Protein AF-0000000066295342 (afdb_homodimer)

Nearest PDB structures (foldseek):
  4cta-assembly1_A  TM=9.100E-01  e=1.915E-24  Thermus thermophilus HB8
  4uux-assembly1_B  TM=7.244E-01  e=3.956E-24  Thermus thermophilus HB8
  4cta-assembly1_B  TM=7.234E-01  e=3.282E-23  Thermus thermophilus HB8
  4uoc-assembly1_B  TM=7.327E-01  e=1.161E-21  Thermus thermophilus HB8
  8ron-assembly1_A  TM=8.199E-01  e=4.611E-19  Homo sapiens

Secondary structure (DSSP, 8-state):
---PPEEEEEEE-HHHHTTSS--HHHHHHHHHHHHHT-EEEEEEEE-S-HHHHHHHHHHHBTTBSEEEEES--SSSTT--HHHHHHHHHT--EEE-HHHHHHHHHHHHTTT----HHHHHTTEEETT-EEE--SSSS--EEEEEETTEEEEEE-SSHHHHHHHIIIIIHHHHHHHSPSSEEEEEEEEEESS-HHHHHHHHHHHHTS-TTEEEEEEEES-SSSS-EEEEEEEEEESSHHHHHHHHHHHHHHHHHHHHHTT-EEEEEE--/---PPEEEEEEE-HHHHTTSS--HHHHHHHHHHHHHT-EEEEEEEE-S-HHHHHHHHHHHBTTBSEEEEES--SSSTT--HHHHHHHHHT--EEE-HHHHHHHHHHHHTTT----HHHHHTTEEETT-EEE--SSSS--EEEEEETTEEEEEE-SSHHHHHHHIIIIIHHHHHHHSPSSEEEEEEEEEESS-HHHHHHHHHHHHTS-TTEEEEEEEES-SSSS-EEEEEEEEEESSHHHHHHHHHHHHHHHHHHHHHTT-EEEEEE--

Sequence (536 aa):
MEEHPRAWIISVGNELLIGRTINTNAAWLGSRLTLLGFEVERVVTVPDRVEDIAEEVGRALGRARVVITTGGLGPTYDDVTLQGVAMALGRGLKLHPGALEMVRRFYSKRGLGLTEDRVKMAMLPDGAEPLENPVGAAPGAVVEARGSLVASLPGVPSEMEAMFEKALRPLLEEIAPPGAVVECGIAVVGVPESSLAPYIKEASRVSPRVYVKSHPQGSEIGKPLVRVRVLARASTLEEARAEALKALEKVRRGVEELGGSISEEDSCMEEHPRAWIISVGNELLIGRTINTNAAWLGSRLTLLGFEVERVVTVPDRVEDIAEEVGRALGRARVVITTGGLGPTYDDVTLQGVAMALGRGLKLHPGALEMVRRFYSKRGLGLTEDRVKMAMLPDGAEPLENPVGAAPGAVVEARGSLVASLPGVPSEMEAMFEKALRPLLEEIAPPGAVVECGIAVVGVPESSLAPYIKEASRVSPRVYVKSHPQGSEIGKPLVRVRVLARASTLEEARAEALKALEKVRRGVEELGGSISEEDSC

Foldseek 3Di:
DPDAFEEEEEEEAPCCVVPVDPQVVVVVVCVLCVQLRHHYDYYHYDYLDLQRLLVVLLVCQLVGQEYEYEALLALDPSSCNQSNNLVNQVFHWDQDPVQQVLLQVQQVVVVHGDDPSSSSLRTHTPQWDWQHQPPDRRTKIWHDDNNHIYIYFYHPNVRRVVSCVPGVVVVSNVVRDAWGKDKKKWKKKDDQPVLLVVLQVVLCVLDVQKDKDKDWDDDSPPITIIMIMMMGIDNYPVVRVVSRVSSVVSSVVSSVVRVMDTDDIDDD/DPDAFEEEEEEEAPCCVVPVDPQVVVVVVCVLCVQLRHHYDYYHYDYLDLQRLLVVLLVCQLVGQEYEYEALLALDPSSCNQSNNLVNQVFHWDQDPVQQVLLQVQQVVVVHGDDPSSSSLRTHTPQWDWQHQPPDRRTKIWHDDNNHIYIYFYHPNVRRVVSCVPGVVVVSNVVRDAWGKDKKKWKKKDDQCVLLVVLQVVLCVLDVQKDKDKDWDDDSPPITIIMIMMMGIDNYPVVRVVSRVSSVVSSVVSSVVRVMDTDDIDDD

Solvent-accessible surface area (backbone atoms only — not comparable to full-atom values): 25980 Å² total; per-residue (Å²): 129,89,80,54,52,29,25,34,41,37,38,37,33,51,49,44,36,43,24,77,36,66,57,54,60,57,13,54,49,18,31,54,42,34,60,48,43,33,40,54,55,37,40,37,36,28,44,60,41,42,69,55,40,13,50,55,50,41,63,38,48,64,70,18,43,31,35,38,37,29,17,28,39,50,42,38,83,56,31,34,42,48,60,3,51,12,53,42,69,74,42,52,73,35,81,34,70,71,32,40,50,52,34,47,52,53,33,46,78,67,76,38,78,86,45,74,41,55,51,53,30,16,41,34,29,67,86,43,42,69,30,65,32,90,74,48,59,43,41,27,35,35,35,76,50,68,75,12,41,38,33,39,36,43,55,54,57,73,36,26,52,48,20,37,65,71,50,44,42,65,59,46,62,72,70,36,55,87,51,27,56,38,54,30,34,37,31,32,33,57,40,46,61,62,76,42,22,66,27,47,48,51,22,37,65,70,38,94,46,40,47,62,46,73,44,78,43,78,48,71,72,86,69,9,32,26,34,37,38,25,36,10,47,28,76,36,62,67,54,6,44,52,52,28,50,58,24,48,49,39,37,50,51,43,34,55,75,66,67,28,47,75,80,44,71,51,76,98,126,89,81,54,51,28,26,33,40,37,38,37,33,51,49,43,36,45,24,76,34,67,56,54,60,57,14,53,49,19,32,54,42,35,59,49,42,34,38,53,54,37,38,37,36,28,44,61,40,41,68,55,39,13,51,55,51,42,65,38,48,63,70,18,44,33,36,38,36,28,17,28,39,50,40,38,82,56,31,35,40,50,59,4,51,12,51,42,70,74,42,49,71,35,80,34,70,70,32,39,50,51,33,48,52,52,33,45,77,68,76,37,79,87,44,74,40,54,52,52,30,15,42,34,29,66,87,45,43,69,29,65,33,89,76,48,60,43,39,27,36,37,35,76,50,69,78,11,42,38,34,39,35,43,56,54,57,72,35,26,54,50,20,37,64,70,49,45,42,66,59,47,61,72,69,36,54,87,50,27,56,38,53,31,33,38,31,32,35,57,40,44,60,64,77,42,21,66,27,47,49,52,22,38,66,68,36,94,46,39,46,62,47,75,44,76,43,78,49,70,70,85,70,8,31,24,34,38,38,24,37,11,48,27,77,37,60,67,54,5,45,53,53,26,50,58,22,47,48,40,37,50,51,42,34,55,76,66,66,28,46,75,79,44,71,50,77,99

Structure (mmCIF, N/CA/C/O backbone):
data_AF-0000000066295342-model_v1
#
loop_
_entity.id
_entity.type
_entity.pdbx_description
1 polymer 'Protein APE_1980.1'
#
loop_
_atom_site.group_PDB
_atom_site.id
_atom_site.type_symbol
_atom_site.label_atom_id
_atom_site.label_alt_id
_atom_site.label_comp_id
_atom_site.label_asym_id
_atom_site.label_entity_id
_atom_site.label_seq_id
_atom_site.pdbx_PDB_ins_code
_atom_site.Cartn_x
_atom_site.Cartn_y
_atom_site.Cartn_z
_atom_site.occupancy
_atom_site.B_iso_or_equiv
_atom_site.auth_seq_id
_atom_site.auth_comp_id
_atom_site.auth_asym_id
_atom_site.auth_atom_id
_atom_site.pdbx_PDB_model_num
ATOM 1 N N . MET A 1 1 ? 22.344 -19.734 0.605 1 34.53 1 MET A N 1
ATOM 2 C CA . MET A 1 1 ? 21.5 -18.891 -0.224 1 34.53 1 MET A CA 1
ATOM 3 C C . MET A 1 1 ? 21.562 -17.438 0.256 1 34.53 1 MET A C 1
ATOM 5 O O . MET A 1 1 ? 21.297 -17.156 1.427 1 34.53 1 MET A O 1
ATOM 9 N N . GLU A 1 2 ? 22.484 -16.609 -0.21 1 48.47 2 GLU A N 1
ATOM 10 C CA . GLU A 1 2 ? 22.922 -15.344 0.357 1 48.47 2 GLU A CA 1
ATOM 11 C C . GLU A 1 2 ? 21.734 -14.453 0.699 1 48.47 2 GLU A C 1
ATOM 13 O O . GLU A 1 2 ? 20.844 -14.242 -0.133 1 48.47 2 GLU A O 1
ATOM 18 N N . GLU A 1 3 ? 21.25 -14.359 2.029 1 68.19 3 GLU A N 1
ATOM 19 C CA . GLU A 1 3 ? 20.078 -13.727 2.625 1 68.19 3 GLU A CA 1
ATOM 20 C C . GLU A 1 3 ? 20.016 -12.242 2.277 1 68.19 3 GLU A C 1
ATOM 22 O O . GLU A 1 3 ? 21 -11.516 2.445 1 68.19 3 GLU A O 1
ATOM 27 N N . HIS A 1 4 ? 19.234 -11.812 1.216 1 86.31 4 HIS A N 1
ATOM 28 C CA . HIS A 1 4 ? 19.016 -10.406 0.896 1 86.31 4 HIS A CA 1
ATOM 29 C C . HIS A 1 4 ? 18.375 -9.664 2.066 1 86.31 4 HIS A C 1
ATOM 31 O O . HIS A 1 4 ? 17.375 -10.133 2.629 1 86.31 4 HIS A O 1
ATOM 37 N N . PRO A 1 5 ? 19.172 -8.602 2.363 1 94.81 5 PRO A N 1
ATOM 38 C CA . PRO A 1 5 ? 18.594 -7.867 3.496 1 94.81 5 PRO A CA 1
ATOM 39 C C . PRO A 1 5 ? 17.156 -7.414 3.236 1 94.81 5 PRO A C 1
ATOM 41 O O . PRO A 1 5 ? 16.828 -7.023 2.113 1 94.81 5 PRO A O 1
ATOM 44 N N . ARG A 1 6 ? 16.406 -7.504 4.18 1 97.31 6 ARG A N 1
ATOM 45 C CA . ARG A 1 6 ? 14.984 -7.199 4.066 1 97.31 6 ARG A CA 1
ATOM 46 C C . ARG A 1 6 ? 14.727 -5.707 4.25 1 97.31 6 ARG A C 1
ATOM 48 O O . ARG A 1 6 ? 15.445 -5.035 4.988 1 97.31 6 ARG A O 1
ATOM 55 N N . ALA A 1 7 ? 13.703 -5.223 3.566 1 98.56 7 ALA A N 1
ATOM 56 C CA . ALA A 1 7 ? 13.273 -3.83 3.695 1 98.56 7 ALA A CA 1
ATOM 57 C C . ALA A 1 7 ? 11.766 -3.738 3.889 1 98.56 7 ALA A C 1
ATOM 59 O O . ALA A 1 7 ? 11.008 -4.547 3.344 1 98.56 7 ALA A O 1
ATOM 60 N N . TRP A 1 8 ? 11.344 -2.787 4.688 1 98.88 8 TRP A N 1
ATOM 61 C CA . TRP A 1 8 ? 9.938 -2.438 4.859 1 98.88 8 TRP A CA 1
ATOM 62 C C . TRP A 1 8 ? 9.68 -0.995 4.434 1 98.88 8 TRP A C 1
ATOM 64 O O . TRP A 1 8 ? 10.508 -0.113 4.672 1 98.88 8 TRP A O 1
ATOM 74 N N . ILE A 1 9 ? 8.609 -0.795 3.758 1 98.94 9 ILE A N 1
ATOM 75 C CA . ILE A 1 9 ? 8.125 0.543 3.432 1 98.94 9 ILE A CA 1
ATOM 76 C C . ILE A 1 9 ? 6.844 0.835 4.211 1 98.94 9 ILE A C 1
ATOM 78 O O . ILE A 1 9 ? 5.891 0.058 4.164 1 98.94 9 ILE A O 1
ATOM 82 N N . ILE A 1 10 ? 6.836 1.896 4.957 1 98.94 10 ILE A N 1
ATOM 83 C CA . ILE A 1 10 ? 5.68 2.309 5.746 1 98.94 10 ILE A CA 1
ATOM 84 C C . ILE A 1 10 ? 5.199 3.68 5.277 1 98.94 10 ILE A C 1
ATOM 86 O O . ILE A 1 10 ? 5.863 4.691 5.512 1 98.94 10 ILE A O 1
ATOM 90 N N . SER A 1 11 ? 4.094 3.699 4.613 1 98.88 11 SER A N 1
ATOM 91 C CA . SER A 1 11 ? 3.477 4.938 4.141 1 98.88 11 SER A CA 1
ATOM 92 C C . SER A 1 11 ? 2.506 5.5 5.172 1 98.88 11 SER A C 1
ATOM 94 O O . SER A 1 11 ? 1.679 4.766 5.719 1 98.88 11 SER A O 1
ATOM 96 N N . VAL A 1 12 ? 2.611 6.766 5.387 1 98.75 12 VAL A N 1
ATOM 97 C CA . VAL A 1 12 ? 1.758 7.434 6.363 1 98.75 12 VAL A CA 1
ATOM 98 C C . VAL A 1 12 ? 0.859 8.445 5.66 1 98.75 12 VAL A C 1
ATOM 100 O O . VAL A 1 12 ? 1.349 9.367 5.004 1 98.75 12 VAL A O 1
ATOM 103 N N . GLY A 1 13 ? -0.467 8.281 5.844 1 97 13 GLY A N 1
ATOM 104 C CA . GLY A 1 13 ? -1.375 9.25 5.25 1 97 13 GLY A CA 1
ATOM 105 C C . GLY A 1 13 ? -2.801 8.742 5.141 1 97 13 GLY A C 1
ATOM 106 O O . GLY A 1 13 ? -3.059 7.742 4.473 1 97 13 GLY A O 1
ATOM 107 N N . ASN A 1 14 ? -3.695 9.484 5.633 1 95.75 14 ASN A N 1
ATOM 108 C CA . ASN A 1 14 ? -5.109 9.133 5.555 1 95.75 14 ASN A CA 1
ATOM 109 C C . ASN A 1 14 ? -5.602 9.109 4.109 1 95.75 14 ASN A C 1
ATOM 111 O O . ASN A 1 14 ? -6.473 8.312 3.756 1 95.75 14 ASN A O 1
ATOM 115 N N . GLU A 1 15 ? -5.016 9.984 3.289 1 94.75 15 GLU A N 1
ATOM 116 C CA . GLU A 1 15 ? -5.453 10.078 1.9 1 94.75 15 GLU A CA 1
ATOM 117 C C . GLU A 1 15 ? -5.195 8.781 1.147 1 94.75 15 GLU A C 1
ATOM 119 O O . GLU A 1 15 ? -5.902 8.461 0.188 1 94.75 15 GLU A O 1
ATOM 124 N N . LEU A 1 16 ? -4.18 8.062 1.575 1 97.56 16 LEU A N 1
ATOM 125 C CA . LEU A 1 16 ? -3.879 6.766 0.98 1 97.56 16 LEU A CA 1
ATOM 126 C C . LEU A 1 16 ? -4.898 5.719 1.416 1 97.56 16 LEU A C 1
ATOM 128 O O . LEU A 1 16 ? -5.34 4.902 0.606 1 97.56 16 LEU A O 1
ATOM 132 N N . LEU A 1 17 ? -5.301 5.812 2.662 1 98.06 17 LEU A N 1
ATOM 133 C CA . LEU A 1 17 ? -6.191 4.812 3.246 1 98.06 17 LEU A CA 1
ATOM 134 C C . LEU A 1 17 ? -7.609 4.977 2.719 1 98.06 17 LEU A C 1
ATOM 136 O O . LEU A 1 17 ? -8.305 3.986 2.467 1 98.06 17 LEU A O 1
ATOM 140 N N . ILE A 1 18 ? -7.992 6.219 2.486 1 95.88 18 ILE A N 1
ATOM 141 C CA . ILE A 1 18 ? -9.359 6.441 2.043 1 95.88 18 ILE A CA 1
ATOM 142 C C . ILE A 1 18 ? -9.422 6.41 0.518 1 95.88 18 ILE A C 1
ATOM 144 O O . ILE A 1 18 ? -10.477 6.664 -0.073 1 95.88 18 ILE A O 1
ATOM 148 N N . GLY A 1 19 ? -8.266 6.168 -0.122 1 95.75 19 GLY A N 1
ATOM 149 C CA . GLY A 1 19 ? -8.227 5.902 -1.551 1 95.75 19 GLY A CA 1
ATOM 150 C C . GLY A 1 19 ? -8.195 7.164 -2.391 1 95.75 19 GLY A C 1
ATOM 151 O O . GLY A 1 19 ? -8.414 7.117 -3.602 1 95.75 19 GLY A O 1
ATOM 152 N N . ARG A 1 20 ? -8.008 8.305 -1.815 1 91.12 20 ARG A N 1
ATOM 153 C CA . ARG A 1 20 ? -7.93 9.562 -2.555 1 91.12 20 ARG A CA 1
ATOM 154 C C . ARG A 1 20 ? -6.637 9.641 -3.363 1 91.12 20 ARG A C 1
ATOM 156 O O . ARG A 1 20 ? -6.613 10.227 -4.449 1 91.12 20 ARG A O 1
ATOM 163 N N . THR A 1 21 ? -5.633 9.109 -2.852 1 92.81 21 THR A N 1
ATOM 164 C CA . THR A 1 21 ? -4.328 9.109 -3.504 1 92.81 21 THR A CA 1
ATOM 165 C C . THR A 1 21 ? -3.836 7.68 -3.719 1 92.81 21 THR A C 1
ATOM 167 O O . THR A 1 21 ? -3.951 6.836 -2.826 1 92.81 21 THR A O 1
ATOM 170 N N . ILE A 1 22 ? -3.43 7.418 -4.918 1 96.12 22 ILE A N 1
ATOM 171 C CA . ILE A 1 22 ? -2.766 6.148 -5.191 1 96.12 22 ILE A CA 1
ATOM 172 C C . ILE A 1 22 ? -1.322 6.207 -4.695 1 96.12 22 ILE A C 1
ATOM 174 O O . ILE A 1 22 ? -0.62 7.195 -4.922 1 96.12 22 ILE A O 1
ATOM 178 N N . ASN A 1 23 ? -0.883 5.152 -4.039 1 97.75 23 ASN A N 1
ATOM 179 C CA . ASN A 1 23 ? 0.433 5.125 -3.412 1 97.75 23 ASN A CA 1
ATOM 180 C C . ASN A 1 23 ? 1.533 4.832 -4.43 1 97.75 23 ASN A C 1
ATOM 182 O O . ASN A 1 23 ? 2.139 3.758 -4.402 1 97.75 23 ASN A O 1
ATOM 186 N N . THR A 1 24 ? 1.882 5.762 -5.234 1 97.31 24 THR A N 1
ATOM 187 C CA . THR A 1 24 ? 2.945 5.586 -6.215 1 97.31 24 THR A CA 1
ATOM 188 C C . THR A 1 24 ? 4.312 5.562 -5.535 1 97.31 24 THR A C 1
ATOM 190 O O . THR A 1 24 ? 5.262 4.98 -6.066 1 97.31 24 THR A O 1
ATOM 193 N N . ASN A 1 25 ? 4.449 6.227 -4.352 1 98.56 25 ASN A N 1
ATOM 194 C CA . ASN A 1 25 ? 5.707 6.25 -3.611 1 98.56 25 ASN A CA 1
ATOM 195 C C . ASN A 1 25 ? 6.172 4.84 -3.252 1 98.56 25 ASN A C 1
ATOM 197 O O . ASN A 1 25 ? 7.348 4.508 -3.42 1 98.56 25 ASN A O 1
ATOM 201 N N . ALA A 1 26 ? 5.219 4.031 -2.809 1 98.75 26 ALA A N 1
ATOM 202 C CA . ALA A 1 26 ? 5.57 2.666 -2.418 1 98.75 26 ALA A CA 1
ATOM 203 C C . ALA A 1 26 ? 6.109 1.879 -3.607 1 98.75 26 ALA A C 1
ATOM 205 O O . ALA A 1 26 ? 7.082 1.129 -3.475 1 98.75 26 ALA A O 1
ATOM 206 N N . ALA A 1 27 ? 5.457 2.025 -4.75 1 97.94 27 ALA A N 1
ATOM 207 C CA . ALA A 1 27 ? 5.918 1.321 -5.941 1 97.94 27 ALA A CA 1
ATOM 208 C C . ALA A 1 27 ? 7.301 1.803 -6.367 1 97.94 27 ALA A C 1
ATOM 210 O O . ALA A 1 27 ? 8.172 0.995 -6.688 1 97.94 27 ALA A O 1
ATOM 211 N N . TRP A 1 28 ? 7.488 3.1 -6.379 1 98.25 28 TRP A N 1
ATOM 212 C CA . TRP A 1 28 ? 8.773 3.682 -6.762 1 98.25 28 TRP A CA 1
ATOM 213 C C . TRP A 1 28 ? 9.883 3.221 -5.828 1 98.25 28 TRP A C 1
ATOM 215 O O . TRP A 1 28 ? 10.938 2.764 -6.281 1 98.25 28 TRP A O 1
ATOM 225 N N . LEU A 1 29 ? 9.641 3.285 -4.527 1 98.81 29 LEU A N 1
ATOM 226 C CA . LEU A 1 29 ? 10.617 2.848 -3.533 1 98.81 29 LEU A CA 1
ATOM 227 C C . LEU A 1 29 ? 10.906 1.356 -3.672 1 98.81 29 LEU A C 1
ATOM 229 O O . LEU A 1 29 ? 12.062 0.931 -3.598 1 98.81 29 LEU A O 1
ATOM 233 N N . GLY A 1 30 ? 9.82 0.555 -3.816 1 98.5 30 GLY A N 1
ATOM 234 C CA . GLY A 1 30 ? 10 -0.877 -4 1 98.5 30 GLY A CA 1
ATOM 235 C C . GLY A 1 30 ? 10.938 -1.221 -5.137 1 98.5 30 GLY A C 1
ATOM 236 O O . GLY A 1 30 ? 11.812 -2.078 -4.992 1 98.5 30 GLY A O 1
ATOM 237 N N . SER A 1 31 ? 10.742 -0.511 -6.227 1 96.31 31 SER A N 1
ATOM 238 C CA . SER A 1 31 ? 11.586 -0.739 -7.402 1 96.31 31 SER A CA 1
ATOM 239 C C . SER A 1 31 ? 13.039 -0.39 -7.113 1 96.31 31 SER A C 1
ATOM 241 O O . SER A 1 31 ? 13.945 -1.169 -7.426 1 96.31 31 SER A O 1
ATOM 243 N N . ARG A 1 32 ? 13.289 0.75 -6.492 1 97 32 ARG A N 1
ATOM 244 C CA . ARG A 1 32 ? 14.648 1.205 -6.215 1 97 32 ARG A CA 1
ATOM 245 C C . ARG A 1 32 ? 15.344 0.276 -5.23 1 97 32 ARG A C 1
ATOM 247 O O . ARG A 1 32 ? 16.516 -0.079 -5.422 1 97 32 ARG A O 1
ATOM 254 N N . LEU A 1 33 ? 14.625 -0.112 -4.188 1 98.12 33 LEU A N 1
ATOM 255 C CA . LEU A 1 33 ? 15.195 -1.009 -3.188 1 98.12 33 LEU A CA 1
ATOM 256 C C . LEU A 1 33 ? 15.531 -2.365 -3.801 1 98.12 33 LEU A C 1
ATOM 258 O O . LEU A 1 33 ? 16.594 -2.932 -3.527 1 98.12 33 LEU A O 1
ATOM 262 N N . THR A 1 34 ? 14.602 -2.854 -4.617 1 95.62 34 THR A N 1
ATOM 263 C CA . THR A 1 34 ? 14.812 -4.137 -5.273 1 95.62 34 THR A CA 1
ATOM 264 C C . THR A 1 34 ? 16.047 -4.09 -6.168 1 95.62 34 THR A C 1
ATOM 266 O O . THR A 1 34 ? 16.875 -4.996 -6.133 1 95.62 34 THR A O 1
ATOM 269 N N . LEU A 1 35 ? 16.172 -3.041 -6.902 1 92.38 35 LEU A N 1
ATOM 270 C CA . LEU A 1 35 ? 17.297 -2.889 -7.812 1 92.38 35 LEU A CA 1
ATOM 271 C C . LEU A 1 35 ? 18.609 -2.768 -7.043 1 92.38 35 LEU A C 1
ATOM 273 O O . LEU A 1 35 ? 19.672 -3.168 -7.535 1 92.38 35 LEU A O 1
ATOM 277 N N . LEU A 1 36 ? 18.562 -2.256 -5.793 1 94.81 36 LEU A N 1
ATOM 278 C CA . LEU A 1 36 ? 19.75 -2.156 -4.941 1 94.81 36 LEU A CA 1
ATOM 279 C C . LEU A 1 36 ? 20.078 -3.502 -4.301 1 94.81 36 LEU A C 1
ATOM 281 O O . LEU A 1 36 ? 21.125 -3.664 -3.688 1 94.81 36 LEU A O 1
ATOM 285 N N . GLY A 1 37 ? 19.141 -4.461 -4.406 1 93.75 37 GLY A N 1
ATOM 286 C CA . GLY A 1 37 ? 19.406 -5.805 -3.924 1 93.75 37 GLY A CA 1
ATOM 287 C C . GLY A 1 37 ? 18.656 -6.152 -2.66 1 93.75 37 GLY A C 1
ATOM 288 O O . GLY A 1 37 ? 18.875 -7.211 -2.066 1 93.75 37 GLY A O 1
ATOM 289 N N . PHE A 1 38 ? 17.75 -5.301 -2.213 1 96.62 38 PHE A N 1
ATOM 290 C CA . PHE A 1 38 ? 16.969 -5.578 -1.021 1 96.62 38 PHE A CA 1
ATOM 291 C C . PHE A 1 38 ? 15.734 -6.41 -1.37 1 96.62 38 PHE A C 1
ATOM 293 O O . PHE A 1 38 ? 15.25 -6.363 -2.5 1 96.62 38 PHE A O 1
ATOM 300 N N . GLU A 1 39 ? 15.328 -7.191 -0.453 1 96 39 GLU A N 1
ATOM 301 C CA . GLU A 1 39 ? 14.039 -7.863 -0.544 1 96 39 GLU A CA 1
ATOM 302 C C . GLU A 1 39 ? 12.953 -7.078 0.188 1 96 39 GLU A C 1
ATOM 304 O O . GLU A 1 39 ? 12.914 -7.066 1.42 1 96 39 GLU A O 1
ATOM 309 N N . VAL A 1 40 ? 12.117 -6.422 -0.54 1 97.88 40 VAL A N 1
ATOM 310 C CA . VAL A 1 40 ? 11.008 -5.707 0.091 1 97.88 40 VAL A CA 1
ATOM 311 C C . VAL A 1 40 ? 9.969 -6.707 0.587 1 97.88 40 VAL A C 1
ATOM 313 O O . VAL A 1 40 ? 9.273 -7.344 -0.214 1 97.88 40 VAL A O 1
ATOM 316 N N . GLU A 1 41 ? 9.812 -6.734 1.841 1 97.56 41 GLU A N 1
ATOM 317 C CA . GLU A 1 41 ? 9 -7.785 2.441 1 97.56 41 GLU A CA 1
ATOM 318 C C . GLU A 1 41 ? 7.605 -7.27 2.797 1 97.56 41 GLU A C 1
ATOM 320 O O . GLU A 1 41 ? 6.637 -8.031 2.799 1 97.56 41 GLU A O 1
ATOM 325 N N . ARG A 1 42 ? 7.512 -5.984 3.137 1 98.81 42 ARG A N 1
ATOM 326 C CA . ARG A 1 42 ? 6.246 -5.402 3.572 1 98.81 42 ARG A CA 1
ATOM 327 C C . ARG A 1 42 ? 6.109 -3.963 3.084 1 98.81 42 ARG A C 1
ATOM 329 O O . ARG A 1 42 ? 7.078 -3.201 3.098 1 98.81 42 ARG A O 1
ATOM 336 N N . VAL A 1 43 ? 5.008 -3.707 2.602 1 98.94 43 VAL A N 1
ATOM 337 C CA . VAL A 1 43 ? 4.551 -2.33 2.455 1 98.94 43 VAL A CA 1
ATOM 338 C C . VAL A 1 43 ? 3.301 -2.107 3.307 1 98.94 43 VAL A C 1
ATOM 340 O O . VAL A 1 43 ? 2.305 -2.818 3.156 1 98.94 43 VAL A O 1
ATOM 343 N N . VAL A 1 44 ? 3.377 -1.16 4.23 1 98.94 44 VAL A N 1
ATOM 344 C CA . VAL A 1 44 ? 2.266 -0.918 5.145 1 98.94 44 VAL A CA 1
ATOM 345 C C . VAL A 1 44 ? 1.84 0.546 5.062 1 98.94 44 VAL A C 1
ATOM 347 O O . VAL A 1 44 ? 2.686 1.442 5 1 98.94 44 VAL A O 1
ATOM 350 N N . THR A 1 45 ? 0.606 0.784 4.945 1 98.94 45 THR A N 1
ATOM 351 C CA . THR A 1 45 ? 0.05 2.129 5.051 1 98.94 45 THR A CA 1
ATOM 352 C C . THR A 1 45 ? -0.718 2.299 6.359 1 98.94 45 THR A C 1
ATOM 354 O O . THR A 1 45 ? -1.537 1.45 6.715 1 98.94 45 THR A O 1
ATOM 357 N N . VAL A 1 46 ? -0.465 3.381 7.055 1 98.81 46 VAL A N 1
ATOM 358 C CA . VAL A 1 46 ? -1.078 3.656 8.352 1 98.81 46 VAL A CA 1
ATOM 359 C C . VAL A 1 46 ? -1.676 5.062 8.352 1 98.81 46 VAL A C 1
ATOM 361 O O . VAL A 1 46 ? -1.309 5.898 7.52 1 98.81 46 VAL A O 1
ATOM 364 N N . PRO A 1 47 ? -2.645 5.32 9.289 1 98 47 PRO A N 1
ATOM 365 C CA . PRO A 1 47 ? -3.172 6.68 9.43 1 98 47 PRO A CA 1
ATOM 366 C C . PRO A 1 47 ? -2.17 7.641 10.062 1 98 47 PRO A C 1
ATOM 368 O O . PRO A 1 47 ? -1.155 7.207 10.609 1 98 47 PRO A O 1
ATOM 371 N N . ASP A 1 48 ? -2.508 8.938 9.93 1 97.31 48 ASP A N 1
ATOM 372 C CA . ASP A 1 48 ? -1.734 9.977 10.602 1 97.31 48 ASP A CA 1
ATOM 373 C C . ASP A 1 48 ? -1.959 9.938 12.117 1 97.31 48 ASP A C 1
ATOM 375 O O . ASP A 1 48 ? -2.482 10.891 12.695 1 97.31 48 ASP A O 1
ATOM 379 N N . ARG A 1 49 ? -1.525 8.875 12.758 1 97.94 49 ARG A N 1
ATOM 380 C CA . ARG A 1 49 ? -1.636 8.641 14.195 1 97.94 49 ARG A CA 1
ATOM 381 C C . ARG A 1 49 ? -0.333 8.086 14.758 1 97.94 49 ARG A C 1
ATOM 383 O O . ARG A 1 49 ? 0.173 7.066 14.281 1 97.94 49 ARG A O 1
ATOM 390 N N . VAL A 1 50 ? 0.144 8.664 15.734 1 98.75 50 VAL A N 1
ATOM 391 C CA . VAL A 1 50 ? 1.459 8.383 16.297 1 98.75 50 VAL A CA 1
ATOM 392 C C . VAL A 1 50 ? 1.542 6.91 16.703 1 98.75 50 VAL A C 1
ATOM 394 O O . VAL A 1 50 ? 2.514 6.223 16.375 1 98.75 50 VAL A O 1
ATOM 397 N N . GLU A 1 51 ? 0.54 6.387 17.344 1 98.69 51 GLU A N 1
ATOM 398 C CA . GLU A 1 51 ? 0.564 5.031 17.891 1 98.69 51 GLU A CA 1
ATOM 399 C C . GLU A 1 51 ? 0.596 3.994 16.766 1 98.69 51 GLU A C 1
ATOM 401 O O . GLU A 1 51 ? 1.256 2.961 16.891 1 98.69 51 GLU A O 1
ATOM 406 N N . ASP A 1 52 ? -0.145 4.25 15.703 1 98.75 52 ASP A N 1
ATOM 407 C CA . ASP A 1 52 ? -0.165 3.328 14.57 1 98.75 52 ASP A CA 1
ATOM 408 C C . ASP A 1 52 ? 1.188 3.299 13.859 1 98.75 52 ASP A C 1
ATOM 410 O O . ASP A 1 52 ? 1.671 2.23 13.477 1 98.75 52 ASP A O 1
ATOM 414 N N . ILE A 1 53 ? 1.75 4.469 13.633 1 98.94 53 ILE A N 1
ATOM 415 C CA . ILE A 1 53 ? 3.074 4.566 13.031 1 98.94 53 ILE A CA 1
ATOM 416 C C . ILE A 1 53 ? 4.09 3.824 13.891 1 98.94 53 ILE A C 1
ATOM 418 O O . ILE A 1 53 ? 4.863 3.006 13.391 1 98.94 53 ILE A O 1
ATOM 422 N N . ALA A 1 54 ? 4.031 4.07 15.172 1 98.94 54 ALA A N 1
ATOM 423 C CA . ALA A 1 54 ? 4.961 3.443 16.109 1 98.94 54 ALA A CA 1
ATOM 424 C C . ALA A 1 54 ? 4.816 1.925 16.078 1 98.94 54 ALA A C 1
ATOM 426 O O . ALA A 1 54 ? 5.816 1.2 16.141 1 98.94 54 ALA A O 1
ATOM 427 N N . GLU A 1 55 ? 3.627 1.47 16.047 1 98.81 55 GLU A N 1
ATOM 428 C CA . GLU A 1 55 ? 3.371 0.033 16.031 1 98.81 55 GLU A CA 1
ATOM 429 C C . GLU A 1 55 ? 4.066 -0.636 14.852 1 98.81 55 GLU A C 1
ATOM 431 O O . GLU A 1 55 ? 4.773 -1.63 15.016 1 98.81 55 GLU A O 1
ATOM 436 N N . GLU A 1 56 ? 3.898 -0.085 13.68 1 98.88 56 GLU A N 1
ATOM 437 C CA . GLU A 1 56 ? 4.434 -0.729 12.484 1 98.88 56 GLU A CA 1
ATOM 438 C C . GLU A 1 56 ? 5.949 -0.562 12.398 1 98.88 56 GLU A C 1
ATOM 440 O O . GLU A 1 56 ? 6.656 -1.48 11.977 1 98.88 56 GLU A O 1
ATOM 445 N N . VAL A 1 57 ? 6.441 0.632 12.766 1 98.94 57 VAL A N 1
ATOM 446 C CA . VAL A 1 57 ? 7.891 0.813 12.812 1 98.94 57 VAL A CA 1
ATOM 447 C C . VAL A 1 57 ? 8.5 -0.152 13.82 1 98.94 57 VAL A C 1
ATOM 449 O O . VAL A 1 57 ? 9.5 -0.813 13.531 1 98.94 57 VAL A O 1
ATOM 452 N N . GLY A 1 58 ? 7.918 -0.211 14.977 1 98.88 58 GLY A N 1
ATOM 453 C CA . GLY A 1 58 ? 8.398 -1.13 16 1 98.88 58 GLY A CA 1
ATOM 454 C C . GLY A 1 58 ? 8.445 -2.57 15.523 1 98.88 58 GLY A C 1
ATOM 455 O O . GLY A 1 58 ? 9.406 -3.289 15.812 1 98.88 58 GLY A O 1
ATOM 456 N N . ARG A 1 59 ? 7.441 -3.002 14.844 1 98.56 59 ARG A N 1
ATOM 457 C CA . ARG A 1 59 ? 7.375 -4.359 14.312 1 98.56 59 ARG A CA 1
ATOM 458 C C . ARG A 1 59 ? 8.492 -4.602 13.297 1 98.56 59 ARG A C 1
ATOM 460 O O . ARG A 1 59 ? 8.984 -5.723 13.172 1 98.56 59 ARG A O 1
ATOM 467 N N . ALA A 1 60 ? 8.852 -3.59 12.555 1 98.56 60 ALA A N 1
ATOM 468 C CA . ALA A 1 60 ? 9.852 -3.715 11.492 1 98.56 60 ALA A CA 1
ATOM 469 C C . ALA A 1 60 ? 11.266 -3.768 12.07 1 98.56 60 ALA A C 1
ATOM 471 O O . ALA A 1 60 ? 12.164 -4.355 11.469 1 98.56 60 ALA A O 1
ATOM 472 N N . LEU A 1 61 ? 11.43 -3.119 13.219 1 98.44 61 LEU A N 1
ATOM 473 C CA . LEU A 1 61 ? 12.75 -3.053 13.82 1 98.44 61 LEU A CA 1
ATOM 474 C C . LEU A 1 61 ? 13.273 -4.449 14.148 1 98.44 61 LEU A C 1
ATOM 476 O O . LEU A 1 61 ? 12.562 -5.25 14.766 1 98.44 61 LEU A O 1
ATOM 480 N N . GLY A 1 62 ? 14.453 -4.781 13.703 1 96 62 GLY A N 1
ATOM 481 C CA . GLY A 1 62 ? 15.055 -6.082 13.953 1 96 62 GLY A CA 1
ATOM 482 C C . GLY A 1 62 ? 14.625 -7.137 12.945 1 96 62 GLY A C 1
ATOM 483 O O . GLY A 1 62 ? 15.297 -8.156 12.789 1 96 62 GLY A O 1
ATOM 484 N N . ARG A 1 63 ? 13.555 -6.875 12.234 1 96.69 63 ARG A N 1
ATOM 485 C CA . ARG A 1 63 ? 13.07 -7.801 11.211 1 96.69 63 ARG A CA 1
ATOM 486 C C . ARG A 1 63 ? 13.547 -7.383 9.828 1 96.69 63 ARG A C 1
ATOM 488 O O . ARG A 1 63 ? 13.766 -8.227 8.961 1 96.69 63 ARG A O 1
ATOM 495 N N . ALA A 1 64 ? 13.648 -6.109 9.609 1 98 64 ALA A N 1
ATOM 496 C CA . ALA A 1 64 ? 14.133 -5.547 8.352 1 98 64 ALA A CA 1
ATOM 497 C C . ALA A 1 64 ? 15.422 -4.754 8.562 1 98 64 ALA A C 1
ATOM 499 O O . ALA A 1 64 ? 15.555 -4.043 9.562 1 98 64 ALA A O 1
ATOM 500 N N . ARG A 1 65 ? 16.312 -4.867 7.66 1 98.06 65 ARG A N 1
ATOM 501 C CA . ARG A 1 65 ? 17.562 -4.117 7.727 1 98.06 65 ARG A CA 1
ATOM 502 C C . ARG A 1 65 ? 17.328 -2.639 7.438 1 98.06 65 ARG A C 1
ATOM 504 O O . ARG A 1 65 ? 18.016 -1.776 7.98 1 98.06 65 ARG A O 1
ATOM 511 N N . VAL A 1 66 ? 16.359 -2.424 6.582 1 98.69 66 VAL A N 1
ATOM 512 C CA . VAL A 1 66 ? 16.016 -1.059 6.199 1 98.69 66 VAL A CA 1
ATOM 513 C C . VAL A 1 66 ? 14.508 -0.839 6.363 1 98.69 66 VAL A C 1
ATOM 515 O O . VAL A 1 66 ? 13.703 -1.663 5.922 1 98.69 66 VAL A O 1
ATOM 518 N N . VAL A 1 67 ? 14.141 0.211 7.031 1 98.94 67 VAL A N 1
ATOM 519 C CA . VAL A 1 67 ? 12.75 0.648 7.18 1 98.94 67 VAL A CA 1
ATOM 520 C C . VAL A 1 67 ? 12.602 2.072 6.648 1 98.94 67 VAL A C 1
ATOM 522 O O . VAL A 1 67 ? 13.25 2.998 7.141 1 98.94 67 VAL A O 1
ATOM 525 N N . ILE A 1 68 ? 11.789 2.256 5.637 1 98.94 68 ILE A N 1
ATOM 526 C CA . ILE A 1 68 ? 11.562 3.59 5.094 1 98.94 68 ILE A CA 1
ATOM 527 C C . ILE A 1 68 ? 10.125 4.02 5.371 1 98.94 68 ILE A C 1
ATOM 529 O O . ILE A 1 68 ? 9.18 3.322 5 1 98.94 68 ILE A O 1
ATOM 533 N N . THR A 1 69 ? 9.977 5.098 6.062 1 98.94 69 THR A N 1
ATOM 534 C CA . THR A 1 69 ? 8.664 5.727 6.176 1 98.94 69 THR A CA 1
ATOM 535 C C . THR A 1 69 ? 8.523 6.863 5.164 1 98.94 69 THR A C 1
ATOM 537 O O . THR A 1 69 ? 9.492 7.559 4.859 1 98.94 69 THR A O 1
ATOM 540 N N . THR A 1 70 ? 7.375 7.062 4.66 1 98.81 70 THR A N 1
ATOM 541 C CA . THR A 1 70 ? 7.105 8.172 3.75 1 98.81 70 THR A CA 1
ATOM 542 C C . THR A 1 70 ? 5.777 8.844 4.086 1 98.81 70 THR A C 1
ATOM 544 O O . THR A 1 70 ? 4.793 8.164 4.387 1 98.81 70 THR A O 1
ATOM 547 N N . GLY A 1 71 ? 5.785 10.234 4.082 1 98.19 71 GLY A N 1
ATOM 548 C CA . GLY A 1 71 ? 4.617 11.023 4.445 1 98.19 71 GLY A CA 1
ATOM 549 C C . GLY A 1 71 ? 4.652 11.508 5.883 1 98.19 71 GLY A C 1
ATOM 550 O O . GLY A 1 71 ? 5.328 10.922 6.727 1 98.19 71 GLY A O 1
ATOM 551 N N . GLY A 1 72 ? 3.988 12.586 6.133 1 97.81 72 GLY A N 1
ATOM 552 C CA . GLY A 1 72 ? 3.736 13.031 7.492 1 97.81 72 GLY A CA 1
ATOM 553 C C . GLY A 1 72 ? 4.883 13.844 8.078 1 97.81 72 GLY A C 1
ATOM 554 O O . GLY A 1 72 ? 5.055 13.883 9.297 1 97.81 72 GLY A O 1
ATOM 555 N N . LEU A 1 73 ? 5.699 14.438 7.195 1 98.19 73 LEU A N 1
ATOM 556 C CA . LEU A 1 73 ? 6.859 15.18 7.68 1 98.19 73 LEU A CA 1
ATOM 557 C C . LEU A 1 73 ? 6.602 16.688 7.641 1 98.19 73 LEU A C 1
ATOM 559 O O . LEU A 1 73 ? 7.418 17.469 8.125 1 98.19 73 LEU A O 1
ATOM 563 N N . GLY A 1 74 ? 5.496 17.156 7.129 1 95.25 74 GLY A N 1
ATOM 564 C CA . GLY A 1 74 ? 5.238 18.562 6.867 1 95.25 74 GLY A CA 1
ATOM 565 C C . GLY A 1 74 ? 4.895 19.344 8.117 1 95.25 74 GLY A C 1
ATOM 566 O O . GLY A 1 74 ? 5.156 18.891 9.234 1 95.25 74 GLY A O 1
ATOM 567 N N . PRO A 1 75 ? 4.355 20.516 7.887 1 94 75 PRO A N 1
ATOM 568 C CA . PRO A 1 75 ? 4.168 21.469 8.984 1 94 75 PRO A CA 1
ATOM 569 C C . PRO A 1 75 ? 2.807 21.328 9.664 1 94 75 PRO A C 1
ATOM 571 O O . PRO A 1 75 ? 2.568 21.922 10.711 1 94 75 PRO A O 1
ATOM 574 N N . THR A 1 76 ? 1.907 20.5 9.094 1 92.25 76 THR A N 1
ATOM 575 C CA . THR A 1 76 ? 0.537 20.5 9.594 1 92.25 76 THR A CA 1
ATOM 576 C C . THR A 1 76 ? 0.404 19.562 10.797 1 92.25 76 THR A C 1
ATOM 578 O O . THR A 1 76 ? 1.299 18.766 11.07 1 92.25 76 THR A O 1
ATOM 581 N N . TYR A 1 77 ? -0.703 19.641 11.461 1 90.94 77 TYR A N 1
ATOM 582 C CA . TYR A 1 77 ? -0.911 18.969 12.727 1 90.94 77 TYR A CA 1
ATOM 583 C C . TYR A 1 77 ? -0.879 17.453 12.547 1 90.94 77 TYR A C 1
ATOM 585 O O . TYR A 1 77 ? -0.521 16.719 13.469 1 90.94 77 TYR A O 1
ATOM 593 N N . ASP A 1 78 ? -1.221 16.984 11.391 1 93.44 78 ASP A N 1
ATOM 594 C CA . ASP A 1 78 ? -1.33 15.555 11.133 1 93.44 78 ASP A CA 1
ATOM 595 C C . ASP A 1 78 ? -0.028 15 10.562 1 93.44 78 ASP A C 1
ATOM 597 O O . ASP A 1 78 ? 0.07 13.805 10.281 1 93.44 78 ASP A O 1
ATOM 601 N N . ASP A 1 79 ? 0.947 15.797 10.516 1 96.62 79 ASP A N 1
ATOM 602 C CA . ASP A 1 79 ? 2.283 15.328 10.156 1 96.62 79 ASP A CA 1
ATOM 603 C C . ASP A 1 79 ? 3.037 14.828 11.383 1 96.62 79 ASP A C 1
ATOM 605 O O . ASP A 1 79 ? 3.842 15.555 11.969 1 96.62 79 ASP A O 1
ATOM 609 N N . VAL A 1 80 ? 2.844 13.578 11.695 1 98.38 80 VAL A N 1
ATOM 610 C CA . VAL A 1 80 ? 3.283 13.086 13 1 98.38 80 VAL A CA 1
ATOM 611 C C . VAL A 1 80 ? 4.203 11.883 12.812 1 98.38 80 VAL A C 1
ATOM 613 O O . VAL A 1 80 ? 4.391 11.094 13.742 1 98.38 80 VAL A O 1
ATOM 616 N N . THR A 1 81 ? 4.77 11.664 11.664 1 98.88 81 THR A N 1
ATOM 617 C CA . THR A 1 81 ? 5.562 10.477 11.352 1 98.88 81 THR A CA 1
ATOM 618 C C . THR A 1 81 ? 6.77 10.375 12.281 1 98.88 81 THR A C 1
ATOM 620 O O . THR A 1 81 ? 7.027 9.32 12.859 1 98.88 81 THR A O 1
ATOM 623 N N . LEU A 1 82 ? 7.484 11.508 12.445 1 98.88 82 LEU A N 1
ATOM 624 C CA . LEU A 1 82 ? 8.711 11.445 13.234 1 98.88 82 LEU A CA 1
ATOM 625 C C . LEU A 1 82 ? 8.383 11.25 14.719 1 98.88 82 LEU A C 1
ATOM 627 O O . LEU A 1 82 ? 9.172 10.656 15.453 1 98.88 82 LEU A O 1
ATOM 631 N N . GLN A 1 83 ? 7.211 11.75 15.156 1 98.81 83 GLN A N 1
ATOM 632 C CA . GLN A 1 83 ? 6.75 11.414 16.5 1 98.81 83 GLN A CA 1
ATOM 633 C C . GLN A 1 83 ? 6.531 9.906 16.641 1 98.81 83 GLN A C 1
ATOM 635 O O . GLN A 1 83 ? 6.902 9.32 17.672 1 98.81 83 GLN A O 1
ATOM 640 N N . GLY A 1 84 ? 5.891 9.266 15.633 1 98.94 84 GLY A N 1
ATOM 641 C CA . GLY A 1 84 ? 5.688 7.828 15.648 1 98.94 84 GLY A CA 1
ATOM 642 C C . GLY A 1 84 ? 6.984 7.043 15.633 1 98.94 84 GLY A C 1
ATOM 643 O O . GLY A 1 84 ? 7.129 6.059 16.359 1 98.94 84 GLY A O 1
ATOM 644 N N . VAL A 1 85 ? 7.941 7.473 14.82 1 98.94 85 VAL A N 1
ATOM 645 C CA . VAL A 1 85 ? 9.242 6.816 14.758 1 98.94 85 VAL A CA 1
ATOM 646 C C . VAL A 1 85 ? 9.945 6.922 16.109 1 98.94 85 VAL A C 1
ATOM 648 O O . VAL A 1 85 ? 10.484 5.938 16.625 1 98.94 85 VAL A O 1
ATOM 651 N N . ALA A 1 86 ? 9.938 8.133 16.703 1 98.88 86 ALA A N 1
ATOM 652 C CA . ALA A 1 86 ? 10.555 8.336 18.016 1 98.88 86 ALA A CA 1
ATOM 653 C C . ALA A 1 86 ? 9.945 7.402 19.062 1 98.88 86 ALA A C 1
ATOM 655 O O . ALA A 1 86 ? 10.664 6.777 19.844 1 98.88 86 ALA A O 1
ATOM 656 N N . MET A 1 87 ? 8.656 7.324 19.047 1 98.88 87 MET A N 1
ATOM 657 C CA . MET A 1 87 ? 7.949 6.461 19.984 1 98.88 87 MET A CA 1
ATOM 658 C C . MET A 1 87 ? 8.367 5.004 19.812 1 98.88 87 MET A C 1
ATOM 660 O O . MET A 1 87 ? 8.586 4.289 20.781 1 98.88 87 MET A O 1
ATOM 664 N N . ALA A 1 88 ? 8.438 4.551 18.609 1 98.88 88 ALA A N 1
ATOM 665 C CA . ALA A 1 88 ? 8.852 3.18 18.344 1 98.88 88 ALA A CA 1
ATOM 666 C C . ALA A 1 88 ? 10.25 2.906 18.891 1 98.88 88 ALA A C 1
ATOM 668 O O . ALA A 1 88 ? 10.547 1.788 19.312 1 98.88 88 ALA A O 1
ATOM 669 N N . LEU A 1 89 ? 11.094 3.926 18.906 1 98.56 89 LEU A N 1
ATOM 670 C CA . LEU A 1 89 ? 12.484 3.793 19.344 1 98.56 89 LEU A CA 1
ATOM 671 C C . LEU A 1 89 ? 12.609 3.986 20.844 1 98.56 89 LEU A C 1
ATOM 673 O O . LEU A 1 89 ? 13.672 3.75 21.422 1 98.56 89 LEU A O 1
ATOM 677 N N . GLY A 1 90 ? 11.516 4.383 21.484 1 98.25 90 GLY A N 1
ATOM 678 C CA . GLY A 1 90 ? 11.578 4.715 22.906 1 98.25 90 GLY A CA 1
ATOM 679 C C . GLY A 1 90 ? 12.352 5.988 23.188 1 98.25 90 GLY A C 1
ATOM 680 O O . GLY A 1 90 ? 13.062 6.082 24.188 1 98.25 90 GLY A O 1
ATOM 681 N N . ARG A 1 91 ? 12.242 6.863 22.203 1 98.06 91 ARG A N 1
ATOM 682 C CA . ARG A 1 91 ? 12.961 8.133 22.297 1 98.06 91 ARG A CA 1
ATOM 683 C C . ARG A 1 91 ? 12.008 9.312 22.188 1 98.06 91 ARG A C 1
ATOM 685 O O . ARG A 1 91 ? 10.812 9.133 21.953 1 98.06 91 ARG A O 1
ATOM 692 N N . GLY A 1 92 ? 12.484 10.445 22.422 1 98.06 92 GLY A N 1
ATOM 693 C CA . GLY A 1 92 ? 11.734 11.672 22.203 1 98.06 92 GLY A CA 1
ATOM 694 C C . GLY A 1 92 ? 12.164 12.422 20.953 1 98.06 92 GLY A C 1
ATOM 695 O O . GLY A 1 92 ? 13.078 11.992 20.25 1 98.06 92 GLY A O 1
ATOM 696 N N . LEU A 1 93 ? 11.438 13.477 20.688 1 98.5 93 LEU A N 1
ATOM 697 C CA . LEU A 1 93 ? 11.852 14.398 19.625 1 98.5 93 LEU A CA 1
ATOM 698 C C . LEU A 1 93 ? 12.727 15.516 20.203 1 98.5 93 LEU A C 1
ATOM 700 O O . LEU A 1 93 ? 12.516 15.961 21.328 1 98.5 93 LEU A O 1
ATOM 704 N N . LYS A 1 94 ? 13.64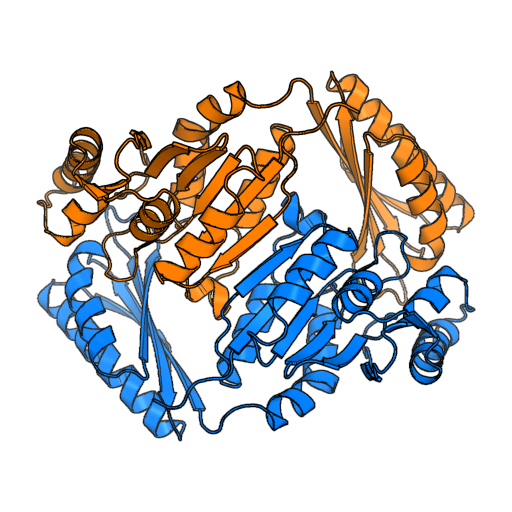1 15.898 19.422 1 98.44 94 LYS A N 1
ATOM 705 C CA . LYS A 1 94 ? 14.5 17.016 19.781 1 98.44 94 LYS A CA 1
ATOM 706 C C . LYS A 1 94 ? 14.75 17.922 18.578 1 98.44 94 LYS A C 1
ATOM 708 O O . LYS A 1 94 ? 14.867 17.453 17.438 1 98.44 94 LYS A O 1
ATOM 713 N N . LEU A 1 95 ? 14.805 19.188 18.938 1 98.56 95 LEU A N 1
ATOM 714 C CA . LEU A 1 95 ? 15.172 20.125 17.875 1 98.56 95 LEU A CA 1
ATOM 715 C C . LEU A 1 95 ? 16.594 19.859 17.391 1 98.56 95 LEU A C 1
ATOM 717 O O . LEU A 1 95 ? 17.531 19.859 18.188 1 98.56 95 LEU A O 1
ATOM 721 N N . HIS A 1 96 ? 16.719 19.594 16.156 1 98.62 96 HIS A N 1
ATOM 722 C CA . HIS A 1 96 ? 18.031 19.344 15.57 1 98.62 96 HIS A CA 1
ATOM 723 C C . HIS A 1 96 ? 18.578 20.594 14.867 1 98.62 96 HIS A C 1
ATOM 725 O O . HIS A 1 96 ? 17.969 21.078 13.906 1 98.62 96 HIS A O 1
ATOM 731 N N . PRO A 1 97 ? 19.734 21.047 15.266 1 98.25 97 PRO A N 1
ATOM 732 C CA . PRO A 1 97 ? 20.234 22.312 14.711 1 98.25 97 PRO A CA 1
ATOM 733 C C . PRO A 1 97 ? 20.422 22.25 13.203 1 98.25 97 PRO A C 1
ATOM 735 O O . PRO A 1 97 ? 20.109 23.203 12.5 1 98.25 97 PRO A O 1
ATOM 738 N N . GLY A 1 98 ? 20.938 21.188 12.711 1 98.19 98 GLY A N 1
ATOM 739 C CA . GLY A 1 98 ? 21.125 21.031 11.273 1 98.19 98 GLY A CA 1
ATOM 740 C C . GLY A 1 98 ? 19.828 21.047 10.5 1 98.19 98 GLY A C 1
ATOM 741 O O . GLY A 1 98 ? 19.734 21.672 9.438 1 98.19 98 GLY A O 1
ATOM 742 N N . ALA A 1 99 ? 18.844 20.359 11.039 1 98.56 99 ALA A N 1
ATOM 743 C CA . ALA A 1 99 ? 17.531 20.344 10.406 1 98.56 99 ALA A CA 1
ATOM 744 C C . ALA A 1 99 ? 16.906 21.734 10.438 1 98.56 99 ALA A C 1
ATOM 746 O O . ALA A 1 99 ? 16.281 22.172 9.461 1 98.56 99 ALA A O 1
ATOM 747 N N . LEU A 1 100 ? 17.016 22.406 11.562 1 98.44 100 LEU A N 1
ATOM 748 C CA . LEU A 1 100 ? 16.484 23.75 11.68 1 98.44 100 LEU A CA 1
ATOM 749 C C . LEU A 1 100 ? 17.094 24.688 10.641 1 98.44 100 LEU A C 1
ATOM 751 O O . LEU A 1 100 ? 16.391 25.516 10.047 1 98.44 100 LEU A O 1
ATOM 755 N N . GLU A 1 101 ? 18.375 24.562 10.477 1 98.19 101 GLU A N 1
ATOM 756 C CA . GLU A 1 101 ? 19.062 25.375 9.469 1 98.19 101 GLU A CA 1
ATOM 757 C C . GLU A 1 101 ? 18.531 25.078 8.07 1 98.19 101 GLU A C 1
ATOM 759 O O . GLU A 1 101 ? 18.406 25.984 7.246 1 98.19 101 GLU A O 1
ATOM 764 N N . MET A 1 102 ? 18.234 23.828 7.766 1 97.75 102 MET A N 1
ATOM 765 C CA . MET A 1 102 ? 17.672 23.453 6.477 1 97.75 102 MET A CA 1
ATOM 766 C C . MET A 1 102 ? 16.312 24.125 6.266 1 97.75 102 MET A C 1
ATOM 768 O O . MET A 1 102 ? 16.047 24.672 5.195 1 97.75 102 MET A O 1
ATOM 772 N N . VAL A 1 103 ? 15.516 24.078 7.32 1 97.5 103 VAL A N 1
ATOM 773 C CA . VAL A 1 103 ? 14.188 24.672 7.258 1 97.5 103 VAL A CA 1
ATOM 774 C C . VAL A 1 103 ? 14.312 26.188 7.109 1 97.5 103 VAL A C 1
ATOM 776 O O . VAL A 1 103 ? 13.641 26.781 6.27 1 97.5 103 VAL A O 1
ATOM 779 N N . ARG A 1 104 ? 15.148 26.797 7.891 1 97.38 104 ARG A N 1
ATOM 780 C CA . ARG A 1 104 ? 15.367 28.234 7.844 1 97.38 104 ARG A CA 1
ATOM 781 C C . ARG A 1 104 ? 15.812 28.688 6.453 1 97.38 104 ARG A C 1
ATOM 783 O O . ARG A 1 104 ? 15.289 29.656 5.914 1 97.38 104 ARG A O 1
ATOM 790 N N . ARG A 1 105 ? 16.766 28 5.922 1 96.62 105 ARG A N 1
ATOM 791 C CA . ARG A 1 105 ? 17.297 28.328 4.602 1 96.62 105 ARG A CA 1
ATOM 792 C C . ARG A 1 105 ? 16.203 28.25 3.543 1 96.62 105 ARG A C 1
ATOM 794 O O . ARG A 1 105 ? 16.125 29.094 2.65 1 96.62 105 ARG A O 1
ATOM 801 N N . PHE A 1 106 ? 15.383 27.281 3.627 1 94.56 106 PHE A N 1
ATOM 802 C CA . PHE A 1 106 ? 14.305 27.078 2.664 1 94.56 106 PHE A CA 1
ATOM 803 C C . PHE A 1 106 ? 13.344 28.25 2.668 1 94.56 106 PHE A C 1
ATOM 805 O O . PHE A 1 106 ? 13 28.781 1.61 1 94.56 106 PHE A O 1
ATOM 812 N N . TYR A 1 107 ? 12.922 28.688 3.807 1 93.25 107 TYR A N 1
ATOM 813 C CA . TYR A 1 107 ? 11.906 29.719 3.916 1 93.25 107 TYR A CA 1
ATOM 814 C C . TYR A 1 107 ? 12.516 31.109 3.74 1 93.25 107 TYR A C 1
ATOM 816 O O . TYR A 1 107 ? 11.891 32 3.166 1 93.25 107 TYR A O 1
ATOM 824 N N . SER A 1 108 ? 13.727 31.266 4.227 1 94.25 108 SER A N 1
ATOM 825 C CA . SER A 1 108 ? 14.391 32.562 4.074 1 94.25 108 SER A CA 1
ATOM 826 C C . SER A 1 108 ? 14.586 32.906 2.604 1 94.25 108 SER A C 1
ATOM 828 O O . SER A 1 108 ? 14.461 34.062 2.217 1 94.25 108 SER A O 1
ATOM 830 N N . LYS A 1 109 ? 14.945 31.984 1.856 1 90.44 109 LYS A N 1
ATOM 831 C CA . LYS A 1 109 ? 15.125 32.188 0.421 1 90.44 109 LYS A CA 1
ATOM 832 C C . LYS A 1 109 ? 13.836 32.688 -0.225 1 90.44 109 LYS A C 1
ATOM 834 O O . LYS A 1 109 ? 13.875 33.281 -1.307 1 90.44 109 LYS A O 1
ATOM 839 N N . ARG A 1 110 ? 12.812 32.594 0.477 1 87.12 110 ARG A N 1
ATOM 840 C CA . ARG A 1 110 ? 11.508 32.938 -0.065 1 87.12 110 ARG A CA 1
ATOM 841 C C . ARG A 1 110 ? 10.914 34.125 0.691 1 87.12 110 ARG A C 1
ATOM 843 O O . ARG A 1 110 ? 9.719 34.406 0.575 1 87.12 110 ARG A O 1
ATOM 850 N N . GLY A 1 111 ? 11.68 34.625 1.513 1 90.19 111 GLY A N 1
ATOM 851 C CA . GLY A 1 111 ? 11.281 35.812 2.244 1 90.19 111 GLY A CA 1
ATOM 852 C C . GLY A 1 111 ? 10.336 35.531 3.395 1 90.19 111 GLY A C 1
ATOM 853 O O . GLY A 1 111 ? 9.547 36.375 3.791 1 90.19 111 GLY A O 1
ATOM 854 N N . LEU A 1 112 ? 10.297 34.312 3.779 1 90.12 112 LEU A N 1
ATOM 855 C CA . LEU A 1 112 ? 9.422 33.906 4.875 1 90.12 112 LEU A CA 1
ATOM 856 C C . LEU A 1 112 ? 10.227 33.594 6.125 1 90.12 112 LEU A C 1
ATOM 858 O O . LEU A 1 112 ? 11.352 33.062 6.031 1 90.12 112 LEU A O 1
ATOM 862 N N . GLY A 1 113 ? 9.695 33.906 7.238 1 92.62 113 GLY A N 1
ATOM 863 C CA . GLY A 1 113 ? 10.344 33.594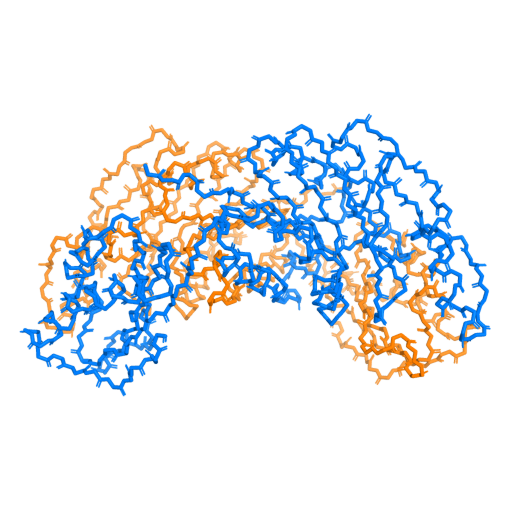 8.5 1 92.62 113 GLY A CA 1
ATOM 864 C C . GLY A 1 113 ? 9.938 32.25 9.078 1 92.62 113 GLY A C 1
ATOM 865 O O . GLY A 1 113 ? 9.133 31.531 8.477 1 92.62 113 GLY A O 1
ATOM 866 N N . LEU A 1 114 ? 10.516 31.953 10.203 1 94.62 114 LEU A N 1
ATOM 867 C CA . LEU A 1 114 ? 10.172 30.719 10.914 1 94.62 114 LEU A CA 1
ATOM 868 C C . LEU A 1 114 ? 8.906 30.906 11.742 1 94.62 114 LEU A C 1
ATOM 870 O O . LEU A 1 114 ? 8.703 31.969 12.344 1 94.62 114 LEU A O 1
ATOM 874 N N . THR A 1 115 ? 8.047 30.016 11.602 1 94.44 115 THR A N 1
ATOM 875 C CA . THR A 1 115 ? 6.902 29.875 12.492 1 94.44 115 THR A CA 1
ATOM 876 C C . THR A 1 115 ? 7.012 28.594 13.312 1 94.44 115 THR A C 1
ATOM 878 O O . THR A 1 115 ? 7.895 27.766 13.062 1 94.44 115 THR A O 1
ATOM 881 N N . GLU A 1 116 ? 6.184 28.469 14.344 1 95.44 116 GLU A N 1
ATOM 882 C CA . GLU A 1 116 ? 6.188 27.25 15.156 1 95.44 116 GLU A CA 1
ATOM 883 C C . GLU A 1 116 ? 5.969 26 14.305 1 95.44 116 GLU A C 1
ATOM 885 O O . GLU A 1 116 ? 6.605 24.969 14.523 1 95.44 116 GLU A O 1
ATOM 890 N N . ASP A 1 117 ? 5.086 26.109 13.336 1 93.69 117 ASP A N 1
ATOM 891 C CA . ASP A 1 117 ? 4.77 24.984 12.461 1 93.69 117 ASP A CA 1
ATOM 892 C C . ASP A 1 117 ? 5.961 24.625 11.578 1 93.69 117 ASP A C 1
ATOM 894 O O . ASP A 1 117 ? 6.18 23.453 11.273 1 93.69 117 ASP A O 1
ATOM 898 N N . ARG A 1 118 ? 6.715 25.625 11.164 1 96.06 118 ARG A N 1
ATOM 899 C CA . ARG A 1 118 ? 7.906 25.391 10.352 1 96.06 118 ARG A CA 1
ATOM 900 C C . ARG A 1 118 ? 9.023 24.781 11.195 1 96.06 118 ARG A C 1
ATOM 902 O O . ARG A 1 118 ? 9.719 23.875 10.742 1 96.06 118 ARG A O 1
ATOM 909 N N . VAL A 1 119 ? 9.172 25.266 12.422 1 97.56 119 VAL A N 1
ATOM 910 C CA . VAL A 1 119 ? 10.188 24.766 13.336 1 97.56 119 VAL A CA 1
ATOM 911 C C . VAL A 1 119 ? 9.906 23.297 13.672 1 97.56 119 VAL A C 1
ATOM 913 O O . VAL A 1 119 ? 10.836 22.5 13.828 1 97.56 119 VAL A O 1
ATOM 916 N N . LYS A 1 120 ? 8.656 22.953 13.727 1 96.94 120 LYS A N 1
ATOM 917 C CA . LYS A 1 120 ? 8.242 21.578 14.008 1 96.94 120 LYS A CA 1
ATOM 918 C C . LYS A 1 120 ? 8.891 20.594 13.039 1 96.94 120 LYS A C 1
ATOM 920 O O . LYS A 1 120 ? 9.234 19.469 13.414 1 96.94 120 LYS A O 1
ATOM 925 N N . MET A 1 121 ? 9.133 21.016 11.812 1 98.06 121 MET A N 1
ATOM 926 C CA . MET A 1 121 ? 9.68 20.141 10.773 1 98.06 121 MET A CA 1
ATOM 927 C C . MET A 1 121 ? 11.133 19.797 11.062 1 98.06 121 MET A C 1
ATOM 929 O O . MET A 1 121 ? 11.703 18.891 10.453 1 98.06 121 MET A O 1
ATOM 933 N N . ALA A 1 122 ? 11.734 20.531 12.047 1 98.56 122 ALA A N 1
ATOM 934 C CA . ALA A 1 122 ? 13.141 20.312 12.391 1 98.56 122 ALA A CA 1
ATOM 935 C C . ALA A 1 122 ? 13.273 19.469 13.648 1 98.56 122 ALA A C 1
ATOM 937 O O . ALA A 1 122 ? 14.383 19.234 14.133 1 98.56 122 ALA A O 1
ATOM 938 N N . MET A 1 123 ? 12.148 19.062 14.219 1 98.69 123 MET A N 1
ATOM 939 C CA . MET A 1 123 ? 12.164 18.156 15.359 1 98.69 123 MET A CA 1
ATOM 940 C C . MET A 1 123 ? 12.406 16.719 14.898 1 98.69 123 MET A C 1
ATOM 942 O O . MET A 1 123 ? 11.602 16.156 14.156 1 98.69 123 MET A O 1
ATOM 946 N N . LEU A 1 124 ? 13.492 16.094 15.328 1 98.88 124 LEU A N 1
ATOM 947 C CA . LEU A 1 124 ? 13.828 14.742 14.906 1 98.88 124 LEU A CA 1
ATOM 948 C C . LEU A 1 124 ? 13.914 13.812 16.109 1 98.88 124 LEU A C 1
ATOM 950 O O . LEU A 1 124 ? 14.117 14.258 17.234 1 98.88 124 LEU A O 1
ATOM 954 N N . PRO A 1 125 ? 13.695 12.516 15.852 1 98.81 125 PRO A N 1
ATOM 955 C CA . PRO A 1 125 ? 13.977 11.57 16.938 1 98.81 125 PRO A CA 1
ATOM 956 C C . PRO A 1 125 ? 15.383 11.719 17.516 1 98.81 125 PRO A C 1
ATOM 958 O O . PRO A 1 125 ? 16.344 11.945 16.75 1 98.81 125 PRO A O 1
ATOM 961 N N . ASP A 1 126 ? 15.461 11.594 18.828 1 98.25 126 ASP A N 1
ATOM 962 C CA . ASP A 1 126 ? 16.766 11.695 19.469 1 98.25 126 ASP A CA 1
ATOM 963 C C . ASP A 1 126 ? 17.766 10.719 18.859 1 98.25 126 ASP A C 1
ATOM 965 O O . ASP A 1 126 ? 17.5 9.516 18.781 1 98.25 126 ASP A O 1
ATOM 969 N N . GLY A 1 127 ? 18.922 11.25 18.422 1 97.88 127 GLY A N 1
ATOM 970 C CA . GLY A 1 127 ? 19.953 10.414 17.828 1 97.88 127 GLY A CA 1
ATOM 971 C C . GLY A 1 127 ? 19.844 10.32 16.312 1 97.88 127 GLY A C 1
ATOM 972 O O . GLY A 1 127 ? 20.719 9.758 15.656 1 97.88 127 GLY A O 1
ATOM 973 N N . ALA A 1 128 ? 18.844 10.922 15.695 1 98.69 128 ALA A N 1
ATOM 974 C CA . ALA A 1 128 ? 18.672 10.883 14.242 1 98.69 128 ALA A CA 1
ATOM 975 C C . ALA A 1 128 ? 19.484 11.984 13.562 1 98.69 128 ALA A C 1
ATOM 977 O O . ALA A 1 128 ? 19.844 12.969 14.195 1 98.69 128 ALA A O 1
ATOM 978 N N . GLU A 1 129 ? 19.797 11.773 12.391 1 98.69 129 GLU A N 1
ATOM 979 C CA . GLU A 1 129 ? 20.438 12.766 11.523 1 98.69 129 GLU A CA 1
ATOM 980 C C . GLU A 1 129 ? 19.484 13.227 10.422 1 98.69 129 GLU A C 1
ATOM 982 O O . GLU A 1 129 ? 18.703 12.43 9.898 1 98.69 129 GLU A O 1
ATOM 987 N N . PRO A 1 130 ? 19.562 14.484 10.078 1 98.75 130 PRO A N 1
ATOM 988 C CA . PRO A 1 130 ? 18.656 14.992 9.039 1 98.75 130 PRO A CA 1
ATOM 989 C C . PRO A 1 130 ? 19.078 14.562 7.637 1 98.75 130 PRO A C 1
ATOM 991 O O . PRO A 1 130 ? 20.266 14.398 7.367 1 98.75 130 PRO A O 1
ATOM 994 N N . LEU A 1 131 ? 18.109 14.336 6.789 1 98.56 131 LEU A N 1
ATOM 995 C CA . LEU A 1 131 ? 18.297 14.164 5.355 1 98.56 131 LEU A CA 1
ATOM 996 C C . LEU A 1 131 ? 17.844 15.406 4.594 1 98.56 131 LEU A C 1
ATOM 998 O O . LEU A 1 131 ? 16.719 15.867 4.77 1 98.56 131 LEU A O 1
ATOM 1002 N N . GLU A 1 132 ? 18.688 15.891 3.791 1 97.25 132 GLU A N 1
ATOM 1003 C CA . GLU A 1 132 ? 18.375 17.109 3.045 1 97.25 132 GLU A CA 1
ATOM 1004 C C . GLU A 1 132 ? 17.266 16.859 2.031 1 97.25 132 GLU A C 1
ATOM 1006 O O . GLU A 1 132 ? 17.25 15.82 1.362 1 97.25 132 GLU A O 1
ATOM 1011 N N . ASN A 1 133 ? 16.391 17.734 1.95 1 96.5 133 ASN A N 1
ATOM 1012 C CA . ASN A 1 133 ? 15.328 17.781 0.947 1 96.5 133 ASN A CA 1
ATOM 1013 C C . ASN A 1 133 ? 15.609 18.844 -0.11 1 96.5 133 ASN A C 1
ATOM 1015 O O . ASN A 1 133 ? 15.352 20.031 0.114 1 96.5 133 ASN A O 1
ATOM 1019 N N . PRO A 1 134 ? 16.094 18.484 -1.228 1 93.94 134 PRO A N 1
ATOM 1020 C CA . PRO A 1 134 ? 16.5 19.5 -2.219 1 93.94 134 PRO A CA 1
ATOM 1021 C C . PRO A 1 134 ? 15.297 20.156 -2.896 1 93.94 134 PRO A C 1
ATOM 1023 O O . PRO A 1 134 ? 15.461 21.172 -3.59 1 93.94 134 PRO A O 1
ATOM 1026 N N . VAL A 1 135 ? 14.117 19.656 -2.725 1 91.06 135 VAL A N 1
ATOM 1027 C CA . VAL A 1 135 ? 12.945 20.109 -3.473 1 91.06 135 VAL A CA 1
ATOM 1028 C C . VAL A 1 135 ? 11.969 20.812 -2.535 1 91.06 135 VAL A C 1
ATOM 1030 O O . VAL A 1 135 ? 11.336 21.797 -2.922 1 91.06 135 VAL A O 1
ATOM 1033 N N . GLY A 1 136 ? 11.914 20.344 -1.274 1 92.75 136 GLY A N 1
ATOM 1034 C CA . GLY A 1 136 ? 10.875 20.844 -0.381 1 92.75 136 GLY A CA 1
ATOM 1035 C C . GLY A 1 136 ? 11.422 21.328 0.949 1 92.75 136 GLY A C 1
ATOM 1036 O O . GLY A 1 136 ? 12.633 21.422 1.133 1 92.75 136 GLY A O 1
ATOM 1037 N N . ALA A 1 137 ? 10.5 21.672 1.826 1 93.06 137 ALA A N 1
ATOM 1038 C CA . ALA A 1 137 ? 10.828 22.359 3.076 1 93.06 137 ALA A CA 1
ATOM 1039 C C . ALA A 1 137 ? 11.234 21.344 4.152 1 93.06 137 ALA A C 1
ATOM 1041 O O . ALA A 1 137 ? 12.172 21.594 4.914 1 93.06 137 ALA A O 1
ATOM 1042 N N . ALA A 1 138 ? 10.547 20.234 4.215 1 96.25 138 ALA A N 1
ATOM 1043 C CA . ALA A 1 138 ? 10.703 19.312 5.34 1 96.25 138 ALA A CA 1
ATOM 1044 C C . ALA A 1 138 ? 11.93 18.422 5.16 1 96.25 138 ALA A C 1
ATOM 1046 O O . ALA A 1 138 ? 12 17.625 4.219 1 96.25 138 ALA A O 1
ATOM 1047 N N . PRO A 1 139 ? 12.906 18.5 6.078 1 98.25 139 PRO A N 1
ATOM 1048 C CA . PRO A 1 139 ? 13.984 17.516 6.051 1 98.25 139 PRO A CA 1
ATOM 1049 C C . PRO A 1 139 ? 13.492 16.109 6.363 1 98.25 139 PRO A C 1
ATOM 1051 O O . PRO A 1 139 ? 12.469 15.938 7.043 1 98.25 139 PRO A O 1
ATOM 1054 N N . GLY A 1 140 ? 14.172 15.141 5.824 1 98.69 140 GLY A N 1
ATOM 1055 C CA . GLY A 1 140 ? 13.992 13.781 6.305 1 98.69 140 GLY A CA 1
ATOM 1056 C C . GLY A 1 140 ? 14.836 13.469 7.527 1 98.69 140 GLY A C 1
ATOM 1057 O O . GLY A 1 140 ? 15.414 14.367 8.133 1 98.69 140 GLY A O 1
ATOM 1058 N N . ALA A 1 141 ? 14.812 12.266 7.914 1 98.88 141 ALA A N 1
ATOM 1059 C CA . ALA A 1 141 ? 15.602 11.812 9.055 1 98.88 141 ALA A CA 1
ATOM 1060 C C . ALA A 1 141 ? 16.078 10.367 8.867 1 98.88 141 ALA A C 1
ATOM 1062 O O . ALA A 1 141 ? 15.383 9.57 8.234 1 98.88 141 ALA A O 1
ATOM 1063 N N . VAL A 1 142 ? 17.203 10.078 9.359 1 98.88 142 VAL A N 1
ATOM 1064 C CA . VAL A 1 142 ? 17.719 8.711 9.367 1 98.88 142 VAL A CA 1
ATOM 1065 C C . VAL A 1 142 ? 18.266 8.383 10.758 1 98.88 142 VAL A C 1
ATOM 1067 O O . VAL A 1 142 ? 18.859 9.234 11.414 1 98.88 142 VAL A O 1
ATOM 1070 N N . VAL A 1 143 ? 18 7.195 11.211 1 98.69 143 VAL A N 1
ATOM 1071 C CA . VAL A 1 143 ? 18.484 6.762 12.516 1 98.69 143 VAL A CA 1
ATOM 1072 C C . VAL A 1 143 ? 18.672 5.246 12.523 1 98.69 143 VAL A C 1
ATOM 1074 O O . VAL A 1 143 ? 17.891 4.516 11.914 1 98.69 143 VAL A O 1
ATOM 1077 N N . GLU A 1 144 ? 19.734 4.785 13.062 1 97.69 144 GLU A N 1
ATOM 1078 C CA . GLU A 1 144 ? 19.953 3.357 13.258 1 97.69 144 GLU A CA 1
ATOM 1079 C C . GLU A 1 144 ? 19.484 2.902 14.633 1 97.69 144 GLU A C 1
ATOM 1081 O O . GLU A 1 144 ? 19.766 3.551 15.641 1 97.69 144 GLU A O 1
ATOM 1086 N N . ALA A 1 145 ? 18.719 1.879 14.656 1 97.25 145 ALA A N 1
ATOM 1087 C CA . ALA A 1 145 ? 18.219 1.329 15.914 1 97.25 145 ALA A CA 1
ATOM 1088 C C . ALA A 1 145 ? 17.891 -0.157 15.773 1 97.25 145 ALA A C 1
ATOM 1090 O O . ALA A 1 145 ? 17.25 -0.573 14.812 1 97.25 145 ALA A O 1
ATOM 1091 N N . ARG A 1 146 ? 18.406 -0.975 16.672 1 96.69 146 ARG A N 1
ATOM 1092 C CA . ARG A 1 146 ? 18.094 -2.395 16.797 1 96.69 146 ARG A CA 1
ATOM 1093 C C . ARG A 1 146 ? 18.375 -3.127 15.484 1 96.69 146 ARG A C 1
ATOM 1095 O O . ARG A 1 146 ? 17.547 -3.9 15.008 1 96.69 146 ARG A O 1
ATOM 1102 N N . GLY A 1 147 ? 19.453 -2.711 14.891 1 96.12 147 GLY A N 1
ATOM 1103 C CA . GLY A 1 147 ? 19.906 -3.418 13.703 1 96.12 147 GLY A CA 1
ATOM 1104 C C . GLY A 1 147 ? 19.234 -2.955 12.43 1 96.12 147 GLY A C 1
ATOM 1105 O O . GLY A 1 147 ? 19.438 -3.537 11.359 1 96.12 147 GLY A O 1
ATOM 1106 N N . SER A 1 148 ? 18.438 -1.907 12.492 1 98.25 148 SER A N 1
ATOM 1107 C CA . SER A 1 148 ? 17.719 -1.386 11.336 1 98.25 148 SER A CA 1
ATOM 1108 C C . SER A 1 148 ? 18.078 0.068 11.062 1 98.25 148 SER A C 1
ATOM 1110 O O . SER A 1 148 ? 18.25 0.855 11.992 1 98.25 148 SER A O 1
ATOM 1112 N N . LEU A 1 149 ? 18.266 0.368 9.812 1 98.69 149 LEU A N 1
ATOM 1113 C CA . LEU A 1 149 ? 18.297 1.763 9.391 1 98.69 149 LEU A CA 1
ATOM 1114 C C . LEU A 1 149 ? 16.891 2.279 9.109 1 98.69 149 LEU A C 1
ATOM 1116 O O . LEU A 1 149 ? 16.234 1.802 8.188 1 98.69 149 LEU A O 1
ATOM 1120 N N . VAL A 1 150 ? 16.453 3.201 9.906 1 98.94 150 VAL A N 1
ATOM 1121 C CA . VAL A 1 150 ? 15.133 3.805 9.711 1 98.94 150 VAL A CA 1
ATOM 1122 C C . VAL A 1 150 ? 15.281 5.164 9.031 1 98.94 150 VAL A C 1
ATOM 1124 O O . VAL A 1 150 ? 15.953 6.055 9.555 1 98.94 150 VAL A O 1
ATOM 1127 N N . ALA A 1 151 ? 14.695 5.316 7.863 1 98.94 151 ALA A N 1
ATOM 1128 C CA . ALA A 1 151 ? 14.727 6.57 7.117 1 98.94 151 ALA A CA 1
ATOM 1129 C C . ALA A 1 151 ? 13.312 7.117 6.91 1 98.94 151 ALA A C 1
ATOM 1131 O O . ALA A 1 151 ? 12.391 6.367 6.582 1 98.94 151 ALA A O 1
ATOM 1132 N N . SER A 1 152 ? 13.141 8.367 7.152 1 98.94 152 SER A N 1
ATOM 1133 C CA . SER A 1 152 ? 11.852 9.023 6.965 1 98.94 152 SER A CA 1
ATOM 1134 C C . SER A 1 152 ? 11.914 10.047 5.836 1 98.94 152 SER A C 1
ATOM 1136 O O . SER A 1 152 ? 12.711 10.984 5.879 1 98.94 152 SER A O 1
ATOM 1138 N N . LEU A 1 153 ? 11.109 9.859 4.859 1 98.88 153 LEU A N 1
ATOM 1139 C CA . LEU A 1 153 ? 11.055 10.711 3.68 1 98.88 153 LEU A CA 1
ATOM 1140 C C . LEU A 1 153 ? 9.68 11.367 3.545 1 98.88 153 LEU A C 1
ATOM 1142 O O . LEU A 1 153 ? 8.695 10.867 4.09 1 98.88 153 LEU A O 1
ATOM 1146 N N . PRO A 1 154 ? 9.586 12.516 2.834 1 97.56 154 PRO A N 1
ATOM 1147 C CA . PRO A 1 154 ? 8.297 13.188 2.623 1 97.56 154 PRO A CA 1
ATOM 1148 C C . PRO A 1 154 ? 7.344 12.359 1.764 1 97.56 154 PRO A C 1
ATOM 1150 O O . PRO A 1 154 ? 7.758 11.391 1.129 1 97.56 154 PRO A O 1
ATOM 1153 N N . GLY A 1 155 ? 6.121 12.781 1.77 1 96.88 155 GLY A N 1
ATOM 1154 C CA . GLY A 1 155 ? 5.102 12.094 0.987 1 96.88 155 GLY A CA 1
ATOM 1155 C C . GLY A 1 155 ? 5.008 12.602 -0.44 1 96.88 155 GLY A C 1
ATOM 1156 O O . GLY A 1 155 ? 4.566 11.875 -1.334 1 96.88 155 GLY A O 1
ATOM 1157 N N . VAL A 1 156 ? 5.293 13.875 -0.684 1 93.69 156 VAL A N 1
ATOM 1158 C CA . VAL A 1 156 ? 5.277 14.422 -2.035 1 93.69 156 VAL A CA 1
ATOM 1159 C C . VAL A 1 156 ? 6.27 13.664 -2.912 1 93.69 156 VAL A C 1
ATOM 1161 O O . VAL A 1 156 ? 7.473 13.648 -2.629 1 93.69 156 VAL A O 1
ATOM 1164 N N . PRO A 1 157 ? 5.793 13.086 -4.004 1 95.62 157 PRO A N 1
ATOM 1165 C CA . PRO A 1 157 ? 6.641 12.18 -4.777 1 95.62 157 PRO A CA 1
ATOM 1166 C C . PRO A 1 157 ? 7.938 12.836 -5.242 1 95.62 157 PRO A C 1
ATOM 1168 O O . PRO A 1 157 ? 9.016 12.258 -5.086 1 95.62 157 PRO A O 1
ATOM 1171 N N . SER A 1 158 ? 7.855 14.086 -5.758 1 93.38 158 SER A N 1
ATOM 1172 C CA . SER A 1 158 ? 9.062 14.742 -6.254 1 93.38 158 SER A CA 1
ATOM 1173 C C . SER A 1 158 ? 10.07 14.969 -5.129 1 93.38 158 SER A C 1
ATOM 1175 O O . SER A 1 158 ? 11.281 14.82 -5.332 1 93.38 158 SER A O 1
ATOM 1177 N N . GLU A 1 159 ? 9.602 15.336 -3.936 1 96.06 159 GLU A N 1
ATOM 1178 C CA . GLU A 1 159 ? 10.469 15.508 -2.775 1 96.06 159 GLU A CA 1
ATOM 1179 C C . GLU A 1 159 ? 11.078 14.18 -2.338 1 96.06 159 GLU A C 1
ATOM 1181 O O . GLU A 1 159 ? 12.281 14.086 -2.092 1 96.06 159 GLU A O 1
ATOM 1186 N N . MET A 1 160 ? 10.258 13.141 -2.285 1 97.88 160 MET A N 1
ATOM 1187 C CA . MET A 1 160 ? 10.68 11.82 -1.832 1 97.88 160 MET A CA 1
ATOM 1188 C C . MET A 1 160 ? 11.75 11.242 -2.75 1 97.88 160 MET A C 1
ATOM 1190 O O . MET A 1 160 ? 12.789 10.781 -2.283 1 97.88 160 MET A O 1
ATOM 1194 N N . GLU A 1 161 ? 11.469 11.336 -4.031 1 97.81 161 GLU A N 1
ATOM 1195 C CA . GLU A 1 161 ? 12.383 10.773 -5.016 1 97.81 161 GLU A CA 1
ATOM 1196 C C . GLU A 1 161 ? 13.727 11.492 -4.988 1 97.81 161 GLU A C 1
ATOM 1198 O O . GLU A 1 161 ? 14.781 10.852 -5.023 1 97.81 161 GLU A O 1
ATOM 1203 N N . ALA A 1 162 ? 13.688 12.82 -4.902 1 97.06 162 ALA A N 1
ATOM 1204 C CA . ALA A 1 162 ? 14.922 13.609 -4.863 1 97.06 162 ALA A CA 1
ATOM 1205 C C . ALA A 1 162 ? 15.727 13.297 -3.604 1 97.06 162 ALA A C 1
ATOM 1207 O O . ALA A 1 162 ? 16.938 13.109 -3.668 1 97.06 162 ALA A O 1
ATOM 1208 N N . MET A 1 163 ? 15.062 13.258 -2.496 1 98.38 163 MET A N 1
ATOM 1209 C CA . MET A 1 163 ? 15.727 12.969 -1.23 1 98.38 163 MET A CA 1
ATOM 1210 C C . MET A 1 163 ? 16.312 11.562 -1.242 1 98.38 163 MET A C 1
ATOM 1212 O O . MET A 1 163 ? 17.422 11.344 -0.755 1 98.38 163 MET A O 1
ATOM 1216 N N . PHE A 1 164 ? 15.57 10.578 -1.753 1 98.81 164 PHE A N 1
ATOM 1217 C CA . PHE A 1 164 ? 16.078 9.219 -1.872 1 98.81 164 PHE A CA 1
ATOM 1218 C C . PHE A 1 164 ? 17.359 9.188 -2.676 1 98.81 164 PHE A C 1
ATOM 1220 O O . PHE A 1 164 ? 18.375 8.641 -2.223 1 98.81 164 PHE A O 1
ATOM 1227 N N . GLU A 1 165 ? 17.312 9.766 -3.848 1 97.81 165 GLU A N 1
ATOM 1228 C CA . GLU A 1 165 ? 18.422 9.672 -4.781 1 97.81 165 GLU A CA 1
ATOM 1229 C C . GLU A 1 165 ? 19.656 10.406 -4.246 1 97.81 165 GLU A C 1
ATOM 1231 O O . GLU A 1 165 ? 20.781 9.914 -4.367 1 97.81 165 GLU A O 1
ATOM 1236 N N . LYS A 1 166 ? 19.469 11.484 -3.586 1 97 166 LYS A N 1
ATOM 1237 C CA . LYS A 1 166 ? 20.609 12.344 -3.238 1 97 166 LYS A CA 1
ATOM 1238 C C . LYS A 1 166 ? 21.109 12.047 -1.831 1 97 166 LYS A C 1
ATOM 1240 O O . LYS A 1 166 ? 22.312 12.102 -1.574 1 97 166 LYS A O 1
ATOM 1245 N N . ALA A 1 167 ? 20.203 11.734 -0.952 1 97.62 167 ALA A N 1
ATOM 1246 C CA . ALA A 1 167 ? 20.594 11.656 0.451 1 97.62 167 ALA A CA 1
ATOM 1247 C C . ALA A 1 167 ? 20.562 10.219 0.955 1 97.62 167 ALA A C 1
ATOM 1249 O O . ALA A 1 167 ? 21.453 9.773 1.673 1 97.62 167 ALA A O 1
ATOM 1250 N N . LEU A 1 168 ? 19.594 9.438 0.607 1 98.56 168 LEU A N 1
ATOM 1251 C CA . LEU A 1 168 ? 19.406 8.125 1.213 1 98.56 168 LEU A CA 1
ATOM 1252 C C . LEU A 1 168 ? 20.156 7.055 0.431 1 98.56 168 LEU A C 1
ATOM 1254 O O . LEU A 1 168 ? 20.734 6.145 1.023 1 98.56 168 LEU A O 1
ATOM 1258 N N . ARG A 1 169 ? 20.094 7.113 -0.881 1 98.06 169 ARG A N 1
ATOM 1259 C CA . ARG A 1 169 ? 20.656 6.07 -1.739 1 98.06 169 ARG A CA 1
ATOM 1260 C C . ARG A 1 169 ? 22.109 5.785 -1.391 1 98.06 169 ARG A C 1
ATOM 1262 O O . ARG A 1 169 ? 22.5 4.625 -1.249 1 98.06 169 ARG A O 1
ATOM 1269 N N . PRO A 1 170 ? 22.969 6.836 -1.189 1 97.62 170 PRO A N 1
ATOM 1270 C CA . PRO A 1 170 ? 24.359 6.551 -0.833 1 97.62 170 PRO A CA 1
ATOM 1271 C C . PRO A 1 170 ? 24.484 5.742 0.456 1 97.62 170 PRO A C 1
ATOM 1273 O O . PRO A 1 170 ? 25.359 4.883 0.567 1 97.62 170 PRO A O 1
ATOM 1276 N N . LEU A 1 171 ? 23.625 5.965 1.407 1 97.75 171 LEU A N 1
ATOM 1277 C CA . LEU A 1 171 ? 23.625 5.207 2.654 1 97.75 171 LEU A CA 1
ATOM 1278 C C . LEU A 1 171 ? 23.203 3.762 2.414 1 97.75 171 LEU A C 1
ATOM 1280 O O . LEU A 1 171 ? 23.766 2.836 2.992 1 97.75 171 LEU A O 1
ATOM 1284 N N . LEU A 1 172 ? 22.234 3.561 1.553 1 98.12 172 LEU A N 1
ATOM 1285 C CA . LEU A 1 172 ? 21.719 2.227 1.255 1 98.12 172 LEU A CA 1
ATOM 1286 C C . LEU A 1 172 ? 22.75 1.408 0.488 1 98.12 172 LEU A C 1
ATOM 1288 O O . LEU A 1 172 ? 22.828 0.187 0.646 1 98.12 172 LEU A O 1
ATOM 1292 N N . GLU A 1 173 ? 23.453 2.115 -0.355 1 96.12 173 GLU A N 1
ATOM 1293 C CA . GLU A 1 173 ? 24.484 1.435 -1.141 1 96.12 173 GLU A CA 1
ATOM 1294 C C . GLU A 1 173 ? 25.562 0.828 -0.24 1 96.12 173 GLU A C 1
ATOM 1296 O O . GLU A 1 173 ? 26.172 -0.184 -0.588 1 96.12 173 GLU A O 1
ATOM 1301 N N . GLU A 1 174 ? 25.703 1.406 0.922 1 95 174 GLU A N 1
ATOM 1302 C CA . GLU A 1 174 ? 26.672 0.892 1.877 1 95 174 GLU A CA 1
ATOM 1303 C C . GLU A 1 174 ? 26.203 -0.408 2.516 1 95 174 GLU A C 1
ATOM 1305 O O . GLU A 1 174 ? 27 -1.229 2.951 1 95 174 GLU A O 1
ATOM 1310 N N . ILE A 1 175 ? 24.938 -0.622 2.555 1 94.25 175 ILE A N 1
ATOM 1311 C CA . ILE A 1 175 ? 24.375 -1.776 3.244 1 94.25 175 ILE A CA 1
ATOM 1312 C C . ILE A 1 175 ? 23.891 -2.803 2.221 1 94.25 175 ILE A C 1
ATOM 1314 O O . ILE A 1 175 ? 23.609 -3.947 2.572 1 94.25 175 ILE A O 1
ATOM 1318 N N . ALA A 1 176 ? 23.766 -2.379 0.981 1 92.81 176 ALA A N 1
ATOM 1319 C CA . ALA A 1 176 ? 23.266 -3.232 -0.092 1 92.81 176 ALA A CA 1
ATOM 1320 C C . ALA A 1 176 ? 24.156 -4.449 -0.293 1 92.81 176 ALA A C 1
ATOM 1322 O O . ALA A 1 176 ? 25.391 -4.355 -0.165 1 92.81 176 ALA A O 1
ATOM 1323 N N . PRO A 1 177 ? 23.578 -5.527 -0.525 1 90 177 PRO A N 1
ATOM 1324 C CA . PRO A 1 177 ? 24.406 -6.695 -0.833 1 90 177 PRO A CA 1
ATOM 1325 C C . PRO A 1 177 ? 25.125 -6.57 -2.174 1 90 177 PRO A C 1
ATOM 1327 O O . PRO A 1 177 ? 24.672 -5.824 -3.049 1 90 177 PRO A O 1
ATOM 1330 N N . PRO A 1 178 ? 26.156 -7.277 -2.213 1 88.5 178 PRO A N 1
ATOM 1331 C CA . PRO A 1 178 ? 26.844 -7.27 -3.512 1 88.5 178 PRO A CA 1
ATOM 1332 C C . PRO A 1 178 ? 26.047 -7.996 -4.594 1 88.5 178 PRO A C 1
ATOM 1334 O O . PRO A 1 178 ? 25.25 -8.883 -4.289 1 88.5 178 PRO A O 1
ATOM 1337 N N . GLY A 1 179 ? 26.281 -7.508 -5.82 1 90.81 179 GLY A N 1
ATOM 1338 C CA . GLY A 1 179 ? 25.656 -8.195 -6.941 1 90.81 179 GLY A CA 1
ATOM 1339 C C . GLY A 1 179 ? 24.781 -7.289 -7.781 1 90.81 179 GLY A C 1
ATOM 1340 O O . GLY A 1 179 ? 24.891 -6.066 -7.711 1 90.81 179 GLY A O 1
ATOM 1341 N N . ALA A 1 180 ? 24.016 -8.008 -8.664 1 91.12 180 ALA A N 1
ATOM 1342 C CA . ALA A 1 180 ? 23.188 -7.289 -9.625 1 91.12 180 ALA A CA 1
ATOM 1343 C C . ALA A 1 180 ? 21.812 -7.93 -9.734 1 91.12 180 ALA A C 1
ATOM 1345 O O . ALA A 1 180 ? 21.641 -9.117 -9.461 1 91.12 180 ALA A O 1
ATOM 1346 N N . VAL A 1 181 ? 20.844 -7.113 -10.039 1 92.94 181 VAL A N 1
ATOM 1347 C CA . VAL A 1 181 ? 19.484 -7.559 -10.273 1 92.94 181 VAL A CA 1
ATOM 1348 C C . VAL A 1 181 ? 19.047 -7.191 -11.688 1 92.94 181 VAL A C 1
ATOM 1350 O O . VAL A 1 181 ? 19.328 -6.09 -12.164 1 92.94 181 VAL A O 1
ATOM 1353 N N . VAL A 1 182 ? 18.422 -8.133 -12.367 1 92.94 182 VAL A N 1
ATOM 1354 C CA . VAL A 1 182 ? 17.875 -7.855 -13.688 1 92.94 182 VAL A CA 1
ATOM 1355 C C . VAL A 1 182 ? 16.406 -8.273 -13.734 1 92.94 182 VAL A C 1
ATOM 1357 O O . VAL A 1 182 ? 15.961 -9.094 -12.93 1 92.94 182 VAL A O 1
ATOM 1360 N N . GLU A 1 183 ? 15.695 -7.648 -14.57 1 92 183 GLU A N 1
ATOM 1361 C CA . GLU A 1 183 ? 14.32 -8.039 -14.867 1 92 183 GLU A CA 1
ATOM 1362 C C . GLU A 1 183 ? 14.102 -8.203 -16.375 1 92 183 GLU A C 1
ATOM 1364 O O . GLU A 1 183 ? 14.461 -7.32 -17.156 1 92 183 GLU A O 1
ATOM 1369 N N . CYS A 1 184 ? 13.594 -9.391 -16.734 1 92.88 184 CYS A N 1
ATOM 1370 C CA . CYS A 1 184 ? 13.25 -9.719 -18.109 1 92.88 184 CYS A CA 1
ATOM 1371 C C . CYS A 1 184 ? 11.797 -10.164 -18.219 1 92.88 184 CYS A C 1
ATOM 1373 O O . CYS A 1 184 ? 11.211 -10.625 -17.234 1 92.88 184 CYS A O 1
ATOM 1375 N N . GLY A 1 185 ? 11.258 -9.906 -19.422 1 93.75 185 GLY A N 1
ATOM 1376 C CA . GLY A 1 185 ? 9.867 -10.344 -19.531 1 93.75 185 GLY A CA 1
ATOM 1377 C C . GLY A 1 185 ? 9.414 -10.555 -20.953 1 93.75 185 GLY A C 1
ATOM 1378 O O . GLY A 1 185 ? 10.109 -10.164 -21.891 1 93.75 185 GLY A O 1
ATOM 1379 N N . ILE A 1 186 ? 8.367 -11.281 -21.141 1 94.88 186 ILE A N 1
ATOM 1380 C CA . ILE A 1 186 ? 7.73 -11.516 -22.438 1 94.88 186 ILE A CA 1
ATOM 1381 C C . ILE A 1 186 ? 6.219 -11.367 -22.297 1 94.88 186 ILE A C 1
ATOM 1383 O O . ILE A 1 186 ? 5.676 -11.492 -21.188 1 94.88 186 ILE A O 1
ATOM 1387 N N . ALA A 1 187 ? 5.625 -11.023 -23.328 1 93.81 187 ALA A N 1
ATOM 1388 C CA . ALA A 1 187 ? 4.168 -11.023 -23.438 1 93.81 187 ALA A CA 1
ATOM 1389 C C . ALA A 1 187 ? 3.676 -12.188 -24.281 1 93.81 187 ALA A C 1
ATOM 1391 O O . ALA A 1 187 ? 4.062 -12.32 -25.453 1 93.81 187 ALA A O 1
ATOM 1392 N N . VAL A 1 188 ? 2.879 -13 -23.734 1 93.62 188 VAL A N 1
ATOM 1393 C CA . VAL A 1 188 ? 2.381 -14.211 -24.375 1 93.62 188 VAL A CA 1
ATOM 1394 C C . VAL A 1 188 ? 0.941 -14 -24.844 1 93.62 188 VAL A C 1
ATOM 1396 O O . VAL A 1 188 ? 0.092 -13.555 -24.062 1 93.62 188 VAL A O 1
ATOM 1399 N N . VAL A 1 189 ? 0.732 -14.352 -26.078 1 92.62 189 VAL A N 1
ATOM 1400 C CA . VAL A 1 189 ? -0.604 -14.211 -26.656 1 92.62 189 VAL A CA 1
ATOM 1401 C C . VAL A 1 189 ? -1.164 -15.578 -27.016 1 92.62 189 VAL A C 1
ATOM 1403 O O . VAL A 1 189 ? -0.432 -16.453 -27.484 1 92.62 189 VAL A O 1
ATOM 1406 N N . GLY A 1 190 ? -2.422 -15.797 -26.672 1 89.12 190 GLY A N 1
ATOM 1407 C CA . GLY A 1 190 ? -3.135 -16.953 -27.188 1 89.12 190 GLY A CA 1
ATOM 1408 C C . GLY A 1 190 ? -3.125 -18.141 -26.234 1 89.12 190 GLY A C 1
ATOM 1409 O O . GLY A 1 190 ? -3.641 -19.203 -26.562 1 89.12 190 GLY A O 1
ATOM 1410 N N . VAL A 1 191 ? -2.498 -18.016 -25.109 1 89.19 191 VAL A N 1
ATOM 1411 C CA . VAL A 1 191 ? -2.432 -19.094 -24.125 1 89.19 191 VAL A CA 1
ATOM 1412 C C . VAL A 1 191 ? -2.916 -18.578 -22.766 1 89.19 191 VAL A C 1
ATOM 1414 O O . VAL A 1 191 ? -2.385 -17.594 -22.234 1 89.19 191 VAL A O 1
ATOM 1417 N N . PRO A 1 192 ? -3.967 -19.188 -22.25 1 88.69 192 PRO A N 1
ATOM 1418 C CA . PRO A 1 192 ? -4.398 -18.766 -20.906 1 88.69 192 PRO A CA 1
ATOM 1419 C C . PRO A 1 192 ? -3.328 -18.984 -19.844 1 88.69 192 PRO A C 1
ATOM 1421 O O . PRO A 1 192 ? -2.512 -19.906 -19.969 1 88.69 192 PRO A O 1
ATOM 1424 N N . GLU A 1 193 ? -3.338 -18.141 -18.812 1 91.5 193 GLU A N 1
ATOM 1425 C CA . GLU A 1 193 ? -2.371 -18.266 -17.719 1 91.5 193 GLU A CA 1
ATOM 1426 C C . GLU A 1 193 ? -2.439 -19.656 -17.078 1 91.5 193 GLU A C 1
ATOM 1428 O O . GLU A 1 193 ? -1.41 -20.219 -16.719 1 91.5 193 GLU A O 1
ATOM 1433 N N . SER A 1 194 ? -3.639 -20.234 -1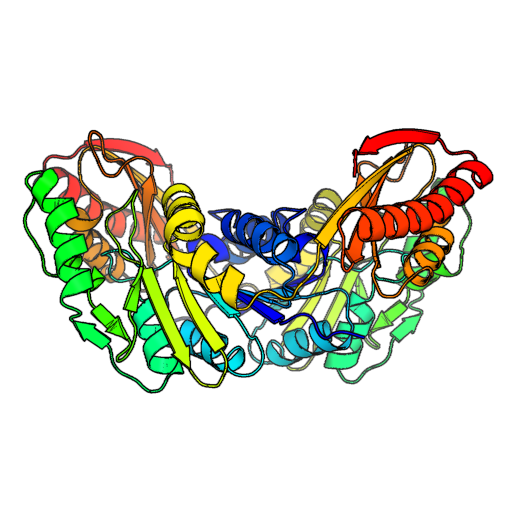6.984 1 90.25 194 SER A N 1
ATOM 1434 C CA . SER A 1 194 ? -3.842 -21.531 -16.344 1 90.25 194 SER A CA 1
ATOM 1435 C C . SER A 1 194 ? -3.125 -22.641 -17.109 1 90.25 194 SER A C 1
ATOM 1437 O O . SER A 1 194 ? -2.695 -23.641 -16.516 1 90.25 194 SER A O 1
ATOM 1439 N N . SER A 1 195 ? -3.055 -22.5 -18.438 1 91.25 195 SER A N 1
ATOM 1440 C CA . SER A 1 195 ? -2.361 -23.484 -19.266 1 91.25 195 SER A CA 1
ATOM 1441 C C . SER A 1 195 ? -0.849 -23.312 -19.172 1 91.25 195 SER A C 1
ATOM 1443 O O . SER A 1 195 ? -0.104 -24.281 -19.297 1 91.25 195 SER A O 1
ATOM 1445 N N . LEU A 1 196 ? -0.458 -22.062 -18.891 1 93.62 196 LEU A N 1
ATOM 1446 C CA . LEU A 1 196 ? 0.963 -21.75 -18.797 1 93.62 196 LEU A CA 1
ATOM 1447 C C . LEU A 1 196 ? 1.505 -22.078 -17.406 1 93.62 196 LEU A C 1
ATOM 1449 O O . LEU A 1 196 ? 2.721 -22.141 -17.203 1 93.62 196 LEU A O 1
ATOM 1453 N N . ALA A 1 197 ? 0.624 -22.297 -16.469 1 93.56 197 ALA A N 1
ATOM 1454 C CA . ALA A 1 197 ? 0.94 -22.406 -15.055 1 93.56 197 ALA A CA 1
ATOM 1455 C C . ALA A 1 197 ? 2.031 -23.438 -14.805 1 93.56 197 ALA A C 1
ATOM 1457 O O . ALA A 1 197 ? 2.99 -23.172 -14.07 1 93.56 197 ALA A O 1
ATOM 1458 N N . PRO A 1 198 ? 1.986 -24.656 -15.43 1 94.75 198 PRO A N 1
ATOM 1459 C CA . PRO A 1 198 ? 3.035 -25.641 -15.18 1 94.75 198 PRO A CA 1
ATOM 1460 C C . PRO A 1 198 ? 4.414 -25.172 -15.633 1 94.75 198 PRO A C 1
ATOM 1462 O O . PRO A 1 198 ? 5.422 -25.484 -14.992 1 94.75 198 PRO A O 1
ATOM 1465 N N . TYR A 1 199 ? 4.453 -24.406 -16.703 1 95.81 199 TYR A N 1
ATOM 1466 C CA . TYR A 1 199 ? 5.715 -23.922 -17.234 1 95.81 199 TYR A CA 1
ATOM 1467 C C . TYR A 1 199 ? 6.277 -22.797 -16.391 1 95.81 199 TYR A C 1
ATOM 1469 O O . TYR A 1 199 ? 7.492 -22.688 -16.203 1 95.81 199 TYR A O 1
ATOM 1477 N N . ILE A 1 200 ? 5.367 -21.969 -15.914 1 95.56 200 ILE A N 1
ATOM 1478 C CA . ILE A 1 200 ? 5.777 -20.906 -15 1 95.56 200 ILE A CA 1
ATOM 1479 C C . ILE A 1 200 ? 6.371 -21.531 -13.734 1 95.56 200 ILE A C 1
ATOM 1481 O O . ILE A 1 200 ? 7.402 -21.062 -13.242 1 95.56 200 ILE A O 1
ATOM 1485 N N . LYS A 1 201 ? 5.73 -22.531 -13.242 1 94.88 201 LYS A N 1
ATOM 1486 C CA . LYS A 1 201 ? 6.238 -23.234 -12.07 1 94.88 201 LYS A CA 1
ATOM 1487 C C . LYS A 1 201 ? 7.621 -23.812 -12.336 1 94.88 201 LYS A C 1
ATOM 1489 O O . LYS A 1 201 ? 8.523 -23.703 -11.5 1 94.88 201 LYS A O 1
ATOM 1494 N N . GLU A 1 202 ? 7.727 -24.422 -13.477 1 95.94 202 GLU A N 1
ATOM 1495 C CA . GLU A 1 202 ? 9.016 -24.984 -13.859 1 95.94 202 GLU A CA 1
ATOM 1496 C C . GLU A 1 202 ? 10.086 -23.891 -13.945 1 95.94 202 GLU A C 1
ATOM 1498 O O . GLU A 1 202 ? 11.227 -24.094 -13.516 1 95.94 202 GLU A O 1
ATOM 1503 N N . ALA A 1 203 ? 9.75 -22.781 -14.539 1 95.88 203 ALA A N 1
ATOM 1504 C CA . ALA A 1 203 ? 10.68 -21.672 -14.68 1 95.88 203 ALA A CA 1
ATOM 1505 C C . ALA A 1 203 ? 11.164 -21.188 -13.312 1 95.88 203 ALA A C 1
ATOM 1507 O O . ALA A 1 203 ? 12.336 -20.844 -13.148 1 95.88 203 ALA A O 1
ATOM 1508 N N . SER A 1 204 ? 10.281 -21.141 -12.367 1 93.88 204 SER A N 1
ATOM 1509 C CA . SER A 1 204 ? 10.609 -20.641 -11.031 1 93.88 204 SER A CA 1
ATOM 1510 C C . SER A 1 204 ? 11.562 -21.578 -10.305 1 93.88 204 SER A C 1
ATOM 1512 O O . SER A 1 204 ? 12.203 -21.172 -9.336 1 93.88 204 SER A O 1
ATOM 1514 N N . ARG A 1 205 ? 11.641 -22.797 -10.82 1 94 205 ARG A N 1
ATOM 1515 C CA . ARG A 1 205 ? 12.453 -23.812 -10.164 1 94 205 ARG A CA 1
ATOM 1516 C C . ARG A 1 205 ? 13.844 -23.906 -10.797 1 94 205 ARG A C 1
ATOM 1518 O O . ARG A 1 205 ? 14.695 -24.656 -10.32 1 94 205 ARG A O 1
ATOM 1525 N N . VAL A 1 206 ? 14.094 -23.109 -11.844 1 93.19 206 VAL A N 1
ATOM 1526 C CA . VAL A 1 206 ? 15.359 -23.172 -12.57 1 93.19 206 VAL A CA 1
ATOM 1527 C C . VAL A 1 206 ? 16.5 -22.766 -11.641 1 93.19 206 VAL A C 1
ATOM 1529 O O . VAL A 1 206 ? 17.609 -23.312 -11.734 1 93.19 206 VAL A O 1
ATOM 1532 N N . SER A 1 207 ? 16.266 -21.75 -10.859 1 91.5 207 SER A N 1
ATOM 1533 C CA . SER A 1 207 ? 17.266 -21.234 -9.938 1 91.5 207 SER A CA 1
ATOM 1534 C C . SER A 1 207 ? 16.609 -20.562 -8.734 1 91.5 207 SER A C 1
ATOM 1536 O O . SER A 1 207 ? 15.57 -19.922 -8.867 1 91.5 207 SER A O 1
ATOM 1538 N N . PRO A 1 208 ? 17.219 -20.703 -7.625 1 88.19 208 PRO A N 1
ATOM 1539 C CA . PRO A 1 208 ? 16.703 -19.969 -6.465 1 88.19 208 PRO A CA 1
ATOM 1540 C C . PRO A 1 208 ? 16.922 -18.453 -6.586 1 88.19 208 PRO A C 1
ATOM 1542 O O . PRO A 1 208 ? 16.422 -17.688 -5.754 1 88.19 208 PRO A O 1
ATOM 1545 N N . ARG A 1 209 ? 17.609 -18.062 -7.637 1 89.12 209 ARG A N 1
ATOM 1546 C CA . ARG A 1 209 ? 17.969 -16.672 -7.836 1 89.12 209 ARG A CA 1
ATOM 1547 C C . ARG A 1 209 ? 16.922 -15.953 -8.68 1 89.12 209 ARG A C 1
ATOM 1549 O O . ARG A 1 209 ? 17.047 -14.75 -8.945 1 89.12 209 ARG A O 1
ATOM 1556 N N . VAL A 1 210 ? 15.914 -16.719 -9.016 1 92.69 210 VAL A N 1
ATOM 1557 C CA . VAL A 1 210 ? 14.961 -16.109 -9.938 1 92.69 210 VAL A CA 1
ATOM 1558 C C . VAL A 1 210 ? 13.57 -16.078 -9.297 1 92.69 210 VAL A C 1
ATOM 1560 O O . VAL A 1 210 ? 13.242 -16.938 -8.484 1 92.69 210 VAL A O 1
ATOM 1563 N N . TYR A 1 211 ? 12.875 -15.117 -9.602 1 90.25 211 TYR A N 1
ATOM 1564 C CA . TYR A 1 211 ? 11.445 -14.984 -9.32 1 90.25 211 TYR A CA 1
ATOM 1565 C C . TYR A 1 211 ? 10.656 -14.812 -10.609 1 90.25 211 TYR A C 1
ATOM 1567 O O . TYR A 1 211 ? 10.938 -13.906 -11.398 1 90.25 211 TYR A O 1
ATOM 1575 N N . VAL A 1 212 ? 9.727 -15.75 -10.758 1 93.44 212 VAL A N 1
ATOM 1576 C CA . VAL A 1 212 ? 8.906 -15.711 -11.969 1 93.44 212 VAL A CA 1
ATOM 1577 C C . VAL A 1 212 ? 7.461 -15.398 -11.602 1 93.44 212 VAL A C 1
ATOM 1579 O O . VAL A 1 212 ? 6.891 -16.031 -10.703 1 93.44 212 VAL A O 1
ATOM 1582 N N . LYS A 1 213 ? 6.934 -14.398 -12.305 1 91.38 213 LYS A N 1
ATOM 1583 C CA . LYS A 1 213 ? 5.539 -14.039 -12.07 1 91.38 213 LYS A CA 1
ATOM 1584 C C . LYS A 1 213 ? 4.793 -13.836 -13.383 1 91.38 213 LYS A C 1
ATOM 1586 O O . LYS A 1 213 ? 5.379 -13.383 -14.375 1 91.38 213 LYS A O 1
ATOM 1591 N N . SER A 1 214 ? 3.633 -14.25 -13.383 1 91.81 214 SER A N 1
ATOM 1592 C CA . SER A 1 214 ? 2.754 -13.984 -14.523 1 91.81 214 SER A CA 1
ATOM 1593 C C . SER A 1 214 ? 1.624 -13.039 -14.133 1 91.81 214 SER A C 1
ATOM 1595 O O . SER A 1 214 ? 1.185 -13.023 -12.984 1 91.81 214 SER A O 1
ATOM 1597 N N . HIS A 1 215 ? 1.253 -12.266 -15.094 1 86.56 215 HIS A N 1
ATOM 1598 C CA . HIS A 1 215 ? 0.17 -11.305 -14.938 1 86.56 215 HIS A CA 1
ATOM 1599 C C . HIS A 1 215 ? -0.771 -11.328 -16.141 1 86.56 215 HIS A C 1
ATOM 1601 O O . HIS A 1 215 ? -0.411 -10.875 -17.234 1 86.56 215 HIS A O 1
ATOM 1607 N N . PRO A 1 216 ? -1.86 -11.844 -15.977 1 84.69 216 PRO A N 1
ATOM 1608 C CA . PRO A 1 216 ? -2.812 -11.805 -17.094 1 84.69 216 PRO A CA 1
ATOM 1609 C C . PRO A 1 216 ? -3.334 -10.398 -17.375 1 84.69 216 PRO A C 1
ATOM 1611 O O . PRO A 1 216 ? -3.541 -9.609 -16.453 1 84.69 216 PRO A O 1
ATOM 1614 N N . GLN A 1 217 ? -3.178 -10.062 -18.609 1 76.69 217 GLN A N 1
ATOM 1615 C CA . GLN A 1 217 ? -3.701 -8.781 -19.062 1 76.69 217 GLN A CA 1
ATOM 1616 C C . GLN A 1 217 ? -4.879 -8.977 -20.016 1 76.69 217 GLN A C 1
ATOM 1618 O O . GLN A 1 217 ? -4.906 -9.93 -20.797 1 76.69 217 GLN A O 1
ATOM 1623 N N . GLY A 1 218 ? -5.926 -8.352 -19.859 1 62.25 218 GLY A N 1
ATOM 1624 C CA . GLY A 1 218 ? -7.07 -8.445 -20.75 1 62.25 218 GLY A CA 1
ATOM 1625 C C . GLY A 1 218 ? -8.039 -9.547 -20.375 1 62.25 218 GLY A C 1
ATOM 1626 O O . GLY A 1 218 ? -8.055 -10 -19.219 1 62.25 218 GLY A O 1
ATOM 1627 N N . SER A 1 219 ? -8.961 -9.773 -21.156 1 55.91 219 SER A N 1
ATOM 1628 C CA . SER A 1 219 ? -9.953 -10.82 -20.938 1 55.91 219 SER A CA 1
ATOM 1629 C C . SER A 1 219 ? -9.383 -12.195 -21.25 1 55.91 219 SER A C 1
ATOM 1631 O O . SER A 1 219 ? -8.672 -12.367 -22.25 1 55.91 219 SER A O 1
ATOM 1633 N N . GLU A 1 220 ? -9.164 -12.906 -20.109 1 50.41 220 GLU A N 1
ATOM 1634 C CA . GLU A 1 220 ? -8.727 -14.273 -20.375 1 50.41 220 GLU A CA 1
ATOM 1635 C C . GLU A 1 220 ? -9.398 -14.844 -21.625 1 50.41 220 GLU A C 1
ATOM 1637 O O . GLU A 1 220 ? -8.867 -15.75 -22.266 1 50.41 220 GLU A O 1
ATOM 1642 N N . ILE A 1 221 ? -10.703 -14.258 -21.906 1 51.41 221 ILE A N 1
ATOM 1643 C CA . ILE A 1 221 ? -11.5 -14.82 -23 1 51.41 221 ILE A CA 1
ATOM 1644 C C . ILE A 1 221 ? -11.266 -14.023 -24.281 1 51.41 221 ILE A C 1
ATOM 1646 O O . ILE A 1 221 ? -11.211 -12.789 -24.25 1 51.41 221 ILE A O 1
ATOM 1650 N N . GLY A 1 222 ? -10.883 -14.789 -25.562 1 62.16 222 GLY A N 1
ATOM 1651 C CA . GLY A 1 222 ? -10.57 -14.406 -26.938 1 62.16 222 GLY A CA 1
ATOM 1652 C C . GLY A 1 222 ? -9.078 -14.375 -27.219 1 62.16 222 GLY A C 1
ATOM 1653 O O . GLY A 1 222 ? -8.461 -15.422 -27.422 1 62.16 222 GLY A O 1
ATOM 1654 N N . LYS A 1 223 ? -8.664 -13.242 -26.953 1 72.75 223 LYS A N 1
ATOM 1655 C CA . LYS A 1 223 ? -7.227 -13.172 -27.188 1 72.75 223 LYS A CA 1
ATOM 1656 C C . LYS A 1 223 ? -6.469 -12.961 -25.875 1 72.75 223 LYS A C 1
ATOM 1658 O O . LYS A 1 223 ? -6.035 -11.852 -25.578 1 72.75 223 LYS A O 1
ATOM 1663 N N . PRO A 1 224 ? -6.25 -14.18 -25.141 1 85.38 224 PRO A N 1
ATOM 1664 C CA . PRO A 1 224 ? -5.578 -14.023 -23.844 1 85.38 224 PRO A CA 1
ATOM 1665 C C . PRO A 1 224 ? -4.172 -13.445 -23.969 1 85.38 224 PRO A C 1
ATOM 1667 O O . PRO A 1 224 ? -3.443 -13.797 -24.906 1 85.38 224 PRO A O 1
ATOM 1670 N N . LEU A 1 225 ? -3.834 -12.531 -23.172 1 89.88 225 LEU A N 1
ATOM 1671 C CA . LEU A 1 225 ? -2.504 -11.945 -23.047 1 89.88 225 LEU A CA 1
ATOM 1672 C C . LEU A 1 225 ? -1.959 -12.125 -21.625 1 89.88 225 LEU A C 1
ATOM 1674 O O . LEU A 1 225 ? -2.617 -11.758 -20.656 1 89.88 225 LEU A O 1
ATOM 1678 N N . VAL A 1 226 ? -0.897 -12.859 -21.516 1 92.19 226 VAL A N 1
ATOM 1679 C CA . VAL A 1 226 ? -0.25 -13.078 -20.219 1 92.19 226 VAL A CA 1
ATOM 1680 C C . VAL A 1 226 ? 1.163 -12.5 -20.25 1 92.19 226 VAL A C 1
ATOM 1682 O O . VAL A 1 226 ? 1.979 -12.875 -21.094 1 92.19 226 VAL A O 1
ATOM 1685 N N . ARG A 1 227 ? 1.482 -11.633 -19.391 1 92.19 227 ARG A N 1
ATOM 1686 C CA . ARG A 1 227 ? 2.855 -11.164 -19.25 1 92.19 227 ARG A CA 1
ATOM 1687 C C . ARG A 1 227 ? 3.609 -11.984 -18.203 1 92.19 227 ARG A C 1
ATOM 1689 O O . ARG A 1 227 ? 3.133 -12.172 -17.078 1 92.19 227 ARG A O 1
ATOM 1696 N N . VAL A 1 228 ? 4.703 -12.406 -18.625 1 94.25 228 VAL A N 1
ATOM 1697 C CA . VAL A 1 228 ? 5.57 -13.164 -17.719 1 94.25 228 VAL A CA 1
ATOM 1698 C C . VAL A 1 228 ? 6.859 -12.383 -17.469 1 94.25 228 VAL A C 1
ATOM 1700 O O . VAL A 1 228 ? 7.516 -11.938 -18.422 1 94.25 228 VAL A O 1
ATOM 1703 N N . ARG A 1 229 ? 7.125 -12.211 -16.203 1 93.56 229 ARG A N 1
ATOM 1704 C CA . ARG A 1 229 ? 8.328 -11.477 -15.82 1 93.56 229 ARG A CA 1
ATOM 1705 C C . ARG A 1 229 ? 9.234 -12.344 -14.953 1 93.56 229 ARG A C 1
ATOM 1707 O O . ARG A 1 229 ? 8.758 -13.102 -14.102 1 93.56 229 ARG A O 1
ATOM 1714 N N . VAL A 1 230 ? 10.508 -12.156 -15.211 1 94.56 230 VAL A N 1
ATOM 1715 C CA . VAL A 1 230 ? 11.516 -12.875 -14.445 1 94.56 230 VAL A CA 1
ATOM 1716 C C . VAL A 1 230 ? 12.5 -11.891 -13.82 1 94.56 230 VAL A C 1
ATOM 1718 O O . VAL A 1 230 ? 13.133 -11.102 -14.531 1 94.56 230 VAL A O 1
ATOM 1721 N N . LEU A 1 231 ? 12.516 -11.906 -12.57 1 93.56 231 LEU A N 1
ATOM 1722 C CA . LEU A 1 231 ? 13.539 -11.188 -11.82 1 93.56 231 LEU A CA 1
ATOM 1723 C C . LEU A 1 231 ? 14.664 -12.117 -11.398 1 93.56 231 LEU A C 1
ATOM 1725 O O . LEU A 1 231 ? 14.406 -13.211 -10.883 1 93.56 231 LEU A O 1
ATOM 1729 N N . ALA A 1 232 ? 15.883 -11.719 -11.664 1 94.38 232 ALA A N 1
ATOM 1730 C CA . ALA A 1 232 ? 17.016 -12.555 -11.297 1 94.38 232 ALA A CA 1
ATOM 1731 C C . ALA A 1 232 ? 18.109 -11.734 -10.609 1 94.38 232 ALA A C 1
ATOM 1733 O O . ALA A 1 232 ? 18.344 -10.578 -10.969 1 94.38 232 ALA A O 1
ATOM 1734 N N . ARG A 1 233 ? 18.688 -12.359 -9.656 1 92.06 233 ARG A N 1
ATOM 1735 C CA . ARG A 1 233 ? 19.812 -11.781 -8.93 1 92.06 233 ARG A CA 1
ATOM 1736 C C . ARG A 1 233 ? 21.047 -12.672 -9.031 1 92.06 233 ARG A C 1
ATOM 1738 O O . ARG A 1 233 ? 20.938 -13.898 -8.984 1 92.06 233 ARG A O 1
ATOM 1745 N N . ALA A 1 234 ? 22.172 -11.977 -9.25 1 93.19 234 ALA A N 1
ATOM 1746 C CA . ALA A 1 234 ? 23.438 -12.703 -9.281 1 93.19 234 ALA A CA 1
ATOM 1747 C C . ALA A 1 234 ? 24.609 -11.773 -8.953 1 93.19 234 ALA A C 1
ATOM 1749 O O . ALA A 1 234 ? 24.406 -10.602 -8.625 1 93.19 234 ALA A O 1
ATOM 1750 N N . SER A 1 235 ? 25.75 -12.359 -8.891 1 91.38 235 SER A N 1
ATOM 1751 C CA . SER A 1 235 ? 26.938 -11.594 -8.523 1 91.38 235 SER A CA 1
ATOM 1752 C C . SER A 1 235 ? 27.266 -10.531 -9.57 1 91.38 235 SER A C 1
ATOM 1754 O O . SER A 1 235 ? 27.812 -9.477 -9.242 1 91.38 235 SER A O 1
ATOM 1756 N N . THR A 1 236 ? 26.953 -10.867 -10.844 1 92.75 236 THR A N 1
ATOM 1757 C CA . THR A 1 236 ? 27.188 -9.922 -11.93 1 92.75 236 THR A CA 1
ATOM 1758 C C . THR A 1 236 ? 25.922 -9.75 -12.773 1 92.75 236 THR A C 1
ATOM 1760 O O . THR A 1 236 ? 25.016 -10.57 -12.719 1 92.75 236 THR A O 1
ATOM 1763 N N . LEU A 1 237 ? 25.953 -8.711 -13.453 1 93.12 237 LEU A N 1
ATOM 1764 C CA . LEU A 1 237 ? 24.844 -8.438 -14.352 1 93.12 237 LEU A CA 1
ATOM 1765 C C . LEU A 1 237 ? 24.688 -9.547 -15.391 1 93.12 237 LEU A C 1
ATOM 1767 O O . LEU A 1 237 ? 23.578 -9.953 -15.711 1 93.12 237 LEU A O 1
ATOM 1771 N N . GLU A 1 238 ? 25.75 -10.008 -15.867 1 94.88 238 GLU A N 1
ATOM 1772 C CA . GLU A 1 238 ? 25.75 -11.047 -16.891 1 94.88 238 GLU A CA 1
ATOM 1773 C C . GLU A 1 238 ? 25.188 -12.359 -16.359 1 94.88 238 GLU A C 1
ATOM 1775 O O . GLU A 1 238 ? 24.391 -13.023 -17.031 1 94.88 238 GLU A O 1
ATOM 1780 N N . GLU A 1 239 ? 25.578 -12.633 -15.18 1 95.19 239 GLU A N 1
ATOM 1781 C CA . GLU A 1 239 ? 25.078 -13.852 -14.547 1 95.19 239 GLU A CA 1
ATOM 1782 C C . GLU A 1 239 ? 23.578 -13.758 -14.266 1 95.19 239 GLU A C 1
ATOM 1784 O O . GLU A 1 239 ? 22.844 -14.727 -14.477 1 95.19 239 GLU A O 1
ATOM 1789 N N . ALA A 1 240 ? 23.203 -12.633 -13.789 1 94.81 240 ALA A N 1
ATOM 1790 C CA . ALA A 1 240 ? 21.781 -12.422 -13.516 1 94.81 240 ALA A CA 1
ATOM 1791 C C . ALA A 1 240 ? 20.953 -12.539 -14.797 1 94.81 240 ALA A C 1
ATOM 1793 O O . ALA A 1 240 ? 19.891 -13.164 -14.797 1 94.81 240 ALA A O 1
ATOM 1794 N N . ARG A 1 241 ? 21.484 -12.023 -15.82 1 95 241 ARG A N 1
ATOM 1795 C CA . ARG A 1 241 ? 20.797 -12.086 -17.109 1 95 241 ARG A CA 1
ATOM 1796 C C . ARG A 1 241 ? 20.688 -13.531 -17.594 1 95 241 ARG A C 1
ATOM 1798 O O . ARG A 1 241 ? 19.641 -13.945 -18.094 1 95 241 ARG A O 1
ATOM 1805 N N . ALA A 1 242 ? 21.734 -14.227 -17.5 1 95.5 242 ALA A N 1
ATOM 1806 C CA . ALA A 1 242 ? 21.75 -15.625 -17.922 1 95.5 242 ALA A CA 1
ATOM 1807 C C . ALA A 1 242 ? 20.703 -16.438 -17.172 1 95.5 242 ALA A C 1
ATOM 1809 O O . ALA A 1 242 ? 20.016 -17.281 -17.75 1 95.5 242 ALA A O 1
ATOM 1810 N N . GLU A 1 243 ? 20.641 -16.141 -15.883 1 95.12 243 GLU A N 1
ATOM 1811 C CA . GLU A 1 243 ? 19.656 -16.844 -15.055 1 95.12 243 GLU A CA 1
ATOM 1812 C C . GLU A 1 243 ? 18.234 -16.5 -15.477 1 95.12 243 GLU A C 1
ATOM 1814 O O . GLU A 1 243 ? 17.375 -17.375 -15.547 1 95.12 243 GLU A O 1
ATOM 1819 N N . ALA A 1 244 ? 17.984 -15.266 -15.703 1 95.69 244 ALA A N 1
ATOM 1820 C CA . ALA A 1 244 ? 16.656 -14.82 -16.109 1 95.69 244 ALA A CA 1
ATOM 1821 C C . ALA A 1 244 ? 16.25 -15.445 -17.453 1 95.69 244 ALA A C 1
ATOM 1823 O O . ALA A 1 244 ? 15.125 -15.898 -17.625 1 95.69 244 ALA A O 1
ATOM 1824 N N . LEU A 1 245 ? 17.203 -15.492 -18.359 1 95.12 245 LEU A N 1
ATOM 1825 C CA . LEU A 1 245 ? 16.922 -16.031 -19.688 1 95.12 245 LEU A CA 1
ATOM 1826 C C . LEU A 1 245 ? 16.688 -17.531 -19.641 1 95.12 245 LEU A C 1
ATOM 1828 O O . LEU A 1 245 ? 15.836 -18.062 -20.375 1 95.12 245 LEU A O 1
ATOM 1832 N N . LYS A 1 246 ? 17.422 -18.156 -18.812 1 96 246 LYS A N 1
ATOM 1833 C CA . LYS A 1 246 ? 17.219 -19.594 -18.625 1 96 246 LYS A CA 1
ATOM 1834 C C . LYS A 1 246 ? 15.812 -19.906 -18.141 1 96 246 LYS A C 1
ATOM 1836 O O . LYS A 1 246 ? 15.18 -20.844 -18.609 1 96 246 LYS A O 1
ATOM 1841 N N . ALA A 1 247 ? 15.359 -19.078 -17.219 1 95.81 247 ALA A N 1
ATOM 1842 C CA . ALA A 1 247 ? 14 -19.25 -16.719 1 95.81 247 ALA A CA 1
ATOM 1843 C C . ALA A 1 247 ? 12.969 -18.938 -17.797 1 95.81 247 ALA A C 1
ATOM 1845 O O . ALA A 1 247 ? 11.992 -19.688 -17.969 1 95.81 247 ALA A O 1
ATOM 1846 N N . LEU A 1 248 ? 13.258 -17.922 -18.5 1 95.94 248 LEU A N 1
ATOM 1847 C CA . LEU A 1 248 ? 12.32 -17.484 -19.531 1 95.94 248 LEU A CA 1
ATOM 1848 C C . LEU A 1 248 ? 12.203 -18.531 -20.625 1 95.94 248 LEU A C 1
ATOM 1850 O O . LEU A 1 248 ? 11.148 -18.672 -21.25 1 95.94 248 LEU A O 1
ATOM 1854 N N . GLU A 1 249 ? 13.25 -19.266 -20.891 1 95.69 249 GLU A N 1
ATOM 1855 C CA . GLU A 1 249 ? 13.258 -20.312 -21.906 1 95.69 249 GLU A CA 1
ATOM 1856 C C . GLU A 1 249 ? 12.242 -21.406 -21.594 1 95.69 249 GLU A C 1
ATOM 1858 O O . GLU A 1 249 ? 11.633 -21.969 -22.5 1 95.69 249 GLU A O 1
ATOM 1863 N N . LYS A 1 250 ? 12.039 -21.688 -20.312 1 96.19 250 LYS A N 1
ATOM 1864 C CA . LYS A 1 250 ? 11.031 -22.672 -19.922 1 96.19 250 LYS A CA 1
ATOM 1865 C C . LYS A 1 250 ? 9.633 -22.188 -20.297 1 96.19 250 LYS A C 1
ATOM 1867 O O . LYS A 1 250 ? 8.805 -23 -20.75 1 96.19 250 LYS A O 1
ATOM 1872 N N . VAL A 1 251 ? 9.422 -20.938 -20.125 1 95.75 251 VAL A N 1
ATOM 1873 C CA . VAL A 1 251 ? 8.125 -20.344 -20.453 1 95.75 251 VAL A CA 1
ATOM 1874 C C . VAL A 1 251 ? 7.938 -20.328 -21.969 1 95.75 251 VAL A C 1
ATOM 1876 O O . VAL A 1 251 ? 6.863 -20.672 -22.484 1 95.75 251 VAL A O 1
ATOM 1879 N N . ARG A 1 252 ? 8.977 -20.016 -22.656 1 96.06 252 ARG A N 1
ATOM 1880 C CA . ARG A 1 252 ? 8.93 -19.984 -24.125 1 96.06 252 ARG A CA 1
ATOM 1881 C C . ARG A 1 252 ? 8.57 -21.359 -24.672 1 96.06 252 ARG A C 1
ATOM 1883 O O . ARG A 1 252 ? 7.77 -21.469 -25.609 1 96.06 252 ARG A O 1
ATOM 1890 N N . ARG A 1 253 ? 9.156 -22.328 -24.125 1 95.94 253 ARG A N 1
ATOM 1891 C CA . ARG A 1 253 ? 8.852 -23.688 -24.531 1 95.94 253 ARG A CA 1
ATOM 1892 C C . ARG A 1 253 ? 7.371 -24 -24.344 1 95.94 253 ARG A C 1
ATOM 1894 O O . ARG A 1 253 ? 6.746 -24.625 -25.203 1 95.94 253 ARG A O 1
ATOM 1901 N N . GLY A 1 254 ? 6.898 -23.562 -23.203 1 95.44 254 GLY A N 1
ATOM 1902 C CA . GLY A 1 254 ? 5.484 -23.766 -22.938 1 95.44 254 GLY A CA 1
ATOM 1903 C C . GLY A 1 254 ? 4.582 -23.047 -23.922 1 95.44 254 GLY A C 1
ATOM 1904 O O . GLY A 1 254 ? 3.578 -23.609 -24.359 1 95.44 254 GLY A O 1
ATOM 1905 N N . VAL A 1 255 ? 4.965 -21.875 -24.281 1 95.69 255 VAL A N 1
ATOM 1906 C CA . VAL A 1 255 ? 4.195 -21.078 -25.234 1 95.69 255 VAL A CA 1
ATOM 1907 C C . VAL A 1 255 ? 4.137 -21.797 -26.578 1 95.69 255 VAL A C 1
ATOM 1909 O O . VAL A 1 255 ? 3.066 -21.906 -27.188 1 95.69 255 VAL A O 1
ATOM 1912 N N . GLU A 1 256 ? 5.238 -22.297 -26.969 1 95.56 256 GLU A N 1
ATOM 1913 C CA . GLU A 1 256 ? 5.324 -23.016 -28.25 1 95.56 256 GLU A CA 1
ATOM 1914 C C . GLU A 1 256 ? 4.492 -24.297 -28.203 1 95.56 256 GLU A C 1
ATOM 1916 O O . GLU A 1 256 ? 3.742 -24.594 -29.141 1 95.56 256 GLU A O 1
ATOM 1921 N N . GLU A 1 257 ? 4.582 -25.016 -27.172 1 96.44 257 GLU A N 1
ATOM 1922 C CA . GLU A 1 257 ? 3.879 -26.297 -27.031 1 96.44 257 GLU A CA 1
ATOM 1923 C C . GLU A 1 257 ? 2.369 -26.078 -26.984 1 96.44 257 GLU A C 1
ATOM 1925 O O . GLU A 1 257 ? 1.605 -26.938 -27.453 1 96.44 257 GLU A O 1
ATOM 1930 N N . LEU A 1 258 ? 1.964 -25 -26.516 1 93.88 258 LEU A N 1
ATOM 1931 C CA . LEU A 1 258 ? 0.544 -24.734 -26.297 1 93.88 258 LEU A CA 1
ATOM 1932 C C . LEU A 1 258 ? -0.047 -23.969 -27.484 1 93.88 258 LEU A C 1
ATOM 1934 O O . LEU A 1 258 ? -1.239 -23.656 -27.484 1 93.88 258 LEU A O 1
ATOM 1938 N N . GLY A 1 259 ? 0.813 -23.688 -28.453 1 93.25 259 GLY A N 1
ATOM 1939 C CA . GLY A 1 259 ? 0.353 -23.031 -29.672 1 93.25 259 GLY A CA 1
ATOM 1940 C C . GLY A 1 259 ? 0.172 -21.531 -29.516 1 93.25 259 GLY A C 1
ATOM 1941 O O . GLY A 1 259 ? -0.631 -20.922 -30.219 1 93.25 259 GLY A O 1
ATOM 1942 N N . GLY A 1 260 ? 0.833 -20.969 -28.516 1 94.12 260 GLY A N 1
ATOM 1943 C CA . GLY A 1 260 ? 0.784 -19.531 -28.359 1 94.12 260 GLY A CA 1
ATOM 1944 C C . GLY A 1 260 ? 1.891 -18.812 -29.109 1 94.12 260 GLY A C 1
ATOM 1945 O O . GLY A 1 260 ? 2.596 -19.406 -29.922 1 94.12 260 GLY A O 1
ATOM 1946 N N . SER A 1 261 ? 1.905 -17.438 -28.922 1 94.81 261 SER A N 1
ATOM 1947 C CA . SER A 1 261 ? 2.953 -16.625 -29.516 1 94.81 261 SER A CA 1
ATOM 1948 C C . SER A 1 261 ? 3.455 -15.562 -28.531 1 94.81 261 SER A C 1
ATOM 1950 O O . SER A 1 261 ? 2.793 -15.266 -27.547 1 94.81 261 SER A O 1
ATOM 1952 N N . ILE A 1 262 ? 4.629 -15.094 -28.797 1 94.31 262 ILE A N 1
ATOM 1953 C CA . ILE A 1 262 ? 5.223 -14.031 -28 1 94.31 262 ILE A CA 1
ATOM 1954 C C . ILE A 1 262 ? 5.129 -12.703 -28.75 1 94.31 262 ILE A C 1
ATOM 1956 O O . ILE A 1 262 ? 5.676 -12.57 -29.844 1 94.31 262 ILE A O 1
ATOM 1960 N N . SER A 1 263 ? 4.453 -11.734 -28.172 1 90.69 263 SER A N 1
ATOM 1961 C CA . SER A 1 263 ? 4.219 -10.477 -28.875 1 90.69 263 SER A CA 1
ATOM 1962 C C . SER A 1 263 ? 5.262 -9.43 -28.484 1 90.69 263 SER A C 1
ATOM 1964 O O . SER A 1 263 ? 5.457 -8.445 -29.219 1 90.69 263 SER A O 1
ATOM 1966 N N . GLU A 1 264 ? 5.797 -9.422 -27.344 1 86.44 264 GLU A N 1
ATOM 1967 C CA . GLU A 1 264 ? 6.781 -8.469 -26.844 1 86.44 264 GLU A CA 1
ATOM 1968 C C . GLU A 1 264 ? 7.84 -9.156 -25.984 1 86.44 264 GLU A C 1
ATOM 1970 O O . GLU A 1 264 ? 7.535 -10.117 -25.266 1 86.44 264 GLU A O 1
ATOM 1975 N N . GLU A 1 265 ? 9 -8.727 -26.203 1 85.31 265 GLU A N 1
ATOM 1976 C CA . GLU A 1 265 ? 10.086 -9.164 -25.328 1 85.31 265 GLU A CA 1
ATOM 1977 C C . GLU A 1 265 ? 10.836 -7.977 -24.734 1 85.31 265 GLU A C 1
ATOM 1979 O O . GLU A 1 265 ? 11.289 -7.094 -25.469 1 85.31 265 GLU A O 1
ATOM 1984 N N . ASP A 1 266 ? 10.656 -7.855 -23.406 1 74.69 266 ASP A N 1
ATOM 1985 C CA . ASP A 1 266 ? 11.398 -6.793 -22.734 1 74.69 266 ASP A CA 1
ATOM 1986 C C . ASP A 1 266 ? 12.875 -7.156 -22.578 1 74.69 266 ASP A C 1
ATOM 1988 O O . ASP A 1 266 ? 13.211 -8.289 -22.234 1 74.69 266 ASP A O 1
ATOM 1992 N N . SER A 1 267 ? 13.781 -6.238 -23.141 1 67.62 267 SER A N 1
ATOM 1993 C CA . SER A 1 267 ? 15.211 -6.418 -22.938 1 67.62 267 SER A CA 1
ATOM 1994 C C . SER A 1 267 ? 15.578 -6.453 -21.469 1 67.62 267 SER A C 1
ATOM 1996 O O . SER A 1 267 ? 14.953 -5.766 -20.656 1 67.62 267 SER A O 1
ATOM 1998 N N . CYS A 1 268 ? 16.266 -7.609 -21.125 1 73.19 268 CYS A N 1
ATOM 1999 C CA . CYS A 1 268 ? 16.781 -7.727 -19.766 1 73.19 268 CYS A CA 1
ATOM 2000 C C . CYS A 1 268 ? 17.781 -6.609 -19.469 1 73.19 268 CYS A C 1
ATOM 2002 O O . CYS A 1 268 ? 18.656 -6.316 -20.281 1 73.19 268 CYS A O 1
ATOM 2004 N N . MET B 1 1 ? -18.984 8.758 20.641 1 34.16 1 MET B N 1
ATOM 2005 C CA . MET B 1 1 ? -18.438 8.969 19.297 1 34.16 1 MET B CA 1
ATOM 2006 C C . MET B 1 1 ? -18.531 7.688 18.469 1 34.16 1 MET B C 1
ATOM 2008 O O . MET B 1 1 ? -18.031 6.641 18.891 1 34.16 1 MET B O 1
ATOM 2012 N N . GLU B 1 2 ? -19.625 7.449 17.766 1 48.94 2 GLU B N 1
ATOM 2013 C CA . GLU B 1 2 ? -20.062 6.18 17.188 1 48.94 2 GLU B CA 1
ATOM 2014 C C . GLU B 1 2 ? -18.938 5.512 16.406 1 48.94 2 GLU B C 1
ATOM 2016 O O . GLU B 1 2 ? -18.297 6.145 15.57 1 48.94 2 GLU B O 1
ATOM 2021 N N . GLU B 1 3 ? -18.156 4.465 16.984 1 68.38 3 GLU B N 1
ATOM 2022 C CA . GLU B 1 3 ? -16.953 3.75 16.547 1 68.38 3 GLU B CA 1
ATOM 2023 C C . GLU B 1 3 ? -17.156 3.121 15.18 1 68.38 3 GLU B C 1
ATOM 2025 O O . GLU B 1 3 ? -18.156 2.426 14.945 1 68.38 3 GLU B O 1
ATOM 2030 N N . HIS B 1 4 ? -16.719 3.768 14.039 1 86.31 4 HIS B N 1
ATOM 2031 C CA . HIS B 1 4 ? -16.75 3.182 12.703 1 86.31 4 HIS B CA 1
ATOM 2032 C C . HIS B 1 4 ? -15.945 1.886 12.656 1 86.31 4 HIS B C 1
ATOM 2034 O O . HIS B 1 4 ? -14.805 1.838 13.125 1 86.31 4 HIS B O 1
ATOM 2040 N N . PRO B 1 5 ? -16.766 0.91 12.18 1 94.75 5 PRO B N 1
ATOM 2041 C CA . PRO B 1 5 ? -16.047 -0.359 12.133 1 94.75 5 PRO B CA 1
ATOM 2042 C C . PRO B 1 5 ? -14.758 -0.274 11.305 1 94.75 5 PRO B C 1
ATOM 2044 O O . PRO B 1 5 ? -14.734 0.407 10.273 1 94.75 5 PRO B O 1
ATOM 2047 N N . ARG B 1 6 ? -13.82 -0.885 11.75 1 97.25 6 ARG B N 1
ATOM 2048 C CA . ARG B 1 6 ? -12.5 -0.825 11.125 1 97.25 6 ARG B CA 1
ATOM 2049 C C . ARG B 1 6 ? -12.375 -1.849 10 1 97.25 6 ARG B C 1
ATOM 2051 O O . ARG B 1 6 ? -12.992 -2.918 10.062 1 97.25 6 ARG B O 1
ATOM 2058 N N . ALA B 1 7 ? -11.586 -1.506 9 1 98.56 7 ALA B N 1
ATOM 2059 C CA . ALA B 1 7 ? -11.297 -2.408 7.891 1 98.56 7 ALA B CA 1
ATOM 2060 C C . ALA B 1 7 ? -9.805 -2.449 7.59 1 98.56 7 ALA B C 1
ATOM 2062 O O . ALA B 1 7 ? -9.109 -1.442 7.738 1 98.56 7 ALA B O 1
ATOM 2063 N N . TRP B 1 8 ? -9.32 -3.602 7.215 1 98.88 8 TRP B N 1
ATOM 2064 C CA . TRP B 1 8 ? -7.965 -3.793 6.723 1 98.88 8 TRP B CA 1
ATOM 2065 C C . TRP B 1 8 ? -7.973 -4.309 5.285 1 98.88 8 TRP B C 1
ATOM 2067 O O . TRP B 1 8 ? -8.82 -5.121 4.918 1 98.88 8 TRP B O 1
ATOM 2077 N N . ILE B 1 9 ? -7.102 -3.787 4.496 1 98.94 9 ILE B N 1
ATOM 2078 C CA . ILE B 1 9 ? -6.855 -4.293 3.15 1 98.94 9 ILE B CA 1
ATOM 2079 C C . ILE B 1 9 ? -5.477 -4.941 3.084 1 98.94 9 ILE B C 1
ATOM 2081 O O . ILE B 1 9 ? -4.477 -4.32 3.451 1 98.94 9 ILE B O 1
ATOM 2085 N N . ILE B 1 10 ? -5.418 -6.16 2.674 1 98.94 10 ILE B N 1
ATOM 2086 C CA . ILE B 1 10 ? -4.168 -6.902 2.547 1 98.94 10 ILE B CA 1
ATOM 2087 C C . ILE B 1 10 ? -3.959 -7.32 1.092 1 98.94 10 ILE B C 1
ATOM 2089 O O . ILE B 1 10 ? -4.668 -8.188 0.581 1 98.94 10 ILE B O 1
ATOM 2093 N N . SER B 1 11 ? -3.029 -6.691 0.451 1 98.88 11 SER B N 1
ATOM 2094 C CA . SER B 1 11 ? -2.678 -7.008 -0.931 1 98.88 11 SER B CA 1
ATOM 2095 C C . SER B 1 11 ? -1.568 -8.047 -0.996 1 98.88 11 SER B C 1
ATOM 2097 O O . SER B 1 11 ? -0.561 -7.938 -0.294 1 98.88 11 SER B O 1
ATOM 2099 N N . VAL B 1 12 ? -1.766 -9 -1.843 1 98.75 12 VAL B N 1
ATOM 2100 C CA . VAL B 1 12 ? -0.794 -10.078 -1.995 1 98.75 12 VAL B CA 1
ATOM 2101 C C . VAL B 1 12 ? -0.197 -10.039 -3.4 1 98.75 12 VAL B C 1
ATOM 2103 O O . VAL B 1 12 ? -0.921 -10.148 -4.391 1 98.75 12 VAL B O 1
ATOM 2106 N N . GLY B 1 13 ? 1.141 -9.93 -3.457 1 97 13 GLY B N 1
ATOM 2107 C CA . GLY B 1 13 ? 1.776 -9.953 -4.766 1 97 13 GLY B CA 1
ATOM 2108 C C . GLY B 1 13 ? 3.189 -9.398 -4.75 1 97 13 GLY B C 1
ATOM 2109 O O . GLY B 1 13 ? 3.404 -8.234 -4.406 1 97 13 GLY B O 1
ATOM 2110 N N . ASN B 1 14 ? 4.082 -10.141 -5.258 1 95.56 14 ASN B N 1
ATOM 2111 C CA . ASN B 1 14 ? 5.473 -9.703 -5.34 1 95.56 14 ASN B CA 1
ATOM 2112 C C . ASN B 1 14 ? 5.629 -8.508 -6.27 1 95.56 14 ASN B C 1
ATOM 2114 O O . ASN B 1 14 ? 6.488 -7.648 -6.043 1 95.56 14 ASN B O 1
ATOM 2118 N N . GLU B 1 15 ? 4.785 -8.461 -7.297 1 94.81 15 GLU B N 1
ATOM 2119 C CA . GLU B 1 15 ? 4.891 -7.383 -8.273 1 94.81 15 GLU B CA 1
ATOM 2120 C C . GLU B 1 15 ? 4.621 -6.027 -7.629 1 94.81 15 GLU B C 1
ATOM 2122 O O . GLU B 1 15 ? 5.121 -5 -8.094 1 94.81 15 GLU B O 1
ATOM 2127 N N . LEU B 1 16 ? 3.803 -6.043 -6.586 1 97.56 16 LEU B N 1
ATOM 2128 C CA . LEU B 1 16 ? 3.525 -4.816 -5.844 1 97.56 16 LEU B CA 1
ATOM 2129 C C . LEU B 1 16 ? 4.727 -4.41 -5 1 97.56 16 LEU B C 1
ATOM 2131 O O . LEU B 1 16 ? 5.07 -3.225 -4.926 1 97.56 16 LEU B O 1
ATOM 2135 N N . LEU B 1 17 ? 5.379 -5.391 -4.445 1 98.06 17 LEU B N 1
ATOM 2136 C CA . LEU B 1 17 ? 6.48 -5.145 -3.521 1 98.06 17 LEU B CA 1
ATOM 2137 C C . LEU B 1 17 ? 7.723 -4.672 -4.273 1 98.06 17 LEU B C 1
ATOM 2139 O O . LEU B 1 17 ? 8.445 -3.799 -3.793 1 98.06 17 LEU B O 1
ATOM 2143 N N . ILE B 1 18 ? 7.902 -5.195 -5.473 1 95.88 18 ILE B N 1
ATOM 2144 C CA . ILE B 1 18 ? 9.109 -4.832 -6.211 1 95.88 18 ILE B CA 1
ATOM 2145 C C . ILE B 1 18 ? 8.828 -3.611 -7.082 1 95.88 18 ILE B C 1
ATOM 2147 O O . ILE B 1 18 ? 9.688 -3.191 -7.867 1 95.88 18 ILE B O 1
ATOM 2151 N N . GLY B 1 19 ? 7.594 -3.09 -6.992 1 95.81 19 GLY B N 1
ATOM 2152 C CA . GLY B 1 19 ? 7.266 -1.812 -7.605 1 95.81 19 GLY B CA 1
ATOM 2153 C C . GLY B 1 19 ? 6.91 -1.931 -9.078 1 95.81 19 GLY B C 1
ATOM 2154 O O . GLY B 1 19 ? 6.859 -0.927 -9.789 1 95.81 19 GLY B O 1
ATOM 2155 N N . ARG B 1 20 ? 6.742 -3.094 -9.594 1 91.19 20 ARG B N 1
ATOM 2156 C CA . ARG B 1 20 ? 6.359 -3.289 -10.984 1 91.19 20 ARG B CA 1
ATOM 2157 C C . ARG B 1 20 ? 4.918 -2.848 -11.227 1 91.19 20 ARG B C 1
ATOM 2159 O O . ARG B 1 20 ? 4.586 -2.359 -12.312 1 91.19 20 ARG B O 1
ATOM 2166 N N . THR B 1 21 ? 4.117 -3.041 -10.297 1 92.81 21 THR B N 1
ATOM 2167 C CA . THR B 1 21 ? 2.707 -2.67 -10.375 1 92.81 21 THR B CA 1
ATOM 2168 C C . THR B 1 21 ? 2.342 -1.688 -9.266 1 92.81 21 THR B C 1
ATOM 2170 O O . THR B 1 21 ? 2.75 -1.863 -8.117 1 92.81 21 THR B O 1
ATOM 2173 N N . ILE B 1 22 ? 1.699 -0.636 -9.656 1 96.19 22 ILE B N 1
ATOM 2174 C CA . ILE B 1 22 ? 1.136 0.274 -8.664 1 96.19 22 ILE B CA 1
ATOM 2175 C C . ILE B 1 22 ? -0.158 -0.311 -8.109 1 96.19 22 ILE B C 1
ATOM 2177 O O . ILE B 1 22 ? -0.995 -0.817 -8.859 1 96.19 22 ILE B O 1
ATOM 2181 N N . ASN B 1 23 ? -0.319 -0.225 -6.797 1 97.75 23 ASN B N 1
ATOM 2182 C CA . ASN B 1 23 ? -1.452 -0.846 -6.121 1 97.75 23 ASN B CA 1
ATOM 2183 C C . ASN B 1 23 ? -2.709 0.012 -6.23 1 97.75 23 ASN B C 1
ATOM 2185 O O . ASN B 1 23 ? -3.17 0.576 -5.238 1 97.75 23 ASN B O 1
ATOM 2189 N N . THR B 1 24 ? -3.332 0.038 -7.348 1 97.25 24 THR B N 1
ATOM 2190 C CA . THR B 1 24 ? -4.562 0.798 -7.539 1 97.25 24 THR B CA 1
ATOM 2191 C C . THR B 1 24 ? -5.73 0.127 -6.82 1 97.25 24 THR B C 1
ATOM 2193 O O . THR B 1 24 ? -6.711 0.786 -6.469 1 97.25 24 THR B O 1
ATOM 2196 N N . ASN B 1 25 ? -5.672 -1.225 -6.625 1 98.56 25 ASN B N 1
ATOM 2197 C CA . ASN B 1 25 ? -6.727 -1.96 -5.938 1 98.56 25 ASN B CA 1
ATOM 2198 C C . ASN B 1 25 ? -6.941 -1.436 -4.52 1 98.56 25 ASN B C 1
ATOM 2200 O O . ASN B 1 25 ? -8.078 -1.234 -4.094 1 98.56 25 ASN B O 1
ATOM 2204 N N . ALA B 1 26 ? -5.828 -1.18 -3.842 1 98.75 26 ALA B N 1
ATOM 2205 C CA . ALA B 1 26 ? -5.934 -0.692 -2.469 1 98.75 26 ALA B CA 1
ATOM 2206 C C . ALA B 1 26 ? -6.637 0.661 -2.418 1 98.75 26 ALA B C 1
ATOM 2208 O O . ALA B 1 26 ? -7.465 0.905 -1.537 1 98.75 26 ALA B O 1
ATOM 2209 N N . ALA B 1 27 ? -6.281 1.536 -3.336 1 97.94 27 ALA B N 1
ATOM 2210 C CA . ALA B 1 27 ? -6.914 2.852 -3.373 1 97.94 27 ALA B CA 1
ATOM 2211 C C . ALA B 1 27 ? -8.406 2.734 -3.688 1 97.94 27 ALA B C 1
ATOM 2213 O O . ALA B 1 27 ? -9.234 3.379 -3.041 1 97.94 27 ALA B O 1
ATOM 2214 N N . TRP B 1 28 ? -8.727 1.926 -4.668 1 98.25 28 TRP B N 1
ATOM 2215 C CA . TRP B 1 28 ? -10.117 1.729 -5.059 1 98.25 28 TRP B CA 1
ATOM 2216 C C . TRP B 1 28 ? -10.938 1.152 -3.906 1 98.25 28 TRP B C 1
ATOM 2218 O O . TRP B 1 28 ? -12.008 1.668 -3.574 1 98.25 28 TRP B O 1
ATOM 2228 N N . LEU B 1 29 ? -10.422 0.124 -3.26 1 98.81 29 LEU B N 1
ATOM 2229 C CA . LEU B 1 29 ? -11.094 -0.498 -2.125 1 98.81 29 LEU B CA 1
ATOM 2230 C C . LEU B 1 29 ? -11.234 0.488 -0.969 1 98.81 29 LEU B C 1
ATOM 2232 O O . LEU B 1 29 ? -12.289 0.558 -0.332 1 98.81 29 LEU B O 1
ATOM 2236 N N . GLY B 1 30 ? -10.125 1.214 -0.67 1 98.5 30 GLY B N 1
ATOM 2237 C CA . GLY B 1 30 ? -10.172 2.211 0.386 1 98.5 30 GLY B CA 1
ATOM 2238 C C . GLY B 1 30 ? -11.305 3.209 0.209 1 98.5 30 GLY B C 1
ATOM 2239 O O . GLY B 1 30 ? -12.023 3.521 1.163 1 98.5 30 GLY B O 1
ATOM 2240 N N . SER B 1 31 ? -11.438 3.648 -1.016 1 96.19 31 SER B N 1
ATOM 2241 C CA . SER B 1 31 ? -12.492 4.613 -1.326 1 96.19 31 SER B CA 1
ATOM 2242 C C . SER B 1 31 ? -13.875 4.016 -1.108 1 96.19 31 SER B C 1
ATOM 2244 O O . SER B 1 31 ? -14.734 4.633 -0.473 1 96.19 31 SER B O 1
ATOM 2246 N N . ARG B 1 32 ? -14.102 2.803 -1.594 1 96.88 32 ARG B N 1
ATOM 2247 C CA . ARG B 1 32 ? -15.406 2.156 -1.485 1 96.88 32 ARG B CA 1
ATOM 2248 C C . ARG B 1 32 ? -15.758 1.871 -0.029 1 96.88 32 ARG B C 1
ATOM 2250 O O . ARG B 1 32 ? -16.891 2.111 0.401 1 96.88 32 ARG B O 1
ATOM 2257 N N . LEU B 1 33 ? -14.789 1.372 0.721 1 98.12 33 LEU B N 1
ATOM 2258 C CA . LEU B 1 33 ? -15.016 1.07 2.129 1 98.12 33 LEU B CA 1
ATOM 2259 C C . LEU B 1 33 ? -15.328 2.342 2.914 1 98.12 33 LEU B C 1
ATOM 2261 O O . LEU B 1 33 ? -16.219 2.354 3.756 1 98.12 33 LEU B O 1
ATOM 2265 N N . THR B 1 34 ? -14.547 3.387 2.613 1 95.56 34 THR B N 1
ATOM 2266 C CA . THR B 1 34 ? -14.758 4.66 3.287 1 95.56 34 THR B CA 1
ATOM 2267 C C . THR B 1 34 ? -16.156 5.191 3.012 1 95.56 34 THR B C 1
ATOM 2269 O O . THR B 1 34 ? -16.859 5.625 3.932 1 95.56 34 THR B O 1
ATOM 2272 N N . LEU B 1 35 ? -16.578 5.109 1.789 1 92.25 35 LEU B N 1
ATOM 2273 C CA . LEU B 1 35 ? -17.891 5.602 1.396 1 92.25 35 LEU B CA 1
ATOM 2274 C C . LEU B 1 35 ? -19 4.777 2.045 1 92.25 35 LEU B C 1
ATOM 2276 O O . LEU B 1 35 ? -20.078 5.293 2.312 1 92.25 35 LEU B O 1
ATOM 2280 N N . LEU B 1 36 ? -18.719 3.49 2.357 1 94.75 36 LEU B N 1
ATOM 2281 C CA . LEU B 1 36 ? -19.688 2.629 3.037 1 94.75 36 LEU B CA 1
ATOM 2282 C C . LEU B 1 36 ? -19.703 2.91 4.535 1 94.75 36 LEU B C 1
ATOM 2284 O O . LEU B 1 36 ? -20.562 2.4 5.258 1 94.75 36 LEU B O 1
ATOM 2288 N N . GLY B 1 37 ? -18.719 3.688 5.016 1 93.62 37 GLY B N 1
ATOM 2289 C CA . GLY B 1 37 ? -18.734 4.098 6.414 1 93.62 37 GLY B CA 1
ATOM 2290 C C . GLY B 1 37 ? -17.672 3.406 7.242 1 93.62 37 GLY B C 1
ATOM 2291 O O . GLY B 1 37 ? -17.625 3.562 8.469 1 93.62 37 GLY B O 1
ATOM 2292 N N . PHE B 1 38 ? -16.797 2.629 6.633 1 96.62 38 PHE B N 1
ATOM 2293 C CA . PHE B 1 38 ? -15.727 1.952 7.355 1 96.62 38 PHE B CA 1
ATOM 2294 C C . PHE B 1 38 ? -14.523 2.873 7.531 1 96.62 38 PHE B C 1
ATOM 2296 O O . PHE B 1 38 ? -14.312 3.783 6.727 1 96.62 38 PHE B O 1
ATOM 2303 N N . GLU B 1 39 ? -13.836 2.68 8.578 1 96 39 GLU B N 1
ATOM 2304 C CA . GLU B 1 39 ? -12.531 3.305 8.766 1 96 39 GLU B CA 1
ATOM 2305 C C . GLU B 1 39 ? -11.406 2.369 8.328 1 96 39 GLU B C 1
ATOM 2307 O O . GLU B 1 39 ? -11.094 1.4 9.023 1 96 39 GLU B O 1
ATOM 2312 N N . VAL B 1 40 ? -10.836 2.629 7.211 1 97.94 40 VAL B N 1
ATOM 2313 C CA . VAL B 1 40 ? -9.711 1.818 6.766 1 97.94 40 VAL B CA 1
ATOM 2314 C C . VAL B 1 40 ? -8.477 2.152 7.602 1 97.94 40 VAL B C 1
ATOM 2316 O O . VAL B 1 40 ? -7.914 3.244 7.48 1 97.94 40 VAL B O 1
ATOM 2319 N N . GLU B 1 41 ? -8.031 1.2 8.312 1 97.56 41 GLU B N 1
ATOM 2320 C CA . GLU B 1 41 ? -6.996 1.464 9.305 1 97.56 41 GLU B CA 1
ATOM 2321 C C . GLU B 1 41 ? -5.625 1.021 8.797 1 97.56 41 GLU B C 1
ATOM 2323 O O . GLU B 1 41 ? -4.602 1.587 9.188 1 97.56 41 GLU B O 1
ATOM 2328 N N . ARG B 1 42 ? -5.613 -0.008 7.957 1 98.81 42 ARG B N 1
ATOM 2329 C CA . ARG B 1 42 ? -4.355 -0.567 7.473 1 98.81 42 ARG B CA 1
ATOM 2330 C C . ARG B 1 42 ? -4.492 -1.048 6.031 1 98.81 42 ARG B C 1
ATOM 2332 O O . ARG B 1 42 ? -5.512 -1.629 5.656 1 98.81 42 ARG B O 1
ATOM 2339 N N . VAL B 1 43 ? -3.553 -0.707 5.309 1 98.94 43 VAL B N 1
ATOM 2340 C CA . VAL B 1 43 ? -3.293 -1.379 4.039 1 98.94 43 VAL B CA 1
ATOM 2341 C C . VAL B 1 43 ? -1.92 -2.043 4.078 1 98.94 43 VAL B C 1
ATOM 2343 O O . VAL B 1 43 ? -0.91 -1.381 4.324 1 98.94 43 VAL B O 1
ATOM 2346 N N . VAL B 1 44 ? -1.889 -3.34 3.883 1 98.94 44 VAL B N 1
ATOM 2347 C CA . VAL B 1 44 ? -0.634 -4.082 3.971 1 98.94 44 VAL B CA 1
ATOM 2348 C C . VAL B 1 44 ? -0.406 -4.867 2.682 1 98.94 44 VAL B C 1
ATOM 2350 O O . VAL B 1 44 ? -1.34 -5.461 2.137 1 98.94 44 VAL B O 1
ATOM 2353 N N . THR B 1 45 ? 0.73 -4.785 2.15 1 98.94 45 THR B N 1
ATOM 2354 C CA . THR B 1 45 ? 1.141 -5.625 1.031 1 98.94 45 THR B CA 1
ATOM 2355 C C . THR B 1 45 ? 2.158 -6.668 1.484 1 98.94 45 THR B C 1
ATOM 2357 O O . THR B 1 45 ? 3.127 -6.344 2.172 1 98.94 45 THR B O 1
ATOM 2360 N N . VAL B 1 46 ? 1.952 -7.902 1.09 1 98.81 46 VAL B N 1
ATOM 2361 C CA . VAL B 1 46 ? 2.805 -9.016 1.486 1 98.81 46 VAL B CA 1
ATOM 2362 C C . VAL B 1 46 ? 3.229 -9.805 0.25 1 98.81 46 VAL B C 1
ATOM 2364 O O . VAL B 1 46 ? 2.594 -9.711 -0.803 1 98.81 46 VAL B O 1
ATOM 2367 N N . PRO B 1 47 ? 4.348 -10.594 0.374 1 97.94 47 PRO B N 1
ATOM 2368 C CA . PRO B 1 47 ? 4.742 -11.477 -0.729 1 97.94 47 PRO B CA 1
ATOM 2369 C C . PRO B 1 47 ? 3.803 -12.664 -0.893 1 97.94 47 PRO B C 1
ATOM 2371 O O . PRO B 1 47 ? 2.99 -12.945 -0.006 1 97.94 47 PRO B O 1
ATOM 2374 N N . ASP B 1 48 ? 3.961 -13.32 -2.053 1 97.19 48 ASP B N 1
ATOM 2375 C CA . ASP B 1 48 ? 3.242 -14.57 -2.309 1 97.19 48 ASP B CA 1
ATOM 2376 C C . ASP B 1 48 ? 3.797 -15.711 -1.458 1 97.19 48 ASP B C 1
ATOM 2378 O O . ASP B 1 48 ? 4.32 -16.688 -1.991 1 97.19 48 ASP B O 1
ATOM 2382 N N . ARG B 1 49 ? 3.658 -15.609 -0.159 1 97.94 49 ARG B N 1
ATOM 2383 C CA . ARG B 1 49 ? 4.109 -16.578 0.827 1 97.94 49 ARG B CA 1
ATOM 2384 C C . ARG B 1 49 ? 3.035 -16.828 1.881 1 97.94 49 ARG B C 1
ATOM 2386 O O . ARG B 1 49 ? 2.547 -15.891 2.512 1 97.94 49 ARG B O 1
ATOM 2393 N N . VAL B 1 50 ? 2.727 -18 2.1 1 98.75 50 VAL B N 1
ATOM 2394 C CA . VA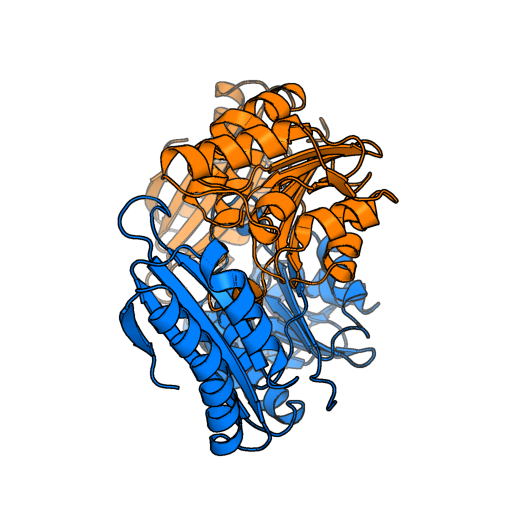L B 1 50 ? 1.611 -18.422 2.943 1 98.75 50 VAL B CA 1
ATOM 2395 C C . VAL B 1 50 ? 1.783 -17.844 4.348 1 98.75 50 VAL B C 1
ATOM 2397 O O . VAL B 1 50 ? 0.847 -17.281 4.914 1 98.75 50 VAL B O 1
ATOM 2400 N N . GLU B 1 51 ? 2.953 -17.922 4.906 1 98.69 51 GLU B N 1
ATOM 2401 C CA . GLU B 1 51 ? 3.201 -17.516 6.285 1 98.69 51 GLU B CA 1
ATOM 2402 C C . GLU B 1 51 ? 3.037 -16.016 6.461 1 98.69 51 GLU B C 1
ATOM 2404 O O . GLU B 1 51 ? 2.543 -15.555 7.492 1 98.69 51 GLU B O 1
ATOM 2409 N N . ASP B 1 52 ? 3.484 -15.25 5.473 1 98.75 52 ASP B N 1
ATOM 2410 C CA . ASP B 1 52 ? 3.355 -13.805 5.539 1 98.75 52 ASP B CA 1
ATOM 2411 C C . ASP B 1 52 ? 1.891 -13.375 5.457 1 98.75 52 ASP B C 1
ATOM 2413 O O . ASP B 1 52 ? 1.457 -12.477 6.18 1 98.75 52 ASP B O 1
ATOM 2417 N N . ILE B 1 53 ? 1.164 -13.977 4.539 1 98.94 53 ILE B N 1
ATOM 2418 C CA . ILE B 1 53 ? -0.264 -13.711 4.41 1 98.94 53 ILE B CA 1
ATOM 2419 C C . ILE B 1 53 ? -0.973 -14.047 5.723 1 98.94 53 ILE B C 1
ATOM 2421 O O . ILE B 1 53 ? -1.742 -13.242 6.246 1 98.94 53 ILE B O 1
ATOM 2425 N N . ALA B 1 54 ? -0.656 -15.195 6.25 1 98.94 54 ALA B N 1
ATOM 2426 C CA . ALA B 1 54 ? -1.276 -15.648 7.492 1 98.94 54 ALA B CA 1
ATOM 2427 C C . ALA B 1 54 ? -0.975 -14.695 8.641 1 98.94 54 ALA B C 1
ATOM 2429 O O . ALA B 1 54 ? -1.847 -14.406 9.461 1 98.94 54 ALA B O 1
ATOM 2430 N N . GLU B 1 55 ? 0.222 -14.25 8.711 1 98.81 55 GLU B N 1
ATOM 2431 C CA . GLU B 1 55 ? 0.624 -13.328 9.766 1 98.81 55 GLU B CA 1
ATOM 2432 C C . GLU B 1 55 ? -0.24 -12.07 9.766 1 98.81 55 GLU B C 1
ATOM 2434 O O . GLU B 1 55 ? -0.781 -11.68 10.797 1 98.81 55 GLU B O 1
ATOM 2439 N N . GLU B 1 56 ? -0.403 -11.477 8.609 1 98.88 56 GLU B N 1
ATOM 2440 C CA . GLU B 1 56 ? -1.116 -10.203 8.547 1 98.88 56 GLU B CA 1
ATOM 2441 C C . GLU B 1 56 ? -2.621 -10.406 8.703 1 98.88 56 GLU B C 1
ATOM 2443 O O . GLU B 1 56 ? -3.297 -9.594 9.344 1 98.88 56 GLU B O 1
ATOM 2448 N N . VAL B 1 57 ? -3.145 -11.484 8.094 1 98.94 57 VAL B N 1
ATOM 2449 C CA . VAL B 1 57 ? -4.559 -11.789 8.297 1 98.94 57 VAL B CA 1
ATOM 2450 C C . VAL B 1 57 ? -4.816 -12.062 9.773 1 98.94 57 VAL B C 1
ATOM 2452 O O . VAL B 1 57 ? -5.777 -11.539 10.352 1 98.94 57 VAL B O 1
ATOM 2455 N N . GLY B 1 58 ? -3.996 -12.867 10.352 1 98.88 58 GLY B N 1
ATOM 2456 C CA . GLY B 1 58 ? -4.129 -13.164 11.773 1 98.88 58 GLY B CA 1
ATOM 2457 C C . GLY B 1 58 ? -4.121 -11.922 12.641 1 98.88 58 GLY B C 1
ATOM 2458 O O . GLY B 1 58 ? -4.91 -11.82 13.586 1 98.88 58 GLY B O 1
ATOM 2459 N N . ARG B 1 59 ? -3.25 -11.016 12.367 1 98.56 59 ARG B N 1
ATOM 2460 C CA . ARG B 1 59 ? -3.156 -9.758 13.117 1 98.56 59 ARG B CA 1
ATOM 2461 C C . ARG B 1 59 ? -4.434 -8.938 12.969 1 98.56 59 ARG B C 1
ATOM 2463 O O . ARG B 1 59 ? -4.82 -8.211 13.891 1 98.56 59 ARG B O 1
ATOM 2470 N N . ALA B 1 60 ? -5.066 -9.016 11.828 1 98.56 60 ALA B N 1
ATOM 2471 C CA . ALA B 1 60 ? -6.254 -8.211 11.539 1 98.56 60 ALA B CA 1
ATOM 2472 C C . ALA B 1 60 ? -7.488 -8.797 12.227 1 98.56 60 ALA B C 1
ATOM 2474 O O . ALA B 1 60 ? -8.43 -8.062 12.547 1 98.56 60 ALA B O 1
ATOM 2475 N N . LEU B 1 61 ? -7.465 -10.109 12.414 1 98.44 61 LEU B N 1
ATOM 2476 C CA . LEU B 1 61 ? -8.625 -10.773 13.008 1 98.44 61 LEU B CA 1
ATOM 2477 C C . LEU B 1 61 ? -8.898 -10.242 14.414 1 98.44 61 LEU B C 1
ATOM 2479 O O . LEU B 1 61 ? -7.988 -10.156 15.242 1 98.44 61 LEU B O 1
ATOM 2483 N N . GLY B 1 62 ? -10.109 -9.82 14.672 1 96.12 62 GLY B N 1
ATOM 2484 C CA . GLY B 1 62 ? -10.492 -9.289 15.969 1 96.12 62 GLY B CA 1
ATOM 2485 C C . GLY B 1 62 ? -10.188 -7.812 16.125 1 96.12 62 GLY B C 1
ATOM 2486 O O . GLY B 1 62 ? -10.758 -7.141 16.984 1 96.12 62 GLY B O 1
ATOM 2487 N N . ARG B 1 63 ? -9.336 -7.289 15.266 1 96.69 63 ARG B N 1
ATOM 2488 C CA . ARG B 1 63 ? -8.992 -5.871 15.297 1 96.69 63 ARG B CA 1
ATOM 2489 C C . ARG B 1 63 ? -9.805 -5.09 14.273 1 96.69 63 ARG B C 1
ATOM 2491 O O . ARG B 1 63 ? -10.117 -3.914 14.484 1 96.69 63 ARG B O 1
ATOM 2498 N N . ALA B 1 64 ? -10.07 -5.703 13.172 1 98 64 ALA B N 1
ATOM 2499 C CA . ALA B 1 64 ? -10.883 -5.109 12.109 1 98 64 ALA B CA 1
ATOM 2500 C C . ALA B 1 64 ? -12.172 -5.906 11.891 1 98 64 ALA B C 1
ATOM 2502 O O . ALA B 1 64 ? -12.164 -7.137 11.938 1 98 64 ALA B O 1
ATOM 2503 N N . ARG B 1 65 ? -13.234 -5.227 11.664 1 98.06 65 ARG B N 1
ATOM 2504 C CA . ARG B 1 65 ? -14.516 -5.871 11.391 1 98.06 65 ARG B CA 1
ATOM 2505 C C . ARG B 1 65 ? -14.516 -6.52 10.008 1 98.06 65 ARG B C 1
ATOM 2507 O O . ARG B 1 65 ? -15.164 -7.547 9.805 1 98.06 65 ARG B O 1
ATOM 2514 N N . VAL B 1 66 ? -13.797 -5.879 9.133 1 98.69 66 VAL B N 1
ATOM 2515 C CA . VAL B 1 66 ? -13.695 -6.375 7.762 1 98.69 66 VAL B CA 1
ATOM 2516 C C . VAL B 1 66 ? -12.227 -6.465 7.348 1 98.69 66 VAL B C 1
ATOM 2518 O O . VAL B 1 66 ? -11.461 -5.527 7.562 1 98.69 66 VAL B O 1
ATOM 2521 N N . VAL B 1 67 ? -11.836 -7.574 6.82 1 98.94 67 VAL B N 1
ATOM 2522 C CA . VAL B 1 67 ? -10.508 -7.805 6.258 1 98.94 67 VAL B CA 1
ATOM 2523 C C . VAL B 1 67 ? -10.633 -8.242 4.801 1 98.94 67 VAL B C 1
ATOM 2525 O O . VAL B 1 67 ? -11.258 -9.266 4.504 1 98.94 67 VAL B O 1
ATOM 2528 N N . ILE B 1 68 ? -10.102 -7.469 3.895 1 98.94 68 ILE B N 1
ATOM 2529 C CA . ILE B 1 68 ? -10.148 -7.828 2.48 1 98.94 68 ILE B CA 1
ATOM 2530 C C . ILE B 1 68 ? -8.734 -8.156 1.984 1 98.94 68 ILE B C 1
ATOM 2532 O O . ILE B 1 68 ? -7.824 -7.332 2.109 1 98.94 68 ILE B O 1
ATOM 2536 N N . THR B 1 69 ? -8.562 -9.336 1.501 1 98.94 69 THR B N 1
ATOM 2537 C CA . THR B 1 69 ? -7.34 -9.664 0.78 1 98.94 69 THR B CA 1
ATOM 2538 C C . THR B 1 69 ? -7.555 -9.547 -0.727 1 98.94 69 THR B C 1
ATOM 2540 O O . THR B 1 69 ? -8.641 -9.844 -1.229 1 98.94 69 THR B O 1
ATOM 2543 N N . THR B 1 70 ? -6.578 -9.148 -1.427 1 98.81 70 THR B N 1
ATOM 2544 C CA . THR B 1 70 ? -6.645 -9.086 -2.883 1 98.81 70 THR B CA 1
ATOM 2545 C C . THR B 1 70 ? -5.359 -9.617 -3.508 1 98.81 70 THR B C 1
ATOM 2547 O O . THR B 1 70 ? -4.262 -9.328 -3.023 1 98.81 70 THR B O 1
ATOM 2550 N N . GLY B 1 71 ? -5.523 -10.461 -4.602 1 98.12 71 GLY B N 1
ATOM 2551 C CA . GLY B 1 71 ? -4.402 -11.094 -5.27 1 98.12 71 GLY B CA 1
ATOM 2552 C C . GLY B 1 71 ? -4.164 -12.523 -4.816 1 98.12 71 GLY B C 1
ATOM 2553 O O . GLY B 1 71 ? -4.562 -12.906 -3.711 1 98.12 71 GLY B O 1
ATOM 2554 N N . GLY B 1 72 ? -3.588 -13.297 -5.664 1 97.75 72 GLY B N 1
ATOM 2555 C CA . GLY B 1 72 ? -3.088 -14.609 -5.285 1 97.75 72 GLY B CA 1
ATOM 2556 C C . GLY B 1 72 ? -4.156 -15.688 -5.324 1 97.75 72 GLY B C 1
ATOM 2557 O O . GLY B 1 72 ? -4.059 -16.688 -4.617 1 97.75 72 GLY B O 1
ATOM 2558 N N . LEU B 1 73 ? -5.211 -15.453 -6.121 1 98.12 73 LEU B N 1
ATOM 2559 C CA . LEU B 1 73 ? -6.309 -16.406 -6.16 1 98.12 73 LEU B CA 1
ATOM 2560 C C . LEU B 1 73 ? -6.23 -17.281 -7.418 1 98.12 73 LEU B C 1
ATOM 2562 O O . LEU B 1 73 ? -6.988 -18.234 -7.562 1 98.12 73 LEU B O 1
ATOM 2566 N N . GLY B 1 74 ? -5.324 -17.031 -8.336 1 95.19 74 GLY B N 1
ATOM 2567 C CA . GLY B 1 74 ? -5.285 -17.656 -9.648 1 95.19 74 GLY B CA 1
ATOM 2568 C C . GLY B 1 74 ? -4.758 -19.078 -9.609 1 95.19 74 GLY B C 1
ATOM 2569 O O . GLY B 1 74 ? -4.707 -19.703 -8.547 1 95.19 74 GLY B O 1
ATOM 2570 N N . PRO B 1 75 ? -4.41 -19.547 -10.781 1 93.94 75 PRO B N 1
ATOM 2571 C CA . PRO B 1 75 ? -4.086 -20.969 -10.93 1 93.94 75 PRO B CA 1
ATOM 2572 C C . PRO B 1 75 ? -2.598 -21.266 -10.727 1 93.94 75 PRO B C 1
ATOM 2574 O O . PRO B 1 75 ? -2.197 -22.422 -10.648 1 93.94 75 PRO B O 1
ATOM 2577 N N . THR B 1 76 ? -1.761 -20.219 -10.617 1 92.31 76 THR B N 1
ATOM 2578 C CA . THR B 1 76 ? -0.321 -20.453 -10.625 1 92.31 76 THR B CA 1
ATOM 2579 C C . THR B 1 76 ? 0.181 -20.812 -9.227 1 92.31 76 THR B C 1
ATOM 2581 O O . THR B 1 76 ? -0.541 -20.641 -8.242 1 92.31 76 THR B O 1
ATOM 2584 N N . TYR B 1 77 ? 1.4 -21.25 -9.164 1 90.94 77 TYR B N 1
ATOM 2585 C CA . TYR B 1 77 ? 1.967 -21.797 -7.938 1 90.94 77 TYR B CA 1
ATOM 2586 C C . TYR B 1 77 ? 2.053 -20.719 -6.852 1 90.94 77 TYR B C 1
ATOM 2588 O O . TYR B 1 77 ? 1.993 -21.031 -5.66 1 90.94 77 TYR B O 1
ATOM 2596 N N . ASP B 1 78 ? 2.164 -19.5 -7.242 1 93.44 78 ASP B N 1
ATOM 2597 C CA . ASP B 1 78 ? 2.363 -18.406 -6.289 1 93.44 78 ASP B CA 1
ATOM 2598 C C . ASP B 1 78 ? 1.031 -17.781 -5.891 1 93.44 78 ASP B C 1
ATOM 2600 O O . ASP B 1 78 ? 0.999 -16.844 -5.098 1 93.44 78 ASP B O 1
ATOM 2604 N N . ASP B 1 79 ? -0.006 -18.344 -6.32 1 96.62 79 ASP B N 1
ATOM 2605 C CA . ASP B 1 79 ? -1.331 -17.938 -5.863 1 96.62 79 ASP B CA 1
ATOM 2606 C C . ASP B 1 79 ? -1.729 -18.688 -4.59 1 96.62 79 ASP B C 1
ATOM 2608 O O . ASP B 1 79 ? -2.457 -19.672 -4.645 1 96.62 79 ASP B O 1
ATOM 2612 N N . VAL B 1 80 ? -1.332 -18.141 -3.48 1 98.31 80 VAL B N 1
ATOM 2613 C CA . VAL B 1 80 ? -1.413 -18.906 -2.244 1 98.31 80 VAL B CA 1
ATOM 2614 C C . VAL B 1 80 ? -2.213 -18.141 -1.201 1 98.31 80 VAL B C 1
ATOM 2616 O O . VAL B 1 80 ? -2.096 -18.391 -0 1 98.31 80 VAL B O 1
ATOM 2619 N N . THR B 1 81 ? -2.996 -17.156 -1.575 1 98.88 81 THR B N 1
ATOM 2620 C CA . THR B 1 81 ? -3.703 -16.281 -0.648 1 98.88 81 THR B CA 1
ATOM 2621 C C . THR B 1 81 ? -4.652 -17.078 0.239 1 98.88 81 THR B C 1
ATOM 2623 O O . THR B 1 81 ? -4.656 -16.922 1.461 1 98.88 81 THR B O 1
ATOM 2626 N N . LEU B 1 82 ? -5.434 -17.969 -0.389 1 98.88 82 LEU B N 1
ATOM 2627 C CA . LEU B 1 82 ? -6.43 -18.688 0.393 1 98.88 82 LEU B CA 1
ATOM 2628 C C . LEU B 1 82 ? -5.77 -19.703 1.328 1 98.88 82 LEU B C 1
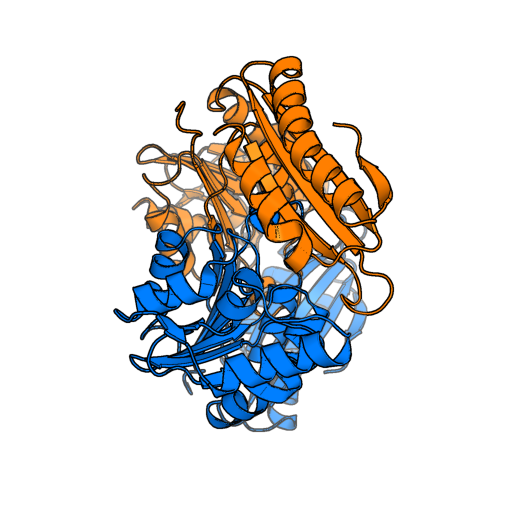ATOM 2630 O O . LEU B 1 82 ? -6.297 -20 2.402 1 98.88 82 LEU B O 1
ATOM 2634 N N . GLN B 1 83 ? -4.59 -20.219 0.93 1 98.81 83 GLN B N 1
ATOM 2635 C CA . GLN B 1 83 ? -3.807 -21.016 1.868 1 98.81 83 GLN B CA 1
ATOM 2636 C C . GLN B 1 83 ? -3.396 -20.188 3.084 1 98.81 83 GLN B C 1
ATOM 2638 O O . GLN B 1 83 ? -3.457 -20.672 4.219 1 98.81 83 GLN B O 1
ATOM 2643 N N . GLY B 1 84 ? -2.928 -18.938 2.852 1 98.94 84 GLY B N 1
ATOM 2644 C CA . GLY B 1 84 ? -2.568 -18.047 3.943 1 98.94 84 GLY B CA 1
ATOM 2645 C C . GLY B 1 84 ? -3.74 -17.703 4.844 1 98.94 84 GLY B C 1
ATOM 2646 O O . GLY B 1 84 ? -3.604 -17.688 6.07 1 98.94 84 GLY B O 1
ATOM 2647 N N . VAL B 1 85 ? -4.895 -17.438 4.254 1 98.94 85 VAL B N 1
ATOM 2648 C CA . VAL B 1 85 ? -6.098 -17.125 5.023 1 98.94 85 VAL B CA 1
ATOM 2649 C C . VAL B 1 85 ? -6.48 -18.328 5.875 1 98.94 85 VAL B C 1
ATOM 2651 O O . VAL B 1 85 ? -6.781 -18.188 7.062 1 98.94 85 VAL B O 1
ATOM 2654 N N . ALA B 1 86 ? -6.48 -19.531 5.27 1 98.88 86 ALA B N 1
ATOM 2655 C CA . ALA B 1 86 ? -6.805 -20.75 6.004 1 98.88 86 ALA B CA 1
ATOM 2656 C C . ALA B 1 86 ? -5.879 -20.938 7.203 1 98.88 86 ALA B C 1
ATOM 2658 O O . ALA B 1 86 ? -6.328 -21.25 8.305 1 98.88 86 ALA B O 1
ATOM 2659 N N . MET B 1 87 ? -4.629 -20.734 6.965 1 98.88 87 MET B N 1
ATOM 2660 C CA . MET B 1 87 ? -3.639 -20.875 8.031 1 98.88 87 MET B CA 1
ATOM 2661 C C . MET B 1 87 ? -3.92 -19.891 9.164 1 98.88 87 MET B C 1
ATOM 2663 O O . MET B 1 87 ? -3.836 -20.25 10.336 1 98.88 87 MET B O 1
ATOM 2667 N N . ALA B 1 88 ? -4.203 -18.688 8.852 1 98.88 88 ALA B N 1
ATOM 2668 C CA . ALA B 1 88 ? -4.52 -17.672 9.859 1 98.88 88 ALA B CA 1
ATOM 2669 C C . ALA B 1 88 ? -5.715 -18.094 10.703 1 98.88 88 ALA B C 1
ATOM 2671 O O . ALA B 1 88 ? -5.785 -17.781 11.891 1 98.88 88 ALA B O 1
ATOM 2672 N N . LEU B 1 89 ? -6.645 -18.828 10.109 1 98.5 89 LEU B N 1
ATOM 2673 C CA . LEU B 1 89 ? -7.875 -19.234 10.773 1 98.5 89 LEU B CA 1
ATOM 2674 C C . LEU B 1 89 ? -7.676 -20.562 11.516 1 98.5 89 LEU B C 1
ATOM 2676 O O . LEU B 1 89 ? -8.555 -20.984 12.273 1 98.5 89 LEU B O 1
ATOM 2680 N N . GLY B 1 90 ? -6.523 -21.188 11.328 1 98.25 90 GLY B N 1
ATOM 2681 C CA . GLY B 1 90 ? -6.301 -22.5 11.898 1 98.25 90 GLY B CA 1
ATOM 2682 C C . GLY B 1 90 ? -7.125 -23.594 11.234 1 98.25 90 GLY B C 1
ATOM 2683 O O . GLY B 1 90 ? -7.594 -24.516 11.898 1 98.25 90 GLY B O 1
ATOM 2684 N N . ARG B 1 91 ? -7.332 -23.344 9.961 1 98.06 91 ARG B N 1
ATOM 2685 C CA . ARG B 1 91 ? -8.141 -24.266 9.18 1 98.06 91 ARG B CA 1
ATOM 2686 C C . ARG B 1 91 ? -7.367 -24.797 7.977 1 98.06 91 ARG B C 1
ATOM 2688 O O . ARG B 1 91 ? -6.25 -24.359 7.711 1 98.06 91 ARG B O 1
ATOM 2695 N N . GLY B 1 92 ? -7.91 -25.719 7.328 1 98.06 92 GLY B N 1
ATOM 2696 C CA . GLY B 1 92 ? -7.371 -26.219 6.07 1 98.06 92 GLY B CA 1
ATOM 2697 C C . GLY B 1 92 ? -8.148 -25.75 4.859 1 98.06 92 GLY B C 1
ATOM 2698 O O . GLY B 1 92 ? -9.148 -25.031 4.992 1 98.06 92 GLY B O 1
ATOM 2699 N N . LEU B 1 93 ? -7.625 -26.062 3.709 1 98.5 93 LEU B N 1
ATOM 2700 C CA . LEU B 1 93 ? -8.367 -25.859 2.471 1 98.5 93 LEU B CA 1
ATOM 2701 C C . LEU B 1 93 ? -9.203 -27.078 2.119 1 98.5 93 LEU B C 1
ATOM 2703 O O . LEU B 1 93 ? -8.797 -28.219 2.379 1 98.5 93 LEU B O 1
ATOM 2707 N N . LYS B 1 94 ? -10.305 -26.812 1.581 1 98.44 94 LYS B N 1
ATOM 2708 C CA . LYS B 1 94 ? -11.18 -27.875 1.1 1 98.44 94 LYS B CA 1
ATOM 2709 C C . LYS B 1 94 ? -11.789 -27.5 -0.253 1 98.44 94 LYS B C 1
ATOM 2711 O O . LYS B 1 94 ? -12.102 -26.344 -0.508 1 98.44 94 LYS B O 1
ATOM 2716 N N . LEU B 1 95 ? -11.906 -28.562 -1.014 1 98.56 95 LEU B N 1
ATOM 2717 C CA . LEU B 1 95 ? -12.602 -28.359 -2.277 1 98.56 95 LEU B CA 1
ATOM 2718 C C . LEU B 1 95 ? -14.055 -27.969 -2.039 1 98.56 95 LEU B C 1
ATOM 2720 O O . LEU B 1 95 ? -14.797 -28.703 -1.374 1 98.56 95 LEU B O 1
ATOM 2724 N N . HIS B 1 96 ? -14.438 -26.844 -2.52 1 98.62 96 HIS B N 1
ATOM 2725 C CA . HIS B 1 96 ? -15.812 -26.391 -2.373 1 98.62 96 HIS B CA 1
ATOM 2726 C C . HIS B 1 96 ? -16.625 -26.656 -3.637 1 98.62 96 HIS B C 1
ATOM 2728 O O . HIS B 1 96 ? -16.297 -26.141 -4.707 1 98.62 96 HIS B O 1
ATOM 2734 N N . PRO B 1 97 ? -17.703 -27.375 -3.502 1 98.25 97 PRO B N 1
ATOM 2735 C CA . PRO B 1 97 ? -18.453 -27.781 -4.695 1 98.25 97 PRO B CA 1
ATOM 2736 C C . PRO B 1 97 ? -18.969 -26.578 -5.484 1 98.25 97 PRO B C 1
ATOM 2738 O O . PRO B 1 97 ? -18.922 -26.578 -6.715 1 98.25 97 PRO B O 1
ATOM 2741 N N . GLY B 1 98 ? -19.469 -25.594 -4.816 1 98.19 98 GLY B N 1
ATOM 2742 C CA . GLY B 1 98 ? -19.953 -24.406 -5.488 1 98.19 98 GLY B CA 1
ATOM 2743 C C . GLY B 1 98 ? -18.875 -23.656 -6.234 1 98.19 98 GLY B C 1
ATOM 2744 O O . GLY B 1 98 ? -19.094 -23.188 -7.355 1 98.19 98 GLY B O 1
ATOM 2745 N N . ALA B 1 99 ? -17.734 -23.547 -5.602 1 98.56 99 ALA B N 1
ATOM 2746 C CA . ALA B 1 99 ? -16.594 -22.891 -6.254 1 98.56 99 ALA B CA 1
ATOM 2747 C C . ALA B 1 99 ? -16.141 -23.688 -7.473 1 98.56 99 ALA B C 1
ATOM 2749 O O . ALA B 1 99 ? -15.797 -23.109 -8.508 1 98.56 99 ALA B O 1
ATOM 2750 N N . LEU B 1 100 ? -16.062 -24.984 -7.324 1 98.44 100 LEU B N 1
ATOM 2751 C CA . LEU B 1 100 ? -15.656 -25.844 -8.43 1 98.44 100 LEU B CA 1
ATOM 2752 C C . LEU B 1 100 ? -16.594 -25.672 -9.625 1 98.44 100 LEU B C 1
ATOM 2754 O O . LEU B 1 100 ? -16.141 -25.625 -10.773 1 98.44 100 LEU B O 1
ATOM 2758 N N . GLU B 1 101 ? -17.859 -25.609 -9.328 1 98.19 101 GLU B N 1
ATOM 2759 C CA . GLU B 1 101 ? -18.828 -25.391 -10.398 1 98.19 101 GLU B CA 1
ATOM 2760 C C . GLU B 1 101 ? -18.594 -24.062 -11.094 1 98.19 101 GLU B C 1
ATOM 2762 O O . GLU B 1 101 ? -18.75 -23.953 -12.312 1 98.19 101 GLU B O 1
ATOM 2767 N N . MET B 1 102 ? -18.25 -23.016 -10.359 1 97.75 102 MET B N 1
ATOM 2768 C CA . MET B 1 102 ? -17.953 -21.719 -10.938 1 97.75 102 MET B CA 1
ATOM 2769 C C . MET B 1 102 ? -16.766 -21.812 -11.891 1 97.75 102 MET B C 1
ATOM 2771 O O . MET B 1 102 ? -16.797 -21.266 -13 1 97.75 102 MET B O 1
ATOM 2775 N N . VAL B 1 103 ? -15.75 -22.516 -11.414 1 97.5 103 VAL B N 1
ATOM 2776 C CA . VAL B 1 103 ? -14.539 -22.672 -12.219 1 97.5 103 VAL B CA 1
ATOM 2777 C C . VAL B 1 103 ? -14.852 -23.5 -13.469 1 97.5 103 VAL B C 1
ATOM 2779 O O . VAL B 1 103 ? -14.461 -23.125 -14.57 1 97.5 103 VAL B O 1
ATOM 2782 N N . ARG B 1 104 ? -15.562 -24.578 -13.305 1 97.31 104 ARG B N 1
ATOM 2783 C CA . ARG B 1 104 ? -15.945 -25.453 -14.406 1 97.31 104 ARG B CA 1
ATOM 2784 C C . ARG B 1 104 ? -16.734 -24.672 -15.461 1 97.31 104 ARG B C 1
ATOM 2786 O O . ARG B 1 104 ? -16.453 -24.797 -16.656 1 97.31 104 ARG B O 1
ATOM 2793 N N . ARG B 1 105 ? -17.703 -23.953 -15.023 1 96.62 105 ARG B N 1
ATOM 2794 C CA . ARG B 1 105 ? -18.531 -23.188 -15.938 1 96.62 105 ARG B CA 1
ATOM 2795 C C . ARG B 1 105 ? -17.703 -22.172 -16.719 1 96.62 105 ARG B C 1
ATOM 2797 O O . ARG B 1 105 ? -17.922 -21.984 -17.922 1 96.62 105 ARG B O 1
ATOM 2804 N N . PHE B 1 106 ? -16.781 -21.562 -16.109 1 94.56 106 PHE B N 1
ATOM 2805 C CA . PHE B 1 106 ? -15.938 -20.562 -16.734 1 94.56 106 PHE B CA 1
ATOM 2806 C C . PHE B 1 106 ? -15.133 -21.172 -17.875 1 94.56 106 PHE B C 1
ATOM 2808 O O . PHE B 1 106 ? -15.094 -20.625 -18.984 1 94.56 106 PHE B O 1
ATOM 2815 N N . TYR B 1 107 ? -14.523 -22.266 -17.641 1 93.25 107 TYR B N 1
ATOM 2816 C CA . TYR B 1 107 ? -13.625 -22.875 -18.625 1 93.25 107 TYR B CA 1
ATOM 2817 C C . TYR B 1 107 ? -14.406 -23.656 -19.672 1 93.25 107 TYR B C 1
ATOM 2819 O O . TYR B 1 107 ? -14.023 -23.672 -20.844 1 93.25 107 TYR B O 1
ATOM 2827 N N . SER B 1 108 ? -15.484 -24.266 -19.25 1 94.25 108 SER B N 1
ATOM 2828 C CA . SER B 1 108 ? -16.297 -25.016 -20.203 1 94.25 108 SER B CA 1
ATOM 2829 C C . SER B 1 108 ? -16.859 -24.094 -21.297 1 94.25 108 SER B C 1
ATOM 2831 O O . SER B 1 108 ? -16.953 -24.484 -22.453 1 94.25 108 SER B O 1
ATOM 2833 N N . LYS B 1 109 ? -17.25 -22.984 -20.922 1 90.5 109 LYS B N 1
ATOM 2834 C CA . LYS B 1 109 ? -17.766 -22 -21.859 1 90.5 109 LYS B CA 1
ATOM 2835 C C . LYS B 1 109 ? -16.719 -21.656 -22.938 1 90.5 109 LYS B C 1
ATOM 2837 O O . LYS B 1 109 ? -17.062 -21.188 -24.016 1 90.5 109 LYS B O 1
ATOM 2842 N N . ARG B 1 110 ? -15.562 -22.031 -22.656 1 87 110 ARG B N 1
ATOM 2843 C CA . ARG B 1 110 ? -14.461 -21.688 -23.547 1 87 110 ARG B CA 1
ATOM 2844 C C . ARG B 1 110 ? -13.844 -22.938 -24.172 1 87 110 ARG B C 1
ATOM 2846 O O . ARG B 1 110 ? -12.75 -22.875 -24.734 1 87 110 ARG B O 1
ATOM 2853 N N . GLY B 1 111 ? -14.469 -23.969 -23.922 1 90.25 111 GLY B N 1
ATOM 2854 C CA . GLY B 1 111 ? -14.055 -25.234 -24.516 1 90.25 111 GLY B CA 1
ATOM 2855 C C . GLY B 1 111 ? -12.852 -25.844 -23.828 1 90.25 111 GLY B C 1
ATOM 2856 O O . GLY B 1 111 ? -12.094 -26.594 -24.453 1 90.25 111 GLY B O 1
ATOM 2857 N N . LEU B 1 112 ? -12.594 -25.406 -22.672 1 90.25 112 LEU B N 1
ATOM 2858 C CA . LEU B 1 112 ? -11.461 -25.922 -21.906 1 90.25 112 LEU B CA 1
ATOM 2859 C C . LEU B 1 112 ? -11.93 -26.797 -20.75 1 90.25 112 LEU B C 1
ATOM 2861 O O . LEU B 1 112 ? -12.969 -26.531 -20.156 1 90.25 112 LEU B O 1
ATOM 2865 N N . GLY B 1 113 ? -11.195 -27.812 -20.484 1 92.81 113 GLY B N 1
ATOM 2866 C CA . GLY B 1 113 ? -11.516 -28.688 -19.375 1 92.81 113 GLY B CA 1
ATOM 2867 C C . GLY B 1 113 ? -10.836 -28.266 -18.078 1 92.81 113 GLY B C 1
ATOM 2868 O O . GLY B 1 113 ? -10.109 -27.281 -18.031 1 92.81 113 GLY B O 1
ATOM 2869 N N . LEU B 1 114 ? -11.117 -29.031 -17.062 1 94.88 114 LEU B N 1
ATOM 2870 C CA . LEU B 1 114 ? -10.492 -28.797 -15.766 1 94.88 114 LEU B CA 1
ATOM 2871 C C . LEU B 1 114 ? -9.102 -29.422 -15.703 1 94.88 114 LEU B C 1
ATOM 2873 O O . LEU B 1 114 ? -8.883 -30.516 -16.234 1 94.88 114 LEU B O 1
ATOM 2877 N N . THR B 1 115 ? -8.203 -28.672 -15.273 1 94.56 115 THR B N 1
ATOM 2878 C CA . THR B 1 115 ? -6.879 -29.156 -14.898 1 94.56 115 THR B CA 1
ATOM 2879 C C . THR B 1 115 ? -6.664 -29.031 -13.391 1 94.56 115 THR B C 1
ATOM 2881 O O . THR B 1 115 ? -7.48 -28.422 -12.688 1 94.56 115 THR B O 1
ATOM 2884 N N . GLU B 1 116 ? -5.617 -29.656 -12.883 1 95.56 116 GLU B N 1
ATOM 2885 C CA . GLU B 1 116 ? -5.309 -29.562 -11.461 1 95.56 116 GLU B CA 1
ATOM 2886 C C . GLU B 1 116 ? -5.148 -28.109 -11.023 1 95.56 116 GLU B C 1
ATOM 2888 O O . GLU B 1 116 ? -5.609 -27.719 -9.945 1 95.56 116 GLU B O 1
ATOM 2893 N N . ASP B 1 117 ? -4.516 -27.312 -11.867 1 93.81 117 ASP B N 1
ATOM 2894 C CA . ASP B 1 117 ? -4.281 -25.906 -11.562 1 93.81 117 ASP B CA 1
ATOM 2895 C C . ASP B 1 117 ? -5.594 -25.125 -11.523 1 93.81 117 ASP B C 1
ATOM 2897 O O . ASP B 1 117 ? -5.75 -24.203 -10.734 1 93.81 117 ASP B O 1
ATOM 2901 N N . ARG B 1 118 ? -6.523 -25.5 -12.383 1 96.25 118 ARG B N 1
ATOM 2902 C CA . ARG B 1 118 ? -7.832 -24.859 -12.398 1 96.25 118 ARG B CA 1
ATOM 2903 C C . ARG B 1 118 ? -8.664 -25.266 -11.188 1 96.25 118 ARG B C 1
ATOM 2905 O O . ARG B 1 118 ? -9.344 -24.438 -10.586 1 96.25 118 ARG B O 1
ATOM 2912 N N . VAL B 1 119 ? -8.594 -26.531 -10.82 1 97.56 119 VAL B N 1
ATOM 2913 C CA . VAL B 1 119 ? -9.32 -27.062 -9.672 1 97.56 119 VAL B CA 1
ATOM 2914 C C . VAL B 1 119 ? -8.812 -26.391 -8.391 1 97.56 119 VAL B C 1
ATOM 2916 O O . VAL B 1 119 ? -9.586 -26.141 -7.469 1 97.56 119 VAL B O 1
ATOM 2919 N N . LYS B 1 120 ? -7.539 -26.094 -8.367 1 96.94 120 LYS B N 1
ATOM 2920 C CA . LYS B 1 120 ? -6.926 -25.422 -7.219 1 96.94 120 LYS B CA 1
ATOM 2921 C C . LYS B 1 120 ? -7.664 -24.141 -6.871 1 96.94 120 LYS B C 1
ATOM 2923 O O . LYS B 1 120 ? -7.789 -23.781 -5.695 1 96.94 120 LYS B O 1
ATOM 2928 N N . MET B 1 121 ? -8.219 -23.453 -7.852 1 98.06 121 MET B N 1
ATOM 2929 C CA . MET B 1 121 ? -8.883 -22.172 -7.648 1 98.06 121 MET B CA 1
ATOM 2930 C C . MET B 1 121 ? -10.195 -22.359 -6.887 1 98.06 121 MET B C 1
ATOM 2932 O O . MET B 1 121 ? -10.773 -21.391 -6.402 1 98.06 121 MET B O 1
ATOM 2936 N N . ALA B 1 122 ? -10.625 -23.641 -6.746 1 98.56 122 ALA B N 1
ATOM 2937 C CA . ALA B 1 122 ? -11.891 -23.938 -6.066 1 98.56 122 ALA B CA 1
ATOM 2938 C C . ALA B 1 122 ? -11.641 -24.406 -4.637 1 98.56 122 ALA B C 1
ATOM 2940 O O . ALA B 1 122 ? -12.586 -24.781 -3.93 1 98.56 122 ALA B O 1
ATOM 2941 N N . MET B 1 123 ? -10.375 -24.5 -4.254 1 98.62 123 MET B N 1
ATOM 2942 C CA . MET B 1 123 ? -10.031 -24.828 -2.877 1 98.62 123 MET B CA 1
ATOM 2943 C C . MET B 1 123 ? -10.211 -23.625 -1.96 1 98.62 123 MET B C 1
ATOM 2945 O O . MET B 1 123 ? -9.539 -22.609 -2.129 1 98.62 123 MET B O 1
ATOM 2949 N N . LEU B 1 124 ? -11.102 -23.719 -0.987 1 98.88 124 LEU B N 1
ATOM 2950 C CA . LEU B 1 124 ? -11.383 -22.594 -0.086 1 98.88 124 LEU B CA 1
ATOM 2951 C C . LEU B 1 124 ? -11.086 -22.984 1.36 1 98.88 124 LEU B C 1
ATOM 2953 O O . LEU B 1 124 ? -11.078 -24.172 1.703 1 98.88 124 LEU B O 1
ATOM 2957 N N . PRO B 1 125 ? -10.797 -21.953 2.184 1 98.81 125 PRO B N 1
ATOM 2958 C CA . PRO B 1 125 ? -10.711 -22.266 3.613 1 98.81 125 PRO B CA 1
ATOM 2959 C C . PRO B 1 125 ? -11.969 -22.969 4.141 1 98.81 125 PRO B C 1
ATOM 2961 O O . PRO B 1 125 ? -13.086 -22.609 3.746 1 98.81 125 PRO B O 1
ATOM 2964 N N . ASP B 1 126 ? -11.742 -23.938 5.023 1 98.25 126 ASP B N 1
ATOM 2965 C CA . ASP B 1 126 ? -12.875 -24.656 5.602 1 98.25 126 ASP B CA 1
ATOM 2966 C C . ASP B 1 126 ? -13.867 -23.688 6.238 1 98.25 126 ASP B C 1
ATOM 2968 O O . ASP B 1 126 ? -13.484 -22.844 7.07 1 98.25 126 ASP B O 1
ATOM 2972 N N . GLY B 1 127 ? -15.133 -23.797 5.824 1 97.88 127 GLY B N 1
ATOM 2973 C CA . GLY B 1 127 ? -16.172 -22.922 6.371 1 97.88 127 GLY B CA 1
ATOM 2974 C C . GLY B 1 127 ? -16.391 -21.672 5.551 1 97.88 127 GLY B C 1
ATOM 2975 O O . GLY B 1 127 ? -17.328 -20.906 5.816 1 97.88 127 GLY B O 1
ATOM 2976 N N . ALA B 1 128 ? -15.633 -21.438 4.496 1 98.69 128 ALA B N 1
ATOM 2977 C CA . ALA B 1 128 ? -15.789 -20.25 3.654 1 98.69 128 ALA B CA 1
ATOM 2978 C C . ALA B 1 128 ? -16.844 -20.484 2.578 1 98.69 128 ALA B C 1
ATOM 2980 O O . ALA B 1 128 ? -17.172 -21.625 2.246 1 98.69 128 ALA B O 1
ATOM 2981 N N . GLU B 1 129 ? -17.391 -19.469 2.133 1 98.69 129 GLU B N 1
ATOM 2982 C CA . GLU B 1 129 ? -18.312 -19.469 0.996 1 98.69 129 GLU B CA 1
ATOM 2983 C C . GLU B 1 129 ? -17.688 -18.781 -0.216 1 98.69 129 GLU B C 1
ATOM 2985 O O . GLU B 1 129 ? -16.969 -17.797 -0.072 1 98.69 129 GLU B O 1
ATOM 2990 N N . PRO B 1 130 ? -17.984 -19.281 -1.383 1 98.75 130 PRO B N 1
ATOM 2991 C CA . PRO B 1 130 ? -17.391 -18.688 -2.58 1 98.75 130 PRO B CA 1
ATOM 2992 C C . PRO B 1 130 ? -18.078 -17.359 -2.965 1 98.75 130 PRO B C 1
ATOM 2994 O O . PRO B 1 130 ? -19.266 -17.188 -2.721 1 98.75 130 PRO B O 1
ATOM 2997 N N . LEU B 1 131 ? -17.297 -16.453 -3.492 1 98.56 131 LEU B N 1
ATOM 2998 C CA . LEU B 1 131 ? -17.781 -15.242 -4.148 1 98.56 131 LEU B CA 1
ATOM 2999 C C . LEU B 1 131 ? -17.641 -15.352 -5.664 1 98.56 131 LEU B C 1
ATOM 3001 O O . LEU B 1 131 ? -16.562 -15.641 -6.176 1 98.56 131 LEU B O 1
ATOM 3005 N N . GLU B 1 132 ? -18.688 -15.109 -6.324 1 97.19 132 GLU B N 1
ATOM 3006 C CA . GLU B 1 132 ? -18.688 -15.227 -7.777 1 97.19 132 GLU B CA 1
ATOM 3007 C C . GLU B 1 132 ? -17.812 -14.156 -8.414 1 97.19 132 GLU B C 1
ATOM 3009 O O . GLU B 1 132 ? -17.828 -13 -7.992 1 97.19 132 GLU B O 1
ATOM 3014 N N . ASN B 1 133 ? -17.062 -14.523 -9.344 1 96.44 133 ASN B N 1
ATOM 3015 C CA . ASN B 1 133 ? -16.281 -13.648 -10.195 1 96.44 133 ASN B CA 1
ATOM 3016 C C . ASN B 1 133 ? -16.906 -13.5 -11.578 1 96.44 133 ASN B C 1
ATOM 3018 O O . ASN B 1 133 ? -16.734 -14.367 -12.438 1 96.44 133 ASN B O 1
ATOM 3022 N N . PRO B 1 134 ? -17.594 -12.461 -11.844 1 93.94 134 PRO B N 1
ATOM 3023 C CA . PRO B 1 134 ? -18.312 -12.344 -13.117 1 93.94 134 PRO B CA 1
ATOM 3024 C C . PRO B 1 134 ? -17.391 -12.086 -14.297 1 93.94 134 PRO B C 1
ATOM 3026 O O . PRO B 1 134 ? -17.812 -12.172 -15.453 1 93.94 134 PRO B O 1
ATOM 3029 N N . VAL B 1 135 ? -16.141 -11.781 -14.07 1 90.94 135 VAL B N 1
ATOM 3030 C CA . VAL B 1 135 ? -15.227 -11.336 -15.117 1 90.94 135 VAL B CA 1
ATOM 3031 C C . VAL B 1 135 ? -14.148 -12.391 -15.344 1 90.94 135 VAL B C 1
ATOM 3033 O O . VAL B 1 135 ? -13.727 -12.617 -16.484 1 90.94 135 VAL B O 1
ATOM 3036 N N . GLY B 1 136 ? -13.758 -13.086 -14.266 1 92.62 136 GLY B N 1
ATOM 3037 C CA . GLY B 1 136 ? -12.617 -13.977 -14.367 1 92.62 136 GLY B CA 1
ATOM 3038 C C . GLY B 1 136 ? -12.898 -15.375 -13.852 1 92.62 136 GLY B C 1
ATOM 3039 O O . GLY B 1 136 ? -14.047 -15.711 -13.547 1 92.62 136 GLY B O 1
ATOM 3040 N N . ALA B 1 137 ? -11.852 -16.188 -13.82 1 92.94 137 ALA B N 1
ATOM 3041 C CA . ALA B 1 137 ? -11.969 -17.609 -13.555 1 92.94 137 ALA B CA 1
ATOM 3042 C C . ALA B 1 137 ? -12.016 -17.891 -12.062 1 92.94 137 ALA B C 1
ATOM 3044 O O . ALA B 1 137 ? -12.781 -18.75 -11.602 1 92.94 137 ALA B O 1
ATOM 3045 N N . ALA B 1 138 ? -11.211 -17.188 -11.297 1 96.19 138 ALA B N 1
ATOM 3046 C CA . ALA B 1 138 ? -11.008 -17.531 -9.891 1 96.19 138 ALA B CA 1
ATOM 3047 C C . ALA B 1 138 ? -12.141 -16.984 -9.023 1 96.19 138 ALA B C 1
ATOM 3049 O O . ALA B 1 138 ? -12.32 -15.766 -8.93 1 96.19 138 ALA B O 1
ATOM 3050 N N . PRO B 1 139 ? -12.891 -17.859 -8.344 1 98.25 139 PRO B N 1
ATOM 3051 C CA . PRO B 1 139 ? -13.828 -17.359 -7.336 1 98.25 139 PRO B CA 1
ATOM 3052 C C . PRO B 1 139 ? -13.125 -16.688 -6.156 1 98.25 139 PRO B C 1
ATOM 3054 O O . PRO B 1 139 ? -11.969 -17.016 -5.859 1 98.25 139 PRO B O 1
ATOM 3057 N N . GLY B 1 140 ? -13.789 -15.75 -5.566 1 98.69 140 GLY B N 1
ATOM 3058 C CA . GLY B 1 140 ? -13.359 -15.281 -4.262 1 98.69 140 GLY B CA 1
ATOM 3059 C C . GLY B 1 140 ? -13.859 -16.141 -3.119 1 98.69 140 GLY B C 1
ATOM 3060 O O . GLY B 1 140 ? -14.383 -17.234 -3.344 1 98.69 140 GLY B O 1
ATOM 3061 N N . ALA B 1 141 ? -13.625 -15.703 -1.954 1 98.88 141 ALA B N 1
ATOM 3062 C CA . ALA B 1 141 ? -14.086 -16.406 -0.762 1 98.88 141 ALA B CA 1
ATOM 3063 C C . ALA B 1 141 ? -14.422 -15.438 0.361 1 98.88 141 ALA B C 1
ATOM 3065 O O . ALA B 1 141 ? -13.812 -14.367 0.468 1 98.88 141 ALA B O 1
ATOM 3066 N N . VAL B 1 142 ? -15.375 -15.773 1.131 1 98.88 142 VAL B N 1
ATOM 3067 C CA . VAL B 1 142 ? -15.727 -15.008 2.324 1 98.88 142 VAL B CA 1
ATOM 3068 C C . VAL B 1 142 ? -15.906 -15.953 3.51 1 98.88 142 VAL B C 1
ATOM 3070 O O . VAL B 1 142 ? -16.438 -17.062 3.357 1 98.88 142 VAL B O 1
ATOM 3073 N N . VAL B 1 143 ? -15.406 -15.562 4.641 1 98.62 143 VAL B N 1
ATOM 3074 C CA . VAL B 1 143 ? -15.539 -16.375 5.848 1 98.62 143 VAL B CA 1
ATOM 3075 C C . VAL B 1 143 ? -15.555 -15.469 7.078 1 98.62 143 VAL B C 1
ATOM 3077 O O . VAL B 1 143 ? -14.844 -14.469 7.129 1 98.62 143 VAL B O 1
ATOM 3080 N N . GLU B 1 144 ? -16.406 -15.727 7.984 1 97.62 144 GLU B N 1
ATOM 3081 C CA . GLU B 1 144 ? -16.438 -15.031 9.266 1 97.62 144 GLU B CA 1
ATOM 3082 C C . GLU B 1 144 ? -15.609 -15.781 10.312 1 97.62 144 GLU B C 1
ATOM 3084 O O . GLU B 1 144 ? -15.734 -17 10.461 1 97.62 144 GLU B O 1
ATOM 3089 N N . ALA B 1 145 ? -14.742 -15.094 10.961 1 97.25 145 ALA B N 1
ATOM 3090 C CA . ALA B 1 145 ? -13.922 -15.688 12.008 1 97.25 145 ALA B CA 1
ATOM 3091 C C . ALA B 1 145 ? -13.477 -14.641 13.023 1 97.25 145 ALA B C 1
ATOM 3093 O O . ALA B 1 145 ? -13.023 -13.555 12.648 1 97.25 145 ALA B O 1
ATOM 3094 N N . ARG B 1 146 ? -13.672 -14.906 14.297 1 96.62 146 ARG B N 1
ATOM 3095 C CA . ARG B 1 146 ? -13.18 -14.094 15.406 1 96.62 146 ARG B CA 1
ATOM 3096 C C . ARG B 1 146 ? -13.672 -12.656 15.297 1 96.62 146 ARG B C 1
ATOM 3098 O O . ARG B 1 146 ? -12.883 -11.711 15.445 1 96.62 146 ARG B O 1
ATOM 3105 N N . GLY B 1 147 ? -14.891 -12.555 14.859 1 96.12 147 GLY B N 1
ATOM 3106 C CA . GLY B 1 147 ? -15.531 -11.242 14.828 1 96.12 147 GLY B CA 1
ATOM 3107 C C . GLY B 1 147 ? -15.211 -10.453 13.578 1 96.12 147 GLY B C 1
ATOM 3108 O O . GLY B 1 147 ? -15.586 -9.281 13.461 1 96.12 147 GLY B O 1
ATOM 3109 N N . SER B 1 148 ? -14.531 -11.039 12.617 1 98.25 148 SER B N 1
ATOM 3110 C CA . SER B 1 148 ? -14.156 -10.375 11.375 1 98.25 148 SER B CA 1
ATOM 3111 C C . SER B 1 148 ? -14.734 -11.086 10.156 1 98.25 148 SER B C 1
ATOM 3113 O O . SER B 1 148 ? -14.773 -12.32 10.117 1 98.25 148 SER B O 1
ATOM 3115 N N . LEU B 1 149 ? -15.227 -10.32 9.242 1 98.69 149 LEU B N 1
ATOM 3116 C CA . LEU B 1 149 ? -15.508 -10.844 7.914 1 98.69 149 LEU B CA 1
ATOM 3117 C C . LEU B 1 149 ? -14.266 -10.781 7.031 1 98.69 149 LEU B C 1
ATOM 3119 O O . LEU B 1 149 ? -13.773 -9.695 6.723 1 98.69 149 LEU B O 1
ATOM 3123 N N . VAL B 1 150 ? -13.758 -11.906 6.66 1 98.94 150 VAL B N 1
ATOM 3124 C CA . VAL B 1 150 ? -12.594 -11.984 5.785 1 98.94 150 VAL B CA 1
ATOM 3125 C C . VAL B 1 150 ? -13.047 -12.297 4.355 1 98.94 150 VAL B C 1
ATOM 3127 O O . VAL B 1 150 ? -13.672 -13.32 4.109 1 98.94 150 VAL B O 1
ATOM 3130 N N . ALA B 1 151 ? -12.75 -11.414 3.43 1 98.94 151 ALA B N 1
ATOM 3131 C CA . ALA B 1 151 ? -13.086 -11.594 2.02 1 98.94 151 ALA B CA 1
ATOM 3132 C C . ALA B 1 151 ? -11.828 -11.609 1.155 1 98.94 151 ALA B C 1
ATOM 3134 O O . ALA B 1 151 ? -10.93 -10.797 1.345 1 98.94 151 ALA B O 1
ATOM 3135 N N . SER B 1 152 ? -11.75 -12.547 0.279 1 98.94 152 SER B N 1
ATOM 3136 C CA . SER B 1 152 ? -10.617 -12.656 -0.634 1 98.94 152 SER B CA 1
ATOM 3137 C C . SER B 1 152 ? -11.039 -12.398 -2.076 1 98.94 152 SER B C 1
ATOM 3139 O O . SER B 1 152 ? -11.906 -13.094 -2.607 1 98.94 152 SER B O 1
ATOM 3141 N N . LEU B 1 153 ? -10.461 -11.43 -2.668 1 98.88 153 LEU B N 1
ATOM 3142 C CA . LEU B 1 153 ? -10.766 -11.016 -4.035 1 98.88 153 LEU B CA 1
ATOM 3143 C C . LEU B 1 153 ? -9.539 -11.156 -4.93 1 98.88 153 LEU B C 1
ATOM 3145 O O . LEU B 1 153 ? -8.406 -11.172 -4.441 1 98.88 153 LEU B O 1
ATOM 3149 N N . PRO B 1 154 ? -9.727 -11.289 -6.273 1 97.5 154 PRO B N 1
ATOM 3150 C CA . PRO B 1 154 ? -8.602 -11.383 -7.207 1 97.5 154 PRO B CA 1
ATOM 3151 C C . PRO B 1 154 ? -7.773 -10.102 -7.27 1 97.5 154 PRO B C 1
ATOM 3153 O O . PRO B 1 154 ? -8.211 -9.055 -6.785 1 97.5 154 PRO B O 1
ATOM 3156 N N . GLY B 1 155 ? -6.633 -10.234 -7.863 1 96.75 155 GLY B N 1
ATOM 3157 C CA . GLY B 1 155 ? -5.746 -9.094 -8.008 1 96.75 155 GLY B CA 1
ATOM 3158 C C . GLY B 1 155 ? -6.031 -8.266 -9.25 1 96.75 155 GLY B C 1
ATOM 3159 O O . GLY B 1 155 ? -5.723 -7.078 -9.297 1 96.75 155 GLY B O 1
ATOM 3160 N N . VAL B 1 156 ? -6.512 -8.883 -10.32 1 93.75 156 VAL B N 1
ATOM 3161 C CA . VAL B 1 156 ? -6.863 -8.156 -11.539 1 93.75 156 VAL B CA 1
ATOM 3162 C C . VAL B 1 156 ? -7.934 -7.113 -11.227 1 93.75 156 VAL B C 1
ATOM 3164 O O . VAL B 1 156 ? -9.031 -7.457 -10.781 1 93.75 156 VAL B O 1
ATOM 3167 N N . PRO B 1 157 ? -7.648 -5.855 -11.516 1 95.62 157 PRO B N 1
ATOM 3168 C CA . PRO B 1 157 ? -8.547 -4.789 -11.062 1 95.62 157 PRO B CA 1
ATOM 3169 C C . PRO B 1 157 ? -9.977 -4.969 -11.555 1 95.62 157 PRO B C 1
ATOM 3171 O O . PRO B 1 157 ? -10.922 -4.859 -10.773 1 95.62 157 PRO B O 1
ATOM 3174 N N . SER B 1 158 ? -10.156 -5.316 -12.852 1 93.25 158 SER B N 1
ATOM 3175 C CA . SER B 1 158 ? -11.508 -5.457 -13.375 1 93.25 158 SER B CA 1
ATOM 3176 C C . SER B 1 158 ? -12.258 -6.59 -12.68 1 93.25 158 SER B C 1
ATOM 3178 O O . SER B 1 158 ? -13.453 -6.477 -12.414 1 93.25 158 SER B O 1
ATOM 3180 N N . GLU B 1 159 ? -11.578 -7.691 -12.383 1 96.06 159 GLU B N 1
ATOM 3181 C CA . GLU B 1 159 ? -12.18 -8.805 -11.656 1 96.06 159 GLU B CA 1
ATOM 3182 C C . GLU B 1 159 ? -12.516 -8.406 -10.219 1 96.06 159 GLU B C 1
ATOM 3184 O O . GLU B 1 159 ? -13.625 -8.672 -9.742 1 96.06 159 GLU B O 1
ATOM 3189 N N . MET B 1 160 ? -11.594 -7.723 -9.57 1 97.81 160 MET B N 1
ATOM 3190 C CA . MET B 1 160 ? -11.75 -7.316 -8.172 1 97.81 160 MET B CA 1
ATOM 3191 C C . MET B 1 160 ? -12.93 -6.363 -8.016 1 97.81 160 MET B C 1
ATOM 3193 O O . MET B 1 160 ? -13.781 -6.566 -7.148 1 97.81 160 MET B O 1
ATOM 3197 N N . GLU B 1 161 ? -12.961 -5.379 -8.883 1 97.81 161 GLU B N 1
ATOM 3198 C CA . GLU B 1 161 ? -14.008 -4.367 -8.805 1 97.81 161 GLU B CA 1
ATOM 3199 C C . GLU B 1 161 ? -15.383 -4.977 -9.055 1 97.81 161 GLU B C 1
ATOM 3201 O O . GLU B 1 161 ? -16.344 -4.68 -8.336 1 97.81 161 GLU B O 1
ATOM 3206 N N . ALA B 1 162 ? -15.461 -5.855 -10.062 1 97 162 ALA B N 1
ATOM 3207 C CA . ALA B 1 162 ? -16.734 -6.5 -10.383 1 97 162 ALA B CA 1
ATOM 3208 C C . ALA B 1 162 ? -17.203 -7.391 -9.234 1 97 162 ALA B C 1
ATOM 3210 O O . ALA B 1 162 ? -18.375 -7.359 -8.844 1 97 162 ALA B O 1
ATOM 3211 N N . MET B 1 163 ? -16.297 -8.164 -8.711 1 98.38 163 MET B N 1
ATOM 3212 C CA . MET B 1 163 ? -16.625 -9.055 -7.602 1 98.38 163 MET B CA 1
ATOM 3213 C C . MET B 1 163 ? -17.047 -8.25 -6.371 1 98.38 163 MET B C 1
ATOM 3215 O O . MET B 1 163 ? -18 -8.625 -5.676 1 98.38 163 MET B O 1
ATOM 3219 N N . PHE B 1 164 ? -16.344 -7.172 -6.062 1 98.81 164 PHE B N 1
ATOM 3220 C CA . PHE B 1 164 ? -16.703 -6.305 -4.949 1 98.81 164 PHE B CA 1
ATOM 3221 C C . PHE B 1 164 ? -18.141 -5.801 -5.102 1 98.81 164 PHE B C 1
ATOM 3223 O O . PHE B 1 164 ? -18.953 -5.938 -4.188 1 98.81 164 PHE B O 1
ATOM 3230 N N . GLU B 1 165 ? -18.406 -5.227 -6.242 1 97.81 165 GLU B N 1
ATOM 3231 C CA . GLU B 1 165 ? -19.688 -4.566 -6.461 1 97.81 165 GLU B CA 1
ATOM 3232 C C . GLU B 1 165 ? -20.844 -5.57 -6.449 1 97.81 165 GLU B C 1
ATOM 3234 O O . GLU B 1 165 ? -21.891 -5.301 -5.883 1 97.81 165 GLU B O 1
ATOM 3239 N N . LYS B 1 166 ? -20.625 -6.723 -6.961 1 96.94 166 LYS B N 1
ATOM 3240 C CA . LYS B 1 166 ? -21.734 -7.645 -7.18 1 96.94 166 LYS B CA 1
ATOM 3241 C C . LYS B 1 166 ? -21.875 -8.625 -6.016 1 96.94 166 LYS B C 1
ATOM 3243 O O . LYS B 1 166 ? -22.984 -8.984 -5.637 1 96.94 166 LYS B O 1
ATOM 3248 N N . ALA B 1 167 ? -20.766 -9.023 -5.473 1 97.56 167 ALA B N 1
ATOM 3249 C CA . ALA B 1 167 ? -20.828 -10.125 -4.512 1 97.56 167 ALA B CA 1
ATOM 3250 C C . ALA B 1 167 ? -20.516 -9.641 -3.102 1 97.56 167 ALA B C 1
ATOM 3252 O O . ALA B 1 167 ? -21.172 -10.039 -2.139 1 97.56 167 ALA B O 1
ATOM 3253 N N . LEU B 1 168 ? -19.578 -8.789 -2.902 1 98.56 168 LEU B N 1
ATOM 3254 C CA . LEU B 1 168 ? -19.109 -8.438 -1.564 1 98.56 168 LEU B CA 1
ATOM 3255 C C . LEU B 1 168 ? -19.891 -7.258 -1.004 1 98.56 168 LEU B C 1
ATOM 3257 O O . LEU B 1 168 ? -20.234 -7.238 0.181 1 98.56 168 LEU B O 1
ATOM 3261 N N . ARG B 1 169 ? -20.156 -6.266 -1.821 1 98 169 ARG B N 1
ATOM 3262 C CA . ARG B 1 169 ? -20.766 -5.016 -1.375 1 98 169 ARG B CA 1
ATOM 3263 C C . ARG B 1 169 ? -22.062 -5.281 -0.623 1 98 169 ARG B C 1
ATOM 3265 O O . ARG B 1 169 ? -22.281 -4.73 0.458 1 98 169 ARG B O 1
ATOM 3272 N N . PRO B 1 170 ? -22.969 -6.172 -1.14 1 97.56 170 PRO B N 1
ATOM 3273 C CA . PRO B 1 170 ? -24.203 -6.434 -0.398 1 97.56 170 PRO B CA 1
ATOM 3274 C C . PRO B 1 170 ? -23.938 -6.961 1.012 1 97.56 170 PRO B C 1
ATOM 3276 O O . PRO B 1 170 ? -24.672 -6.617 1.945 1 97.56 170 PRO B O 1
ATOM 3279 N N . LEU B 1 171 ? -22.906 -7.742 1.195 1 97.75 171 LEU B N 1
ATOM 3280 C CA . LEU B 1 171 ? -22.562 -8.258 2.514 1 97.75 171 LEU B CA 1
ATOM 3281 C C . LEU B 1 171 ? -22.031 -7.137 3.408 1 97.75 171 LEU B C 1
ATOM 3283 O O . LEU B 1 171 ? -22.359 -7.086 4.598 1 97.75 171 LEU B O 1
ATOM 3287 N N . LEU B 1 172 ? -21.281 -6.23 2.854 1 98.06 172 LEU B N 1
ATOM 3288 C CA . LEU B 1 172 ? -20.703 -5.125 3.611 1 98.06 172 LEU B CA 1
ATOM 3289 C C . LEU B 1 172 ? -21.781 -4.137 4.039 1 98.06 172 LEU B C 1
ATOM 3291 O O . LEU B 1 172 ? -21.672 -3.523 5.102 1 98.06 172 LEU B O 1
ATOM 3295 N N . GLU B 1 173 ? -22.734 -3.984 3.15 1 96.06 173 GLU B N 1
ATOM 3296 C CA . GLU B 1 173 ? -23.828 -3.068 3.457 1 96.06 173 GLU B CA 1
ATOM 3297 C C . GLU B 1 173 ? -24.594 -3.523 4.691 1 96.06 173 GLU B C 1
ATOM 3299 O O . GLU B 1 173 ? -25.141 -2.699 5.422 1 96.06 173 GLU B O 1
ATOM 3304 N N . GLU B 1 174 ? -24.547 -4.805 4.941 1 95 174 GLU B N 1
ATOM 3305 C CA . GLU B 1 174 ? -25.219 -5.348 6.113 1 95 174 GLU B CA 1
ATOM 3306 C C . GLU B 1 174 ? -24.469 -5 7.395 1 95 174 GLU B C 1
ATOM 3308 O O . GLU B 1 174 ? -25.062 -4.93 8.469 1 95 174 GLU B O 1
ATOM 3313 N N . ILE B 1 175 ? -23.219 -4.77 7.309 1 94.12 175 ILE B N 1
ATOM 3314 C CA . ILE B 1 175 ? -22.406 -4.543 8.5 1 94.12 175 ILE B CA 1
ATOM 3315 C C . ILE B 1 175 ? -22.047 -3.064 8.602 1 94.12 175 ILE B C 1
ATOM 3317 O O . ILE B 1 175 ? -21.547 -2.611 9.633 1 94.12 175 ILE B O 1
ATOM 3321 N N . ALA B 1 176 ? -22.25 -2.33 7.531 1 92.75 176 ALA B N 1
ATOM 3322 C CA . ALA B 1 176 ? -21.891 -0.913 7.465 1 92.75 176 ALA B CA 1
ATOM 3323 C C . ALA B 1 176 ? -22.672 -0.109 8.508 1 92.75 176 ALA B C 1
ATOM 3325 O O . ALA B 1 176 ? -23.844 -0.394 8.766 1 92.75 176 ALA B O 1
ATOM 3326 N N . PRO B 1 177 ? -22.031 0.789 9.094 1 89.81 177 PRO B N 1
ATOM 3327 C CA . PRO B 1 177 ? -22.766 1.652 10.016 1 89.81 177 PRO B CA 1
ATOM 3328 C C . PRO B 1 177 ? -23.781 2.551 9.305 1 89.81 177 PRO B C 1
ATOM 3330 O O . PRO B 1 177 ? -23.625 2.832 8.109 1 89.81 177 PRO B O 1
ATOM 3333 N N . PRO B 1 178 ? -24.719 2.891 10.062 1 88.12 178 PRO B N 1
ATOM 3334 C CA . PRO B 1 178 ? -25.656 3.834 9.453 1 88.12 178 PRO B CA 1
ATOM 3335 C C . PRO B 1 178 ? -25.047 5.215 9.234 1 88.12 178 PRO B C 1
ATOM 3337 O O . PRO B 1 178 ? -24.109 5.602 9.938 1 88.12 178 PRO B O 1
ATOM 3340 N N . GLY B 1 179 ? -25.578 5.852 8.195 1 90.75 179 GLY B N 1
ATOM 3341 C CA . GLY B 1 179 ? -25.156 7.223 7.957 1 90.75 179 GLY B CA 1
ATOM 3342 C C . GLY B 1 179 ? -24.594 7.438 6.562 1 90.75 179 GLY B C 1
ATOM 3343 O O . GLY B 1 179 ? -24.844 6.633 5.66 1 90.75 179 GLY B O 1
ATOM 3344 N N . ALA B 1 180 ? -23.984 8.633 6.449 1 91 180 ALA B N 1
ATOM 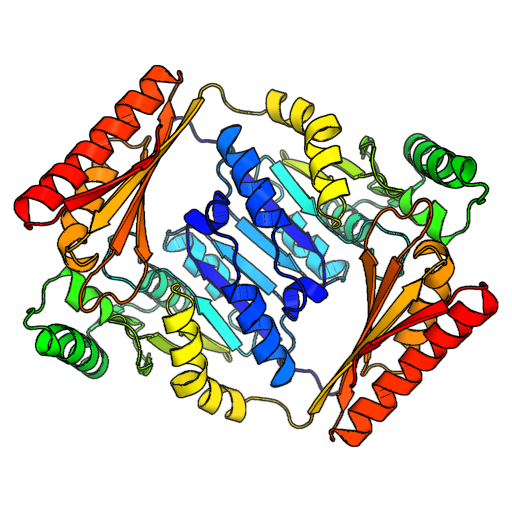3345 C CA . ALA B 1 180 ? -23.469 9.055 5.148 1 91 180 ALA B CA 1
ATOM 3346 C C . ALA B 1 180 ? -22.094 9.68 5.273 1 91 180 ALA B C 1
ATOM 3348 O O . ALA B 1 180 ? -21.719 10.188 6.336 1 91 180 ALA B O 1
ATOM 3349 N N . VAL B 1 181 ? -21.328 9.539 4.246 1 92.81 181 VAL B N 1
ATOM 3350 C CA . VAL B 1 181 ? -20 10.141 4.152 1 92.81 181 VAL B CA 1
ATOM 3351 C C . VAL B 1 181 ? -19.938 11.078 2.945 1 92.81 181 VAL B C 1
ATOM 3353 O O . VAL B 1 181 ? -20.453 10.75 1.87 1 92.81 181 VAL B O 1
ATOM 3356 N N . VAL B 1 182 ? -19.375 12.25 3.154 1 92.81 182 VAL B N 1
ATOM 3357 C CA . VAL B 1 182 ? -19.172 13.18 2.047 1 92.81 182 VAL B CA 1
ATOM 3358 C C . VAL B 1 182 ? -17.719 13.633 2.023 1 92.81 182 VAL B C 1
ATOM 3360 O O . VAL B 1 182 ? -17.016 13.555 3.037 1 92.81 182 VAL B O 1
ATOM 3363 N N . GLU B 1 183 ? -17.281 13.984 0.887 1 91.94 183 GLU B N 1
ATOM 3364 C CA . GLU B 1 183 ? -15.977 14.609 0.714 1 91.94 183 GLU B CA 1
ATOM 3365 C C . GLU B 1 183 ? -16.094 15.906 -0.079 1 91.94 183 GLU B C 1
ATOM 3367 O O . GLU B 1 183 ? -16.703 15.938 -1.148 1 91.94 183 GLU B O 1
ATOM 3372 N N . CYS B 1 184 ? -15.555 16.969 0.526 1 92.88 184 CYS B N 1
ATOM 3373 C CA . CYS B 1 184 ? -15.492 18.297 -0.092 1 92.88 184 CYS B CA 1
ATOM 3374 C C . CYS B 1 184 ? -14.055 18.812 -0.126 1 92.88 184 CYS B C 1
ATOM 3376 O O . CYS B 1 184 ? -13.219 18.391 0.672 1 92.88 184 CYS B O 1
ATOM 3378 N N . GLY B 1 185 ? -13.828 19.656 -1.154 1 93.75 185 GLY B N 1
ATOM 3379 C CA . GLY B 1 185 ? -12.469 20.156 -1.177 1 93.75 185 GLY B CA 1
ATOM 3380 C C . GLY B 1 185 ? -12.32 21.469 -1.946 1 93.75 185 GLY B C 1
ATOM 3381 O O . GLY B 1 185 ? -13.25 21.891 -2.643 1 93.75 185 GLY B O 1
ATOM 3382 N N . ILE B 1 186 ? -11.281 22.172 -1.71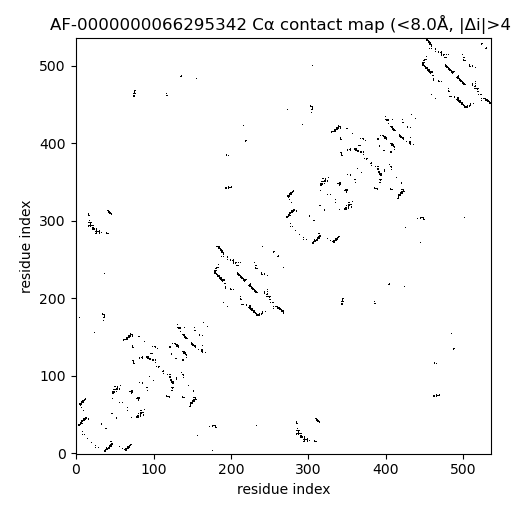9 1 94.94 186 ILE B N 1
ATOM 3383 C CA . ILE B 1 186 ? -10.93 23.406 -2.43 1 94.94 186 ILE B CA 1
ATOM 3384 C C . ILE B 1 186 ? -9.445 23.375 -2.803 1 94.94 186 ILE B C 1
ATOM 3386 O O . ILE B 1 186 ? -8.656 22.641 -2.195 1 94.94 186 ILE B O 1
ATOM 3390 N N . ALA B 1 187 ? -9.148 24.031 -3.801 1 93.88 187 ALA B N 1
ATOM 3391 C CA . ALA B 1 187 ? -7.758 24.281 -4.191 1 93.88 187 ALA B CA 1
ATOM 3392 C C . ALA B 1 187 ? -7.344 25.719 -3.881 1 93.88 187 ALA B C 1
ATOM 3394 O O . ALA B 1 187 ? -7.957 26.656 -4.367 1 93.88 187 ALA B O 1
ATOM 3395 N N . VAL B 1 188 ? -6.359 25.859 -3.09 1 93.75 188 VAL B N 1
ATOM 3396 C CA . VAL B 1 188 ? -5.887 27.156 -2.625 1 93.75 188 VAL B CA 1
ATOM 3397 C C . VAL B 1 188 ? -4.621 27.547 -3.387 1 93.75 188 VAL B C 1
ATOM 3399 O O . VAL B 1 188 ? -3.674 26.766 -3.477 1 93.75 188 VAL B O 1
ATOM 3402 N N . VAL B 1 189 ? -4.668 28.766 -3.875 1 92.69 189 VAL B N 1
ATOM 3403 C CA . VAL B 1 189 ? -3.521 29.266 -4.625 1 92.69 189 VAL B CA 1
ATOM 3404 C C . VAL B 1 189 ? -2.902 30.453 -3.883 1 92.69 189 VAL B C 1
ATOM 3406 O O . VAL B 1 189 ? -3.619 31.281 -3.314 1 92.69 189 VAL B O 1
ATOM 3409 N N . GLY B 1 190 ? -1.582 30.453 -3.791 1 89.19 190 GLY B N 1
ATOM 3410 C CA . GLY B 1 190 ? -0.873 31.641 -3.344 1 89.19 190 GLY B CA 1
ATOM 3411 C C . GLY B 1 190 ? -0.538 31.625 -1.865 1 89.19 190 GLY B C 1
ATOM 3412 O O . GLY B 1 190 ? 0.002 32.594 -1.329 1 89.19 190 GLY B O 1
ATOM 3413 N N . VAL B 1 191 ? -0.898 30.594 -1.18 1 89.06 191 VAL B N 1
ATOM 3414 C CA . VAL B 1 191 ? -0.623 30.469 0.248 1 89.06 191 VAL B CA 1
ATOM 3415 C C . VAL B 1 191 ? 0.095 29.156 0.521 1 89.06 191 VAL B C 1
ATOM 3417 O O . VAL B 1 191 ? -0.41 28.078 0.179 1 89.06 191 VAL B O 1
ATOM 3420 N N . PRO B 1 192 ? 1.294 29.234 1.064 1 88.56 192 PRO B N 1
ATOM 3421 C CA . PRO B 1 192 ? 1.968 27.984 1.412 1 88.56 192 PRO B CA 1
ATOM 3422 C C . PRO B 1 192 ? 1.197 27.172 2.447 1 88.56 192 PRO B C 1
ATOM 3424 O O . PRO B 1 192 ? 0.478 27.734 3.275 1 88.56 192 PRO B O 1
ATOM 3427 N N . GLU B 1 193 ? 1.35 25.828 2.385 1 91.31 193 GLU B N 1
ATOM 3428 C CA . GLU B 1 193 ? 0.673 24.953 3.332 1 91.31 193 GLU B CA 1
ATOM 3429 C C . GLU B 1 193 ? 1.034 25.312 4.77 1 91.31 193 GLU B C 1
ATOM 3431 O O . GLU B 1 193 ? 0.184 25.25 5.664 1 91.31 193 GLU B O 1
ATOM 3436 N N . SER B 1 194 ? 2.277 25.719 5.027 1 90.06 194 SER B N 1
ATOM 3437 C CA . SER B 1 194 ? 2.762 26.047 6.367 1 90.06 194 SER B CA 1
ATOM 3438 C C . SER B 1 194 ? 2.02 27.234 6.953 1 90.06 194 SER B C 1
ATOM 3440 O O . SER B 1 194 ? 1.847 27.328 8.172 1 90.06 194 SER B O 1
ATOM 3442 N N . SER B 1 195 ? 1.638 28.172 6.09 1 91 195 SER B N 1
ATOM 3443 C CA . SER B 1 195 ? 0.889 29.359 6.527 1 91 195 SER B CA 1
ATOM 3444 C C . SER B 1 195 ? -0.574 29.016 6.789 1 91 195 SER B C 1
ATOM 3446 O O . SER B 1 195 ? -1.214 29.609 7.652 1 91 195 SER B O 1
ATOM 3448 N N . LEU B 1 196 ? -1.027 27.984 6.066 1 93.5 196 LEU B N 1
ATOM 3449 C CA . LEU B 1 196 ? -2.418 27.562 6.191 1 93.5 196 LEU B CA 1
ATOM 3450 C C . LEU B 1 196 ? -2.596 26.609 7.379 1 93.5 196 LEU B C 1
ATOM 3452 O O . LEU B 1 196 ? -3.723 26.359 7.812 1 93.5 196 LEU B O 1
ATOM 3456 N N . ALA B 1 197 ? -1.507 26.109 7.895 1 93.38 197 ALA B N 1
ATOM 3457 C CA . ALA B 1 197 ? -1.482 25.031 8.867 1 93.38 197 ALA B CA 1
ATOM 3458 C C . ALA B 1 197 ? -2.367 25.344 10.07 1 93.38 197 ALA B C 1
ATOM 3460 O O . ALA B 1 197 ? -3.162 24.5 10.5 1 93.38 197 ALA B O 1
ATOM 3461 N N . PRO B 1 198 ? -2.33 26.578 10.648 1 94.56 198 PRO B N 1
ATOM 3462 C CA . PRO B 1 198 ? -3.178 26.875 11.812 1 94.56 198 PRO B CA 1
ATOM 3463 C C . PRO B 1 198 ? -4.668 26.797 11.484 1 94.56 198 PRO B C 1
ATOM 3465 O O . PRO B 1 198 ? -5.465 26.359 12.328 1 94.56 198 PRO B O 1
ATOM 3468 N N . TYR B 1 199 ? -5.027 27.156 10.281 1 95.75 199 TYR B N 1
ATOM 3469 C CA . TYR B 1 199 ? -6.426 27.141 9.867 1 95.75 199 TYR B CA 1
ATOM 3470 C C . TYR B 1 199 ? -6.902 25.719 9.602 1 95.75 199 TYR B C 1
ATOM 3472 O O . TYR B 1 199 ? -8.055 25.375 9.906 1 95.75 199 TYR B O 1
ATOM 3480 N N . ILE B 1 200 ? -6.02 24.938 9.023 1 95.44 200 ILE B N 1
ATOM 3481 C CA . ILE B 1 200 ? -6.328 23.531 8.812 1 95.44 200 ILE B CA 1
ATOM 3482 C C . ILE B 1 200 ? -6.551 22.844 10.164 1 95.44 200 ILE B C 1
ATOM 3484 O O . ILE B 1 200 ? -7.492 22.062 10.32 1 95.44 200 ILE B O 1
ATOM 3488 N N . LYS B 1 201 ? -5.711 23.141 11.086 1 94.88 201 LYS B N 1
ATOM 3489 C CA . LYS B 1 201 ? -5.859 22.594 12.438 1 94.88 201 LYS B CA 1
ATOM 3490 C C . LYS B 1 201 ? -7.191 23.016 13.047 1 94.88 201 LYS B C 1
ATOM 3492 O O . LYS B 1 201 ? -7.887 22.188 13.648 1 94.88 201 LYS B O 1
ATOM 3497 N N . GLU B 1 202 ? -7.473 24.266 12.883 1 95.94 202 GLU B N 1
ATOM 3498 C CA . GLU B 1 202 ? -8.75 24.766 13.391 1 95.94 202 GLU B CA 1
ATOM 3499 C C . GLU B 1 202 ? -9.922 24.062 12.734 1 95.94 202 GLU B C 1
ATOM 3501 O O . GLU B 1 202 ? -10.898 23.719 13.398 1 95.94 202 GLU B O 1
ATOM 3506 N N . ALA B 1 203 ? -9.852 23.875 11.445 1 95.81 203 ALA B N 1
ATOM 3507 C CA . ALA B 1 203 ? -10.906 23.203 10.695 1 95.81 203 ALA B CA 1
ATOM 3508 C C . ALA B 1 203 ? -11.125 21.781 11.219 1 95.81 203 ALA B C 1
ATOM 3510 O O . ALA B 1 203 ? -12.266 21.328 11.32 1 95.81 203 ALA B O 1
ATOM 3511 N N . SER B 1 204 ? -10.07 21.109 11.531 1 93.88 204 SER B N 1
ATOM 3512 C CA . SER B 1 204 ? -10.141 19.719 11.984 1 93.88 204 SER B CA 1
ATOM 3513 C C . SER B 1 204 ? -10.797 19.609 13.352 1 93.88 204 SER B C 1
ATOM 3515 O O . SER B 1 204 ? -11.25 18.531 13.758 1 93.88 204 SER B O 1
ATOM 3517 N N . ARG B 1 205 ? -10.859 20.766 14.039 1 93.94 205 ARG B N 1
ATOM 3518 C CA . ARG B 1 205 ? -11.383 20.766 15.398 1 93.94 205 ARG B CA 1
ATOM 3519 C C . ARG B 1 205 ? -12.859 21.172 15.414 1 93.94 205 ARG B C 1
ATOM 3521 O O . ARG B 1 205 ? -13.5 21.156 16.469 1 93.94 205 ARG B O 1
ATOM 3528 N N . VAL B 1 206 ? -13.422 21.469 14.242 1 93.12 206 VAL B N 1
ATOM 3529 C CA . VAL B 1 206 ? -14.805 21.938 14.148 1 93.12 206 VAL B CA 1
ATOM 3530 C C . VAL B 1 206 ? -15.75 20.844 14.625 1 93.12 206 VAL B C 1
ATOM 3532 O O . VAL B 1 206 ? -16.781 21.125 15.242 1 93.12 206 VAL B O 1
ATOM 3535 N N . SER B 1 207 ? -15.445 19.641 14.227 1 91.5 207 SER B N 1
ATOM 3536 C CA . SER B 1 207 ? -16.266 18.484 14.578 1 91.5 207 SER B CA 1
ATOM 3537 C C . SER B 1 207 ? -15.453 17.203 14.602 1 91.5 207 SER B C 1
ATOM 3539 O O . SER B 1 207 ? -14.539 17.031 13.789 1 91.5 207 SER B O 1
ATOM 3541 N N . PRO B 1 208 ? -15.766 16.359 15.484 1 88.44 208 PRO B N 1
ATOM 3542 C CA . PRO B 1 208 ? -15.094 15.055 15.461 1 88.44 208 PRO B CA 1
ATOM 3543 C C . PRO B 1 208 ? -15.492 14.211 14.258 1 88.44 208 PRO B C 1
ATOM 3545 O O . PRO B 1 208 ? -14.906 13.148 14.023 1 88.44 208 PRO B O 1
ATOM 3548 N N . ARG B 1 209 ? -16.438 14.719 13.5 1 89.44 209 ARG B N 1
ATOM 3549 C CA . ARG B 1 209 ? -16.969 13.984 12.367 1 89.44 209 ARG B CA 1
ATOM 3550 C C . ARG B 1 209 ? -16.234 14.32 11.078 1 89.44 209 ARG B C 1
ATOM 3552 O O . ARG B 1 209 ? -16.531 13.781 10.016 1 89.44 209 ARG B O 1
ATOM 3559 N N . VAL B 1 210 ? -15.258 15.164 11.266 1 92.75 210 VAL B N 1
ATOM 3560 C CA . VAL B 1 210 ? -14.602 15.625 10.047 1 92.75 210 VAL B CA 1
ATOM 3561 C C . VAL B 1 210 ? -13.117 15.258 10.086 1 92.75 210 VAL B C 1
ATOM 3563 O O . VAL B 1 210 ? -12.523 15.18 11.164 1 92.75 210 VAL B O 1
ATOM 3566 N N . TYR B 1 211 ? -12.617 14.977 8.992 1 90.44 211 TYR B N 1
ATOM 3567 C CA . TYR B 1 211 ? -11.188 14.844 8.734 1 90.44 211 TYR B CA 1
ATOM 3568 C C . TYR B 1 211 ? -10.727 15.828 7.672 1 90.44 211 TYR B C 1
ATOM 3570 O O . TYR B 1 211 ? -11.273 15.859 6.57 1 90.44 211 TYR B O 1
ATOM 3578 N N . VAL B 1 212 ? -9.758 16.641 8.102 1 93.44 212 VAL B N 1
ATOM 3579 C CA . VAL B 1 212 ? -9.234 17.641 7.188 1 93.44 212 VAL B CA 1
ATOM 3580 C C . VAL B 1 212 ? -7.789 17.328 6.828 1 93.44 212 VAL B C 1
ATOM 3582 O O . VAL B 1 212 ? -6.965 17.078 7.711 1 93.44 212 VAL B O 1
ATOM 3585 N N . LYS B 1 213 ? -7.555 17.297 5.516 1 91.5 213 LYS B N 1
ATOM 3586 C CA . LYS B 1 213 ? -6.191 17.047 5.055 1 91.5 213 LYS B CA 1
ATOM 3587 C C . LYS B 1 213 ? -5.789 18.047 3.969 1 91.5 213 LYS B C 1
ATOM 3589 O O . LYS B 1 213 ? -6.625 18.484 3.176 1 91.5 213 LYS B O 1
ATOM 3594 N N . SER B 1 214 ? -4.617 18.438 4.031 1 92 214 SER B N 1
ATOM 3595 C CA . SER B 1 214 ? -4.051 19.266 2.969 1 92 214 SER B CA 1
ATOM 3596 C C . SER B 1 214 ? -2.979 18.5 2.191 1 92 214 SER B C 1
ATOM 3598 O O . SER B 1 214 ? -2.303 17.625 2.742 1 92 214 SER B O 1
ATOM 3600 N N . HIS B 1 215 ? -2.92 18.828 0.943 1 86.81 215 HIS B N 1
ATOM 3601 C CA . HIS B 1 215 ? -1.944 18.234 0.032 1 86.81 215 HIS B CA 1
ATOM 3602 C C . HIS B 1 215 ? -1.299 19.297 -0.846 1 86.81 215 HIS B C 1
ATOM 3604 O O . HIS B 1 215 ? -1.935 19.828 -1.763 1 86.81 215 HIS B O 1
ATOM 3610 N N . PRO B 1 216 ? -0.153 19.609 -0.586 1 84.94 216 PRO B N 1
ATOM 3611 C CA . PRO B 1 216 ? 0.518 20.578 -1.467 1 84.94 216 PRO B CA 1
ATOM 3612 C C . PRO B 1 216 ? 0.807 20 -2.852 1 84.94 216 PRO B C 1
ATOM 3614 O O . PRO B 1 216 ? 1.133 18.812 -2.979 1 84.94 216 PRO B O 1
ATOM 3617 N N . GLN B 1 217 ? 0.339 20.734 -3.805 1 77.56 217 GLN B N 1
ATOM 3618 C CA . GLN B 1 217 ? 0.608 20.375 -5.195 1 77.56 217 GLN B CA 1
ATOM 3619 C C . GLN B 1 217 ? 1.558 21.375 -5.848 1 77.56 217 GLN B C 1
ATOM 3621 O O . GLN B 1 217 ? 1.508 22.578 -5.551 1 77.56 217 GLN B O 1
ATOM 3626 N N . GLY B 1 218 ? 2.541 20.984 -6.461 1 63.44 218 GLY B N 1
ATOM 3627 C CA . GLY B 1 218 ? 3.475 21.875 -7.145 1 63.44 218 GLY B CA 1
ATOM 3628 C C . GLY B 1 218 ? 4.605 22.359 -6.254 1 63.44 218 GLY B C 1
ATOM 3629 O O . GLY B 1 218 ? 4.938 21.703 -5.262 1 63.44 218 GLY B O 1
ATOM 3630 N N . SER B 1 219 ? 5.324 23.25 -6.699 1 57 219 SER B N 1
ATOM 3631 C CA . SER B 1 219 ? 6.434 23.828 -5.941 1 57 219 SER B CA 1
ATOM 3632 C C . SER B 1 219 ? 5.934 24.828 -4.91 1 57 219 SER B C 1
ATOM 3634 O O . SER B 1 219 ? 5.035 25.625 -5.188 1 57 219 SER B O 1
ATOM 3636 N N . GLU B 1 220 ? 6.074 24.344 -3.65 1 51.53 220 GLU B N 1
ATOM 3637 C CA . GLU B 1 220 ? 5.707 25.297 -2.613 1 51.53 220 GLU B CA 1
ATOM 3638 C C . GLU B 1 220 ? 6.125 26.719 -2.996 1 51.53 220 GLU B C 1
ATOM 3640 O O . GLU B 1 220 ? 5.531 27.703 -2.537 1 51.53 220 GLU B O 1
ATOM 3645 N N . ILE B 1 221 ? 7.254 26.75 -3.887 1 52.53 221 ILE B N 1
ATOM 3646 C CA . ILE B 1 221 ? 7.809 28.062 -4.211 1 52.53 221 ILE B CA 1
ATOM 3647 C C . ILE B 1 221 ? 7.25 28.547 -5.551 1 52.53 221 ILE B C 1
ATOM 3649 O O . ILE B 1 221 ? 7.098 27.75 -6.484 1 52.53 221 ILE B O 1
ATOM 3653 N N . GLY B 1 222 ? 6.711 29.953 -5.668 1 62.16 222 GLY B N 1
ATOM 3654 C CA . GLY B 1 222 ? 6.074 30.75 -6.715 1 62.16 222 GLY B CA 1
ATOM 3655 C C . GLY B 1 222 ? 4.562 30.781 -6.594 1 62.16 222 GLY B C 1
ATOM 3656 O O . GLY B 1 222 ? 4.023 31.438 -5.703 1 62.16 222 GLY B O 1
ATOM 3657 N N . LYS B 1 223 ? 4.117 29.844 -7.277 1 72.88 223 LYS B N 1
ATOM 3658 C CA . LYS B 1 223 ? 2.662 29.828 -7.156 1 72.88 223 LYS B CA 1
ATOM 3659 C C . LYS B 1 223 ? 2.197 28.578 -6.414 1 72.88 223 LYS B C 1
ATOM 3661 O O . LYS B 1 223 ? 1.734 27.609 -7.035 1 72.88 223 LYS B O 1
ATOM 3666 N N . PRO B 1 224 ? 2.285 28.688 -5.008 1 85.56 224 PRO B N 1
ATOM 3667 C CA . PRO B 1 224 ? 1.911 27.5 -4.242 1 85.56 224 PRO B CA 1
ATOM 3668 C C . PRO B 1 224 ? 0.453 27.094 -4.457 1 85.56 224 PRO B C 1
ATOM 3670 O O . PRO B 1 224 ? -0.423 27.953 -4.551 1 85.56 224 PRO B O 1
ATOM 3673 N N . LEU B 1 225 ? 0.218 25.875 -4.645 1 90 225 LEU B N 1
ATOM 3674 C CA . LEU B 1 225 ? -1.108 25.266 -4.734 1 90 225 LEU B CA 1
ATOM 3675 C C . LEU B 1 225 ? -1.299 24.219 -3.65 1 90 225 LEU B C 1
ATOM 3677 O O . LEU B 1 225 ? -0.489 23.297 -3.527 1 90 225 LEU B O 1
ATOM 3681 N N . VAL B 1 226 ? -2.217 24.453 -2.768 1 92.38 226 VAL B N 1
ATOM 3682 C CA . VAL B 1 226 ? -2.529 23.5 -1.706 1 92.38 226 VAL B CA 1
ATOM 3683 C C . VAL B 1 226 ? -3.969 23.016 -1.858 1 92.38 226 VAL B C 1
ATOM 3685 O O . VAL B 1 226 ? -4.906 23.812 -1.866 1 92.38 226 VAL B O 1
ATOM 3688 N N . ARG B 1 227 ? -4.176 21.781 -1.969 1 92.25 227 ARG B N 1
ATOM 3689 C CA . ARG B 1 227 ? -5.527 21.219 -1.946 1 92.25 227 ARG B CA 1
ATOM 3690 C C . ARG B 1 227 ? -5.934 20.828 -0.529 1 92.25 227 ARG B C 1
ATOM 3692 O O . ARG B 1 227 ? -5.203 20.109 0.159 1 92.25 227 ARG B O 1
ATOM 3699 N N . VAL B 1 228 ? -7.043 21.297 -0.199 1 94.31 228 VAL B N 1
ATOM 3700 C CA . VAL B 1 228 ? -7.594 20.953 1.108 1 94.31 228 VAL B CA 1
ATOM 3701 C C . VAL B 1 228 ? -8.875 20.141 0.935 1 94.31 228 VAL B C 1
ATOM 3703 O O . VAL B 1 228 ? -9.773 20.531 0.186 1 94.31 228 VAL B O 1
ATOM 3706 N N . ARG B 1 229 ? -8.859 19 1.59 1 93.56 229 ARG B N 1
ATOM 3707 C CA . ARG B 1 229 ? -10.016 18.125 1.513 1 93.56 229 ARG B CA 1
ATOM 3708 C C . ARG B 1 229 ? -10.609 17.875 2.896 1 93.56 229 ARG B C 1
ATOM 3710 O O . ARG B 1 229 ? -9.867 17.719 3.873 1 93.56 229 ARG B O 1
ATOM 3717 N N . VAL B 1 230 ? -11.922 17.812 2.889 1 94.5 230 VAL B N 1
ATOM 3718 C CA . VAL B 1 230 ? -12.648 17.547 4.125 1 94.5 230 VAL B CA 1
ATOM 3719 C C . VAL B 1 230 ? -13.562 16.344 3.934 1 94.5 230 VAL B C 1
ATOM 3721 O O . VAL B 1 230 ? -14.43 16.344 3.051 1 94.5 230 VAL B O 1
ATOM 3724 N N . LEU B 1 231 ? -13.289 15.367 4.684 1 93.5 231 LEU B N 1
ATOM 3725 C CA . LEU B 1 231 ? -14.188 14.227 4.781 1 93.5 231 LEU B CA 1
ATOM 3726 C C . LEU B 1 231 ? -15.086 14.344 6.012 1 93.5 231 LEU B C 1
ATOM 3728 O O . LEU B 1 231 ? -14.602 14.633 7.105 1 93.5 231 LEU B O 1
ATOM 3732 N N . ALA B 1 232 ? -16.375 14.172 5.809 1 94.38 232 ALA B N 1
ATOM 3733 C CA . ALA B 1 232 ? -17.297 14.273 6.93 1 94.38 232 ALA B CA 1
ATOM 3734 C C . ALA B 1 232 ? -18.281 13.109 6.93 1 94.38 232 ALA B C 1
ATOM 3736 O O . ALA B 1 232 ? -18.719 12.656 5.867 1 94.38 232 ALA B O 1
ATOM 3737 N N . ARG B 1 233 ? -18.562 12.672 8.109 1 91.94 233 ARG B N 1
ATOM 3738 C CA . ARG B 1 233 ? -19.547 11.617 8.328 1 91.94 233 ARG B CA 1
ATOM 3739 C C . ARG B 1 233 ? -20.672 12.102 9.234 1 91.94 233 ARG B C 1
ATOM 3741 O O . ARG B 1 233 ? -20.422 12.828 10.203 1 91.94 233 ARG B O 1
ATOM 3748 N N . ALA B 1 234 ? -21.875 11.727 8.812 1 93.12 234 ALA B N 1
ATOM 3749 C CA . ALA B 1 234 ? -23.031 12.055 9.633 1 93.12 234 ALA B CA 1
ATOM 3750 C C . ALA B 1 234 ? -24.188 11.102 9.359 1 93.12 234 ALA B C 1
ATOM 3752 O O . ALA B 1 234 ? -24.047 10.148 8.586 1 93.12 234 ALA B O 1
ATOM 3753 N N . SER B 1 235 ? -25.219 11.273 10.102 1 91.44 235 SER B N 1
ATOM 3754 C CA . SER B 1 235 ? -26.375 10.391 9.977 1 91.44 235 SER B CA 1
ATOM 3755 C C . SER B 1 235 ? -27.031 10.523 8.609 1 91.44 235 SER B C 1
ATOM 3757 O O . SER B 1 235 ? -27.609 9.562 8.102 1 91.44 235 SER B O 1
ATOM 3759 N N . THR B 1 236 ? -26.984 11.773 8.078 1 92.69 236 THR B N 1
ATOM 3760 C CA . THR B 1 236 ? -27.562 12.023 6.762 1 92.69 236 THR B CA 1
ATOM 3761 C C . THR B 1 236 ? -26.547 12.719 5.855 1 92.69 236 THR B C 1
ATOM 3763 O O . THR B 1 236 ? -25.562 13.281 6.332 1 92.69 236 THR B O 1
ATOM 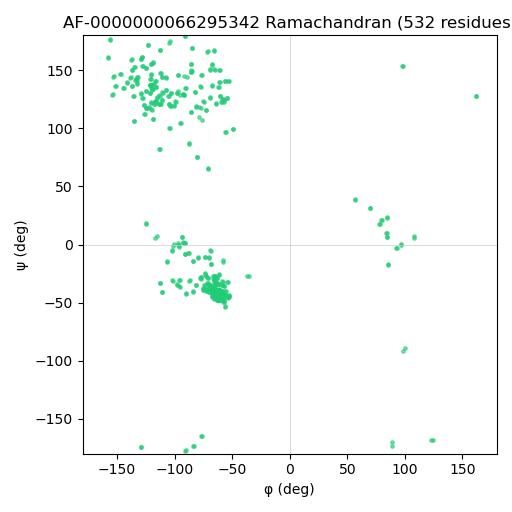3766 N N . LEU B 1 237 ? -26.859 12.617 4.648 1 93 237 LEU B N 1
ATOM 3767 C CA . LEU B 1 237 ? -26.016 13.281 3.664 1 93 237 LEU B CA 1
ATOM 3768 C C . LEU B 1 237 ? -25.969 14.789 3.902 1 93 237 LEU B C 1
ATOM 3770 O O . LEU B 1 237 ? -24.922 15.414 3.791 1 93 237 LEU B O 1
ATOM 3774 N N . GLU B 1 238 ? -27.047 15.328 4.23 1 94.75 238 GLU B N 1
ATOM 3775 C CA . GLU B 1 238 ? -27.172 16.766 4.453 1 94.75 238 GLU B CA 1
ATOM 3776 C C . GLU B 1 238 ? -26.344 17.203 5.668 1 94.75 238 GLU B C 1
ATOM 3778 O O . GLU B 1 238 ? -25.672 18.234 5.625 1 94.75 238 GLU B O 1
ATOM 3783 N N . GLU B 1 239 ? -26.438 16.391 6.652 1 95.12 239 GLU B N 1
ATOM 3784 C CA . GLU B 1 239 ? -25.672 16.703 7.863 1 95.12 239 GLU B CA 1
ATOM 3785 C C . GLU B 1 239 ? -24.172 16.594 7.613 1 95.12 239 GLU B C 1
ATOM 3787 O O . GLU B 1 239 ? -23.406 17.438 8.086 1 95.12 239 GLU B O 1
ATOM 3792 N N . ALA B 1 240 ? -23.828 15.578 6.918 1 94.75 240 ALA B N 1
ATOM 3793 C CA . ALA B 1 240 ? -22.406 15.398 6.59 1 94.75 240 ALA B CA 1
ATOM 3794 C C . ALA B 1 240 ? -21.891 16.562 5.762 1 94.75 240 ALA B C 1
ATOM 3796 O O . ALA B 1 240 ? -20.781 17.062 6.012 1 94.75 240 ALA B O 1
ATOM 3797 N N . ARG B 1 241 ? -22.688 17 4.887 1 94.94 241 ARG B N 1
ATOM 3798 C CA . ARG B 1 241 ? -22.312 18.125 4.039 1 94.94 241 ARG B CA 1
ATOM 3799 C C . ARG B 1 241 ? -22.156 19.391 4.863 1 94.94 241 ARG B C 1
ATOM 3801 O O . ARG B 1 241 ? -21.203 20.156 4.672 1 94.94 241 ARG B O 1
ATOM 3808 N N . ALA B 1 242 ? -23.062 19.625 5.703 1 95.5 242 ALA B N 1
ATOM 3809 C CA . ALA B 1 242 ? -23.016 20.812 6.555 1 95.5 242 ALA B CA 1
ATOM 3810 C C . ALA B 1 242 ? -21.75 20.844 7.402 1 95.5 242 ALA B C 1
ATOM 3812 O O . ALA B 1 242 ? -21.125 21.891 7.566 1 95.5 242 ALA B O 1
ATOM 3813 N N . GLU B 1 243 ? -21.422 19.656 7.891 1 95.12 243 GLU B N 1
ATOM 3814 C CA . GLU B 1 243 ? -20.219 19.547 8.703 1 95.12 243 GLU B CA 1
ATOM 3815 C C . GLU B 1 243 ? -18.969 19.812 7.875 1 95.12 243 GLU B C 1
ATOM 3817 O O . GLU B 1 243 ? -18.047 20.5 8.328 1 95.12 243 GLU B O 1
ATOM 3822 N N . ALA B 1 244 ? -18.922 19.281 6.715 1 95.69 244 ALA B N 1
ATOM 3823 C CA . ALA B 1 244 ? -17.766 19.469 5.828 1 95.69 244 ALA B CA 1
ATOM 3824 C C . ALA B 1 244 ? -17.625 20.953 5.453 1 95.69 244 ALA B C 1
ATOM 3826 O O . ALA B 1 244 ? -16.516 21.484 5.457 1 95.69 244 ALA B O 1
ATOM 3827 N N . LEU B 1 245 ? -18.734 21.594 5.184 1 95.12 245 LEU B N 1
ATOM 3828 C CA . LEU B 1 245 ? -18.703 23 4.77 1 95.12 245 LEU B CA 1
ATOM 3829 C C . LEU B 1 245 ? -18.297 23.891 5.926 1 95.12 245 LEU B C 1
ATOM 3831 O O . LEU B 1 245 ? -17.578 24.891 5.727 1 95.12 245 LEU B O 1
ATOM 3835 N N . LYS B 1 246 ? -18.75 23.547 7.062 1 96 246 LYS B N 1
ATOM 3836 C CA . LYS B 1 246 ? -18.359 24.297 8.25 1 96 246 LYS B CA 1
ATOM 3837 C C . LYS B 1 246 ? -16.844 24.266 8.445 1 96 246 LYS B C 1
ATOM 3839 O O . LYS B 1 246 ? -16.234 25.281 8.773 1 96 246 LYS B O 1
ATOM 3844 N N . ALA B 1 247 ? -16.297 23.094 8.234 1 95.81 247 ALA B N 1
ATOM 3845 C CA . ALA B 1 247 ? -14.844 22.953 8.359 1 95.81 247 ALA B CA 1
ATOM 3846 C C . ALA B 1 247 ? -14.125 23.719 7.258 1 95.81 247 ALA B C 1
ATOM 3848 O O . ALA B 1 247 ? -13.141 24.422 7.516 1 95.81 247 ALA B O 1
ATOM 3849 N N . LEU B 1 248 ? -14.672 23.625 6.113 1 95.94 248 LEU B N 1
ATOM 3850 C CA . LEU B 1 248 ? -14.047 24.266 4.965 1 95.94 248 LEU B CA 1
ATOM 3851 C C . LEU B 1 248 ? -14.062 25.781 5.121 1 95.94 248 LEU B C 1
ATOM 3853 O O . LEU B 1 248 ? -13.164 26.469 4.637 1 95.94 248 LEU B O 1
ATOM 3857 N N . GLU B 1 249 ? -15.055 26.312 5.789 1 95.75 249 GLU B N 1
ATOM 3858 C CA . GLU B 1 249 ? -15.18 27.75 6.012 1 95.75 249 GLU B CA 1
ATOM 3859 C C . GLU B 1 249 ? -14 28.297 6.824 1 95.75 249 GLU B C 1
ATOM 3861 O O . GLU B 1 249 ? -13.555 29.422 6.613 1 95.75 249 GLU B O 1
ATOM 3866 N N . LYS B 1 250 ? -13.492 27.469 7.75 1 96.19 250 LYS B N 1
ATOM 3867 C CA . LYS B 1 250 ? -12.32 27.875 8.523 1 96.19 250 LYS B CA 1
ATOM 3868 C C . LYS B 1 250 ? -11.102 28.047 7.617 1 96.19 250 LYS B C 1
ATOM 3870 O O . LYS B 1 250 ? -10.312 28.984 7.797 1 96.19 250 LYS B O 1
ATOM 3875 N N . VAL B 1 251 ? -11 27.156 6.676 1 95.75 251 VAL B N 1
ATOM 3876 C CA . VAL B 1 251 ? -9.883 27.219 5.738 1 95.75 251 VAL B CA 1
ATOM 3877 C C . VAL B 1 251 ? -10.047 28.422 4.809 1 95.75 251 VAL B C 1
ATOM 3879 O O . VAL B 1 251 ? -9.078 29.141 4.543 1 95.75 251 VAL B O 1
ATOM 3882 N N . ARG B 1 252 ? -11.234 28.641 4.395 1 96.06 252 ARG B N 1
ATOM 3883 C CA . ARG B 1 252 ? -11.523 29.766 3.518 1 96.06 252 ARG B CA 1
ATOM 3884 C C . ARG B 1 252 ? -11.148 31.094 4.184 1 96.06 252 ARG B C 1
ATOM 3886 O O . ARG B 1 252 ? -10.578 31.984 3.545 1 96.06 252 ARG B O 1
ATOM 3893 N N . ARG B 1 253 ? -11.484 31.172 5.402 1 95.94 253 ARG B N 1
ATOM 3894 C CA . ARG B 1 253 ? -11.133 32.375 6.164 1 95.94 253 ARG B CA 1
ATOM 3895 C C . ARG B 1 253 ? -9.617 32.562 6.191 1 95.94 253 ARG B C 1
ATOM 3897 O O . ARG B 1 253 ? -9.141 33.688 6.035 1 95.94 253 ARG B O 1
ATOM 3904 N N . GLY B 1 254 ? -8.953 31.453 6.395 1 95.38 254 GLY B N 1
ATOM 3905 C CA . GLY B 1 254 ? -7.496 31.531 6.387 1 95.38 254 GLY B CA 1
ATOM 3906 C C . GLY B 1 254 ? -6.926 31.969 5.051 1 95.38 254 GLY B C 1
ATOM 3907 O O . GLY B 1 254 ? -5.996 32.781 5 1 95.38 254 GLY B O 1
ATOM 3908 N N . VAL B 1 255 ? -7.52 31.484 4.012 1 95.62 255 VAL B N 1
ATOM 3909 C CA . VAL B 1 255 ? -7.074 31.828 2.666 1 95.62 255 VAL B CA 1
ATOM 3910 C C . VAL B 1 255 ? -7.238 33.344 2.441 1 95.62 255 VAL B C 1
ATOM 3912 O O . VAL B 1 255 ? -6.324 34 1.938 1 95.62 255 VAL B O 1
ATOM 3915 N N . GLU B 1 256 ? -8.328 33.844 2.85 1 95.56 256 GLU B N 1
ATOM 3916 C CA . GLU B 1 256 ? -8.617 35.25 2.701 1 95.56 256 GLU B CA 1
ATOM 3917 C C . GLU B 1 256 ? -7.664 36.094 3.539 1 95.56 256 GLU B C 1
ATOM 3919 O O . GLU B 1 256 ? -7.117 37.094 3.053 1 95.56 256 GLU B O 1
ATOM 3924 N N . GLU B 1 257 ? -7.434 35.719 4.715 1 96.31 257 GLU B N 1
ATOM 3925 C CA . GLU B 1 257 ? -6.582 36.469 5.637 1 96.31 257 GLU B CA 1
ATOM 3926 C C . GLU B 1 257 ? -5.129 36.469 5.16 1 96.31 257 GLU B C 1
ATOM 3928 O O . GLU B 1 257 ? -4.402 37.438 5.383 1 96.31 257 GLU B O 1
ATOM 3933 N N . LEU B 1 258 ? -4.762 35.469 4.477 1 93.81 258 LEU B N 1
ATOM 3934 C CA . LEU B 1 258 ? -3.369 35.312 4.074 1 93.81 258 LEU B CA 1
ATOM 3935 C C . LEU B 1 258 ? -3.148 35.812 2.66 1 93.81 258 LEU B C 1
ATOM 3937 O O . LEU B 1 258 ? -2.031 35.781 2.139 1 93.81 258 LEU B O 1
ATOM 3941 N N . GLY B 1 259 ? -4.23 36.312 2.072 1 93.25 259 GLY B N 1
ATOM 3942 C CA . GLY B 1 259 ? -4.133 36.906 0.758 1 93.25 259 GLY B CA 1
ATOM 3943 C C . GLY B 1 259 ? -4.094 35.906 -0.371 1 93.25 259 GLY B C 1
ATOM 3944 O O . GLY B 1 259 ? -3.543 36.188 -1.439 1 93.25 259 GLY B O 1
ATOM 3945 N N . GLY B 1 260 ? -4.578 34.719 -0.083 1 94.12 260 GLY B N 1
ATOM 3946 C CA . GLY B 1 260 ? -4.656 33.719 -1.133 1 94.12 260 GLY B CA 1
ATOM 3947 C C . GLY B 1 260 ? -5.977 33.719 -1.879 1 94.12 260 GLY B C 1
ATOM 3948 O O . GLY B 1 260 ? -6.777 34.656 -1.708 1 94.12 260 GLY B O 1
ATOM 3949 N N . SER B 1 261 ? -6.094 32.75 -2.844 1 94.75 261 SER B N 1
ATOM 3950 C CA . SER B 1 261 ? -7.336 32.594 -3.596 1 94.75 261 SER B CA 1
ATOM 3951 C C . SER B 1 261 ? -7.715 31.125 -3.74 1 94.75 261 SER B C 1
ATOM 3953 O O . SER B 1 261 ? -6.887 30.234 -3.531 1 94.75 261 SER B O 1
ATOM 3955 N N . ILE B 1 262 ? -8.961 30.906 -4.008 1 94.31 262 ILE B N 1
ATOM 3956 C CA . ILE B 1 262 ? -9.477 29.562 -4.242 1 94.31 262 ILE B CA 1
ATOM 3957 C C . ILE B 1 262 ? -9.711 29.344 -5.734 1 94.31 262 ILE B C 1
ATOM 3959 O O . ILE B 1 262 ? -10.5 30.062 -6.355 1 94.31 262 ILE B O 1
ATOM 3963 N N . SER B 1 263 ? -9.039 28.375 -6.316 1 90.75 263 SER B N 1
ATOM 3964 C CA . SER B 1 263 ? -9.117 28.172 -7.758 1 90.75 263 SER B CA 1
ATOM 3965 C C . SER B 1 263 ? -10.156 27.125 -8.117 1 90.75 263 SER B C 1
ATOM 3967 O O . SER B 1 263 ? -10.625 27.062 -9.258 1 90.75 263 SER B O 1
ATOM 3969 N N . GLU B 1 264 ? -10.406 26.172 -7.336 1 86.38 264 GLU B N 1
ATOM 3970 C CA . GLU B 1 264 ? -11.352 25.078 -7.578 1 86.38 264 GLU B CA 1
ATOM 3971 C C . GLU B 1 264 ? -12.102 24.703 -6.305 1 86.38 264 GLU B C 1
ATOM 3973 O O . GLU B 1 264 ? -11.539 24.75 -5.211 1 86.38 264 GLU B O 1
ATOM 3978 N N . GLU B 1 265 ? -13.312 24.453 -6.516 1 84.69 265 GLU B N 1
ATOM 3979 C CA . GLU B 1 265 ? -14.125 23.906 -5.43 1 84.69 265 GLU B CA 1
ATOM 3980 C C . GLU B 1 265 ? -14.828 22.625 -5.855 1 84.69 265 GLU B C 1
ATOM 3982 O O . GLU B 1 265 ? -15.523 22.609 -6.875 1 84.69 265 GLU B O 1
ATOM 3987 N N . ASP B 1 266 ? -14.359 21.531 -5.203 1 74.31 266 ASP B N 1
ATOM 3988 C CA . ASP B 1 266 ? -15.023 20.266 -5.477 1 74.31 266 ASP B CA 1
ATOM 3989 C C . ASP B 1 266 ? -16.391 20.203 -4.785 1 74.31 266 ASP B C 1
ATOM 3991 O O . ASP B 1 266 ? -16.516 20.578 -3.617 1 74.31 266 ASP B O 1
ATOM 3995 N N . SER B 1 267 ? -17.484 19.984 -5.645 1 67.31 267 SER B N 1
ATOM 3996 C CA . SER B 1 267 ? -18.812 19.797 -5.082 1 67.31 267 SER B CA 1
ATOM 3997 C C . SER B 1 267 ? -18.844 18.641 -4.102 1 67.31 267 SER B C 1
ATOM 3999 O O . SER B 1 267 ? -18.141 17.641 -4.293 1 67.31 267 SER B O 1
ATOM 4001 N N . CYS B 1 268 ? -19.281 19.031 -2.867 1 72.75 268 CYS B N 1
ATOM 4002 C CA . CYS B 1 268 ? -19.5 17.984 -1.86 1 72.75 268 CYS B CA 1
ATOM 4003 C C . CYS B 1 268 ? -20.531 16.969 -2.332 1 72.75 268 CYS B C 1
ATOM 4005 O O . CYS B 1 268 ? -21.578 17.344 -2.857 1 72.75 268 CYS B O 1
#

pLDDT: mean 94.02, std 8.38, range [34.16, 98.94]

InterPro domains:
  IPR001453 MoaB/Mog domain [PF00994] (9-173)
  IPR001453 MoaB/Mog domain [SM00852] (8-174)
  IPR001453 MoaB/Mog domain [TIGR00177] (5-170)
  IPR001453 MoaB/Mog domain [cd00885] (6-174)
  IPR023055 Putative competence-damage inducible protein, Archaea [MF_00226_A] (5-255)
  IPR036425 MoaB/Mog-like domain superfamily [G3DSA:3.40.980.10] (5-174)
  IPR036425 MoaB/Mog-like domain superfamily [SSF53218] (4-203)
  IPR050101 Competence-damage inducible protein CinA [PTHR13939] (4-253)

Organism: Aeropyrum pernix (strain ATCC 700893 / DSM 11879 / JCM 9820 / NBRC 100138 / K1) (NCBI:txid272557)

Radius of gyration: 24.09 Å; Cα contacts (8 Å, |Δi|>4): 1316; chains: 2; bounding box: 55×66×53 Å